Protein AF-0000000067800506 (afdb_homodimer)

Organism: Streptococcus thermophilus (strain ATCC BAA-250 / LMG 18311) (NCBI:txid264199)

Radius of gyration: 24.26 Å; Cα contacts (8 Å, |Δi|>4): 1040; chains: 2; bounding box: 57×70×56 Å

Secondary structure (DSSP, 8-state):
-EEE--TT-HHHHHHHHTTSGGG-SSEEEEESHHHHHHHHHHT--EEEEEEEGGGGGGGTT-SSEEEE-HHHHHTT--SSS--SEEEEEE----PPPSS--SEEEEESS---HHHHHHHHHHHHHTT-SEEEEETTSPPTTSHHHHHHHTTGGGTS-EEEE-HHHHHHHHHHTT--EEEE---TTPEEGGG----S-EEEEE-BTTTBS-HHHHHH-SEEEE----SS-S---HHHHHHHHHHH-/-EEE--TT-HHHHHHHHTTSGGG-SSEEEEESHHHHHHHHHHT--EEEEEEEGGGGGGGTT-SSEEEE-HHHHHTT--SSS--SEEEEEE----PPPSS--SEEEEESS---HHHHHHHHHHHHHTT-SEEEEETTSPPTTSHHHHHHHTTGGGTS-EEEE-HHHHHHHHHHTT--EEEE---TTPEEGGG----S-EEEEE-BTTTBS-HHHHHH-SEEEE----SS-S---HHHHHHHHHHH-

InterPro domains:
  IPR001537 tRNA/rRNA methyltransferase, SpoU type [PF00588] (104-243)
  IPR013123 RNA 2-O ribose methyltransferase, substrate binding [SM00967] (29-95)
  IPR029026 tRNA (guanine-N1-)-methyltransferase, N-terminal [G3DSA:3.40.1280.10] (99-245)
  IPR029028 Alpha/beta knot methyltransferases [SSF75217] (87-244)
  IPR029064 Ribosomal protein eL30-like superfamily [G3DSA:3.30.1330.30] (3-92)
  IPR029064 Ribosomal protein eL30-like superfamily [SSF55315] (3-91)
  IPR051259 Ribosomal RNA Methyltransferase [PTHR43191] (2-244)
  IPR053888 MRM3-like, substrate binding domain [PF22435] (9-87)

Foldseek 3Di:
DAEDEDCPDPVLVLLLCLLDVVSQDWKAKAFDDLLVVLCVVLVFAWPAKEFAPVCCVVCVVDPRYYHYHPVSVVSNDPDPDGRGMMIMTTDDDDDDDPADWFEEEEEAQAADLLLQLQLLLLCLVLPGQEYEYEPNYYDCRNHNNVVNVSSSCSVHPYYYYHRVVVLVSCVVNVQAEEFEDPDPQAAELLPDDDPRGHYYYFYYQPPTHDPVCVVSGPGYYYHDDPDDDPDDGRSVRSNVNSNND/DAEDEDCPDPVLVLLLCLLDVVSQDWKAKAFDDLLVVLCVVLVFAWPAKEFAPVCCVVCVVDPRYYHYHPVSVVSNDPDPDGRGMMIMTTDDDDDDDPADWFEEEEEAQAADLLLQLQLLLLCLVLPGQEYEYEPNYYDCRNHNNVVNVSSSCSRHPYYYYHRVVVLVSCVVNVQAEEFEDDDPQAAELLPDDDPRGHYYYFYYQPPTHDPVCVVSGPGYYYHDDPDDDPDDGRSVRSNVNSNND

Structure (mmCIF, N/CA/C/O backbone):
data_AF-0000000067800506-model_v1
#
loop_
_entity.id
_entity.type
_entity.pdbx_description
1 polymer 'rRNA methyltransferase'
#
loop_
_atom_site.group_PDB
_atom_site.id
_atom_site.type_symbol
_atom_site.label_atom_id
_atom_site.label_alt_id
_atom_site.label_comp_id
_atom_site.label_asym_id
_atom_site.label_entity_id
_atom_site.label_seq_id
_atom_site.pdbx_PDB_ins_code
_atom_site.Cartn_x
_atom_site.Cartn_y
_atom_site.Cartn_z
_atom_site.occupancy
_atom_site.B_iso_or_equiv
_atom_site.auth_seq_id
_atom_site.auth_comp_id
_atom_site.auth_asym_id
_atom_site.auth_atom_id
_atom_site.pdbx_PDB_model_num
ATOM 1 N N . MET A 1 1 ? 15.703 37.5 -3.822 1 76.81 1 MET A N 1
ATOM 2 C CA . MET A 1 1 ? 15.812 36.094 -3.369 1 76.81 1 MET A CA 1
ATOM 3 C C . MET A 1 1 ? 17.281 35.719 -3.207 1 76.81 1 MET A C 1
ATOM 5 O O . MET A 1 1 ? 18.141 36.156 -3.979 1 76.81 1 MET A O 1
ATOM 9 N N . GLU A 1 2 ? 17.609 35.062 -2.07 1 86.69 2 GLU A N 1
ATOM 10 C CA . GLU A 1 2 ? 18.969 34.625 -1.774 1 86.69 2 GLU A CA 1
ATOM 11 C C . GLU A 1 2 ? 19.344 33.406 -2.623 1 86.69 2 GLU A C 1
ATOM 13 O O . GLU A 1 2 ? 18.531 32.5 -2.826 1 86.69 2 GLU A O 1
ATOM 18 N N . VAL A 1 3 ? 20.594 33.438 -3.268 1 89.44 3 VAL A N 1
ATOM 19 C CA . VAL A 1 3 ? 21.109 32.344 -4.07 1 89.44 3 VAL A CA 1
ATOM 20 C C . VAL A 1 3 ? 22.172 31.578 -3.279 1 89.44 3 VAL A C 1
ATOM 22 O O . VAL A 1 3 ? 23.125 32.188 -2.783 1 89.44 3 VAL A O 1
ATOM 25 N N . ILE A 1 4 ? 21.953 30.297 -3.113 1 90.88 4 ILE A N 1
ATOM 26 C CA . ILE A 1 4 ? 22.891 29.469 -2.371 1 90.88 4 ILE A CA 1
ATOM 27 C C . ILE A 1 4 ? 23.5 28.422 -3.305 1 90.88 4 ILE A C 1
ATOM 29 O O . ILE A 1 4 ? 22.781 27.594 -3.869 1 90.88 4 ILE A O 1
ATOM 33 N N . GLN A 1 5 ? 24.812 28.344 -3.352 1 87.81 5 GLN A N 1
ATOM 34 C CA . GLN A 1 5 ? 25.5 27.422 -4.246 1 87.81 5 GLN A CA 1
ATOM 35 C C . GLN A 1 5 ? 26.328 26.406 -3.465 1 87.81 5 GLN A C 1
ATOM 37 O O . GLN A 1 5 ? 26.781 25.406 -4.02 1 87.81 5 GLN A O 1
ATOM 42 N N . SER A 1 6 ? 26.531 26.797 -2.203 1 88.44 6 SER A N 1
ATOM 43 C CA . SER A 1 6 ? 27.406 25.953 -1.41 1 88.44 6 SER A CA 1
ATOM 44 C C . SER A 1 6 ? 26.609 25.047 -0.469 1 88.44 6 SER A C 1
ATOM 46 O O . SER A 1 6 ? 25.734 25.516 0.248 1 88.44 6 SER A O 1
ATOM 48 N N . LYS A 1 7 ? 27.016 23.797 -0.319 1 89.88 7 LYS A N 1
ATOM 49 C CA . LYS A 1 7 ? 26.438 22.828 0.612 1 89.88 7 LYS A CA 1
ATOM 50 C C . LYS A 1 7 ? 26.812 23.172 2.053 1 89.88 7 LYS A C 1
ATOM 52 O O . LYS A 1 7 ? 26.203 22.656 2.994 1 89.88 7 LYS A O 1
ATOM 57 N N . GLN A 1 8 ? 27.797 24.016 2.145 1 91.19 8 GLN A N 1
ATOM 58 C CA . GLN A 1 8 ? 28.312 24.375 3.469 1 91.19 8 GLN A CA 1
ATOM 59 C C . GLN A 1 8 ? 27.562 25.578 4.039 1 91.19 8 GLN A C 1
ATOM 61 O O . GLN A 1 8 ? 27.812 25.984 5.176 1 91.19 8 GLN A O 1
ATOM 66 N N . ASN A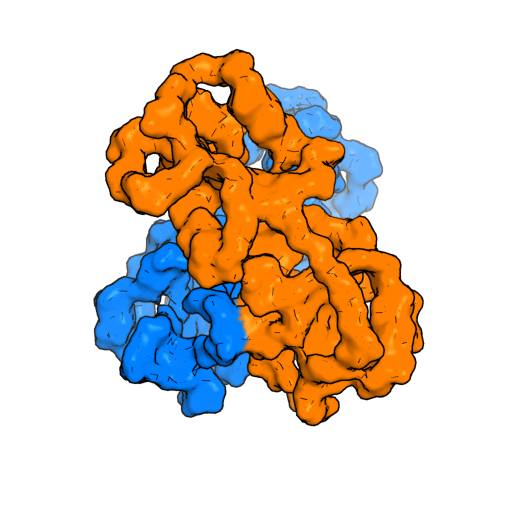 1 9 ? 26.719 26.062 3.244 1 93.25 9 ASN A N 1
ATOM 67 C CA . ASN A 1 9 ? 25.891 27.156 3.727 1 93.25 9 ASN A CA 1
ATOM 68 C C . ASN A 1 9 ? 25.141 26.781 5 1 93.25 9 ASN A C 1
ATOM 70 O O . ASN A 1 9 ? 24.625 25.672 5.105 1 93.25 9 ASN A O 1
ATOM 74 N N . ALA A 1 10 ? 25.016 27.734 5.945 1 93.88 10 ALA A N 1
ATOM 75 C CA . ALA A 1 10 ? 24.453 27.469 7.266 1 93.88 10 ALA A CA 1
ATOM 76 C C . ALA A 1 10 ? 23 27.016 7.156 1 93.88 10 ALA A C 1
ATOM 78 O O . ALA A 1 10 ? 22.578 26.078 7.852 1 93.88 10 ALA A O 1
ATOM 79 N N . SER A 1 11 ? 22.219 27.672 6.32 1 94.62 11 SER A N 1
ATOM 80 C CA . SER A 1 11 ? 20.828 27.328 6.137 1 94.62 11 SER A CA 1
ATOM 81 C C . SER A 1 11 ? 20.672 25.906 5.594 1 94.62 11 SER A C 1
ATOM 83 O O . SER A 1 11 ? 19.781 25.156 6.012 1 94.62 11 SER A O 1
ATOM 85 N N . ILE A 1 12 ? 21.562 25.547 4.695 1 96.62 12 ILE A N 1
ATOM 86 C CA . ILE A 1 12 ? 21.531 24.219 4.086 1 96.62 12 ILE A CA 1
ATOM 87 C C . ILE A 1 12 ? 21.922 23.156 5.121 1 96.62 12 ILE A C 1
ATOM 89 O O . ILE A 1 12 ? 21.25 22.125 5.246 1 96.62 12 ILE A O 1
ATOM 93 N N . LYS A 1 13 ? 22.906 23.422 5.902 1 96.62 13 LYS A N 1
ATOM 94 C CA . LYS A 1 13 ? 23.359 22.484 6.93 1 96.62 13 LYS A CA 1
ATOM 95 C C . LYS A 1 13 ? 22.281 22.234 7.969 1 96.62 13 LYS A C 1
ATOM 97 O O . LYS A 1 13 ? 22.031 21.094 8.359 1 96.62 13 LYS A O 1
ATOM 102 N N . THR A 1 14 ? 21.703 23.328 8.359 1 96.5 14 THR A N 1
ATOM 103 C CA . THR A 1 14 ? 20.656 23.219 9.367 1 96.5 14 THR A CA 1
ATOM 104 C C . THR A 1 14 ? 19.469 22.438 8.828 1 96.5 14 THR A C 1
ATOM 106 O O . THR A 1 14 ? 18.922 21.562 9.508 1 96.5 14 THR A O 1
ATOM 109 N N . ALA A 1 15 ? 19.062 22.75 7.605 1 97.56 15 ALA A N 1
ATOM 110 C CA . ALA A 1 15 ? 17.938 22.047 6.98 1 97.56 15 ALA A CA 1
ATOM 111 C C . ALA A 1 15 ? 18.25 20.578 6.785 1 97.56 15 ALA A C 1
ATOM 113 O O . ALA A 1 15 ? 17.375 19.719 6.984 1 97.56 15 ALA A O 1
ATOM 114 N N . ARG A 1 16 ? 19.422 20.266 6.414 1 97.25 16 ARG A N 1
ATOM 115 C CA . ARG A 1 16 ? 19.844 18.891 6.164 1 97.25 16 ARG A CA 1
ATOM 116 C C . ARG A 1 16 ? 19.719 18.047 7.422 1 97.25 16 ARG A C 1
ATOM 118 O O . ARG A 1 16 ? 19.375 16.859 7.344 1 97.25 16 ARG A O 1
ATOM 125 N N . LYS A 1 17 ? 19.938 18.625 8.594 1 97.31 17 LYS A N 1
ATOM 126 C CA . LYS A 1 17 ? 19.828 17.906 9.859 1 97.31 17 LYS A CA 1
ATOM 127 C C . LYS A 1 17 ? 18.406 17.375 10.078 1 97.31 17 LYS A C 1
ATOM 129 O O . LYS A 1 17 ? 18.219 16.375 10.758 1 97.31 17 LYS A O 1
ATOM 134 N N . LEU A 1 18 ? 17.438 18.016 9.461 1 97.81 18 LEU A N 1
ATOM 135 C CA . LEU A 1 18 ? 16.031 17.672 9.648 1 97.81 18 LEU A CA 1
ATOM 136 C C . LEU A 1 18 ? 15.703 16.359 8.953 1 97.81 18 LEU A C 1
ATOM 138 O O . LEU A 1 18 ? 14.625 15.797 9.156 1 97.81 18 LEU A O 1
ATOM 142 N N . LEU A 1 19 ? 16.625 15.82 8.164 1 96.75 19 LEU A N 1
ATOM 143 C CA . LEU A 1 19 ? 16.453 14.508 7.566 1 96.75 19 LEU A CA 1
ATOM 144 C C . LEU A 1 19 ? 16.562 13.406 8.617 1 96.75 19 LEU A C 1
ATOM 146 O O . LEU A 1 19 ? 16.094 12.289 8.398 1 96.75 19 LEU A O 1
ATOM 150 N N . GLN A 1 20 ? 17.156 13.82 9.742 1 96.19 20 GLN A N 1
ATOM 151 C CA . GLN A 1 20 ? 17.266 12.898 10.875 1 96.19 20 GLN A CA 1
ATOM 152 C 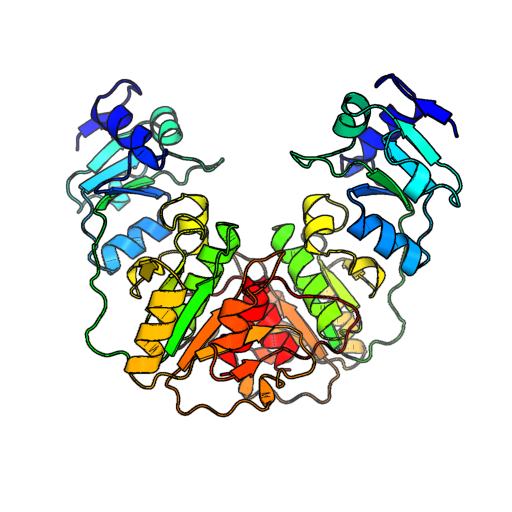C . GLN A 1 20 ? 16.188 13.18 11.914 1 96.19 20 GLN A C 1
ATOM 154 O O . GLN A 1 20 ? 16.016 14.328 12.344 1 96.19 20 GLN A O 1
ATOM 159 N N . ARG A 1 21 ? 15.594 12.242 12.367 1 94.62 21 ARG A N 1
ATOM 160 C CA . ARG A 1 21 ? 14.469 12.352 13.289 1 94.62 21 ARG A CA 1
ATOM 161 C C . ARG A 1 21 ? 14.852 13.18 14.516 1 94.62 21 ARG A C 1
ATOM 163 O O . ARG A 1 21 ? 14.07 14.023 14.969 1 94.62 21 ARG A O 1
ATOM 170 N N . LYS A 1 22 ? 16 12.953 15.047 1 95.31 22 LYS A N 1
ATOM 171 C CA . LYS A 1 22 ? 16.422 13.539 16.312 1 95.31 22 LYS A CA 1
ATOM 172 C C . LYS A 1 22 ? 16.484 15.062 16.219 1 95.31 22 LYS A C 1
ATOM 174 O O . LYS A 1 22 ? 16.438 15.758 17.234 1 95.31 22 LYS A O 1
ATOM 179 N N . HIS A 1 23 ? 16.562 15.578 15.047 1 96.69 23 HIS A N 1
ATOM 180 C CA . HIS A 1 23 ? 16.719 17.016 14.891 1 96.69 23 HIS A CA 1
ATOM 181 C C . HIS A 1 23 ? 15.398 17.688 14.547 1 96.69 23 HIS A C 1
ATOM 183 O O . HIS A 1 23 ? 15.312 18.906 14.477 1 96.69 23 HIS A O 1
ATOM 189 N N . ARG A 1 24 ? 14.328 16.922 14.336 1 96.25 24 ARG A N 1
ATOM 190 C CA . ARG A 1 24 ? 13.008 17.469 14.031 1 96.25 24 ARG A CA 1
ATOM 191 C C . ARG A 1 24 ? 12.258 17.844 15.297 1 96.25 24 ARG A C 1
ATOM 193 O O . ARG A 1 24 ? 11.258 17.219 15.648 1 96.25 24 ARG A O 1
ATOM 200 N N . LYS A 1 25 ? 12.578 18.922 15.867 1 94.31 25 LYS A N 1
ATOM 201 C CA . LYS A 1 25 ? 11.969 19.359 17.125 1 94.31 25 LYS A CA 1
ATOM 202 C C . LYS A 1 25 ? 10.758 20.25 16.859 1 94.31 25 LYS A C 1
ATOM 204 O O . LYS A 1 25 ? 9.68 20.016 17.406 1 94.31 25 LYS A O 1
ATOM 209 N N . THR A 1 26 ? 11.008 21.203 15.953 1 96.06 26 THR A N 1
ATOM 210 C CA . THR A 1 26 ? 9.945 22.203 15.781 1 96.06 26 THR A CA 1
ATOM 211 C C . THR A 1 26 ? 9.531 22.297 14.312 1 96.06 26 THR A C 1
ATOM 213 O O . THR A 1 26 ? 8.562 22.984 13.984 1 96.06 26 THR A O 1
ATOM 216 N N . SER A 1 27 ? 10.344 21.594 13.445 1 98.06 27 SER A N 1
ATOM 217 C CA . SER A 1 27 ? 10.055 21.688 12.016 1 98.06 27 SER A CA 1
ATOM 218 C C . SER A 1 27 ? 10.508 20.438 11.273 1 98.06 27 SER A C 1
ATOM 220 O O . SER A 1 27 ? 11.094 19.531 11.867 1 98.06 27 SER A O 1
ATOM 222 N N . TYR A 1 28 ? 10.156 20.344 10.047 1 98.38 28 TYR A N 1
ATOM 223 C CA . TYR A 1 28 ? 10.5 19.219 9.172 1 98.38 28 TYR A CA 1
ATOM 224 C C . TYR A 1 28 ? 10.508 19.656 7.711 1 98.38 28 TYR A C 1
ATOM 226 O O . TYR A 1 28 ? 10.078 20.766 7.383 1 98.38 28 TYR A O 1
ATOM 234 N N . LEU A 1 29 ? 11.023 18.797 6.832 1 98.62 29 LEU A N 1
ATOM 235 C CA . LEU A 1 29 ? 11.133 19.125 5.414 1 98.62 29 LEU A CA 1
ATOM 236 C C . LEU A 1 29 ? 10.078 18.391 4.598 1 98.62 29 LEU A C 1
ATOM 238 O O . LEU A 1 29 ? 9.766 17.234 4.875 1 98.62 29 LEU A O 1
ATOM 242 N N . ILE A 1 30 ? 9.547 19.078 3.633 1 98.44 30 ILE A N 1
ATOM 243 C CA . ILE A 1 30 ? 8.75 18.422 2.6 1 98.44 30 ILE A CA 1
ATOM 244 C C . ILE A 1 30 ? 9.406 18.641 1.234 1 98.44 30 ILE A C 1
ATOM 246 O O . ILE A 1 30 ? 9.969 19.719 0.971 1 98.44 30 ILE A O 1
ATOM 250 N N . GLU A 1 31 ? 9.32 17.609 0.504 1 97.69 31 GLU A N 1
ATOM 251 C CA . GLU A 1 31 ? 9.938 17.594 -0.818 1 97.69 31 GLU A CA 1
ATOM 252 C C . GLU A 1 31 ? 8.891 17.5 -1.919 1 97.69 31 GLU A C 1
ATOM 254 O O . GLU A 1 31 ? 7.922 16.75 -1.801 1 97.69 31 GLU A O 1
ATOM 259 N N . GLY A 1 32 ? 9.078 18.328 -2.98 1 97.75 32 GLY A N 1
ATOM 260 C CA . GLY A 1 32 ? 8.242 18.188 -4.16 1 97.75 32 GLY A CA 1
ATOM 261 C C . GLY A 1 32 ? 7.117 19.219 -4.219 1 97.75 32 GLY A C 1
ATOM 262 O O . GLY A 1 32 ? 6.609 19.641 -3.184 1 97.75 32 GLY A O 1
ATOM 263 N N . TRP A 1 33 ? 6.684 19.516 -5.395 1 98 33 TRP A N 1
ATOM 264 C CA . TRP A 1 33 ? 5.711 20.578 -5.637 1 98 33 TRP A CA 1
ATOM 265 C C . TRP A 1 33 ? 4.352 20.219 -5.043 1 98 33 TRP A C 1
ATOM 267 O O . TRP A 1 33 ? 3.66 21.078 -4.492 1 98 33 TRP A O 1
ATOM 277 N N . HIS A 1 34 ? 3.99 19 -5.109 1 97.12 34 HIS A N 1
ATOM 278 C CA . HIS A 1 34 ? 2.68 18.578 -4.617 1 97.12 34 HIS A CA 1
ATOM 279 C C . HIS A 1 34 ? 2.537 18.859 -3.125 1 97.12 34 HIS A C 1
ATOM 281 O O . HIS A 1 34 ? 1.567 19.5 -2.699 1 97.12 34 HIS A O 1
ATOM 287 N N . LEU A 1 35 ? 3.496 18.422 -2.363 1 97.94 35 LEU A N 1
ATOM 288 C CA . LEU A 1 35 ? 3.457 18.641 -0.92 1 97.94 35 LEU A CA 1
ATOM 289 C C . LEU A 1 35 ? 3.543 20.125 -0.594 1 97.94 35 LEU A C 1
ATOM 291 O O . LEU A 1 35 ? 2.893 20.609 0.341 1 97.94 35 LEU A O 1
ATOM 295 N N . PHE A 1 36 ? 4.312 20.828 -1.385 1 98.19 36 PHE A N 1
ATOM 296 C CA . PHE A 1 36 ? 4.438 22.266 -1.184 1 98.19 36 PHE A CA 1
ATOM 297 C C . PHE A 1 36 ? 3.096 22.969 -1.389 1 98.19 36 PHE A C 1
ATOM 299 O O . PHE A 1 36 ? 2.674 23.766 -0.557 1 98.19 36 PHE A O 1
ATOM 306 N N . GLU A 1 37 ? 2.408 22.594 -2.441 1 97.56 37 GLU A N 1
ATOM 307 C CA . GLU A 1 37 ? 1.113 23.203 -2.748 1 97.56 37 GLU A CA 1
ATOM 308 C C . GLU A 1 37 ? 0.077 22.859 -1.683 1 97.56 37 GLU A C 1
ATOM 310 O O . GLU A 1 37 ? -0.747 23.688 -1.312 1 97.56 37 GLU A O 1
ATOM 315 N N . GLU A 1 38 ? 0.137 21.641 -1.178 1 97.75 38 GLU A N 1
ATOM 316 C CA . GLU A 1 38 ? -0.751 21.234 -0.094 1 97.75 38 GLU A CA 1
ATOM 317 C C . GLU A 1 38 ? -0.496 22.062 1.167 1 97.75 38 GLU A C 1
ATOM 319 O O . GLU A 1 38 ? -1.438 22.469 1.849 1 97.75 38 GLU A O 1
ATOM 324 N N . ALA A 1 39 ? 0.76 22.25 1.47 1 97.69 39 ALA A N 1
ATOM 325 C CA . ALA A 1 39 ? 1.123 23.047 2.633 1 97.69 39 ALA A CA 1
ATOM 326 C C . ALA A 1 39 ? 0.585 24.469 2.502 1 97.69 39 ALA A C 1
ATOM 328 O O . ALA A 1 39 ? -0.044 25 3.428 1 97.69 39 ALA A O 1
ATOM 329 N N . LYS A 1 40 ? 0.74 25.031 1.351 1 96.62 40 LYS A N 1
ATOM 330 C CA . LYS A 1 40 ? 0.26 26.391 1.086 1 96.62 40 LYS A CA 1
ATOM 331 C C . LYS A 1 40 ? -1.257 26.469 1.222 1 96.62 40 LYS A C 1
ATOM 333 O O . LYS A 1 40 ? -1.778 27.359 1.9 1 96.62 40 LYS A O 1
ATOM 338 N N . ALA A 1 41 ? -1.853 25.531 0.591 1 96.69 41 ALA A N 1
ATOM 339 C CA . ALA A 1 41 ? -3.312 25.531 0.561 1 96.69 41 ALA A CA 1
ATOM 340 C C . ALA A 1 41 ? -3.891 25.359 1.963 1 96.69 41 ALA A C 1
ATOM 342 O O . ALA A 1 41 ? -4.953 25.906 2.273 1 96.69 41 ALA A O 1
ATOM 343 N N . SER A 1 42 ? -3.197 24.672 2.809 1 96.38 42 SER A N 1
ATOM 344 C CA . SER A 1 42 ? -3.691 24.375 4.148 1 96.38 42 SER A CA 1
ATOM 345 C C . SER A 1 42 ? -3.396 25.516 5.113 1 96.38 42 SER A C 1
ATOM 347 O O . SER A 1 42 ? -3.871 25.516 6.254 1 96.38 42 SER A O 1
ATOM 349 N N . GLY A 1 43 ? -2.541 26.422 4.719 1 95.75 43 GLY A N 1
ATOM 350 C CA . GLY A 1 43 ? -2.135 27.516 5.582 1 95.75 43 GLY A CA 1
ATOM 351 C C . GLY A 1 43 ? -1.026 27.141 6.543 1 95.75 43 GLY A C 1
ATOM 352 O O . GLY A 1 43 ? -0.828 27.812 7.562 1 95.75 43 GLY A O 1
ATOM 353 N N . ALA A 1 44 ? -0.324 26.094 6.223 1 96.56 44 ALA A N 1
ATOM 354 C CA . ALA A 1 44 ? 0.798 25.688 7.066 1 96.56 44 ALA A CA 1
ATOM 355 C C . ALA A 1 44 ? 1.845 26.781 7.156 1 96.56 44 ALA A C 1
ATOM 357 O O . ALA A 1 44 ? 1.984 27.594 6.238 1 96.56 44 ALA A O 1
ATOM 358 N N . HIS A 1 45 ? 2.508 26.812 8.281 1 97.12 45 HIS A N 1
ATOM 359 C CA . HIS A 1 45 ? 3.561 27.797 8.469 1 97.12 45 HIS A CA 1
ATOM 360 C C . HIS A 1 45 ? 4.863 27.359 7.816 1 97.12 45 HIS A C 1
ATOM 362 O O . HIS A 1 45 ? 5.621 26.578 8.398 1 97.12 45 HIS A O 1
ATOM 368 N N . ILE A 1 46 ? 5.129 27.875 6.641 1 97.56 46 ILE A N 1
ATOM 369 C CA . ILE A 1 46 ? 6.34 27.562 5.895 1 97.56 46 ILE A CA 1
ATOM 370 C C . ILE A 1 46 ? 7.477 28.484 6.344 1 97.56 46 ILE A C 1
ATOM 372 O O . ILE A 1 46 ? 7.383 29.703 6.215 1 97.56 46 ILE A O 1
ATOM 376 N N . LEU A 1 47 ? 8.531 27.906 6.809 1 97.88 47 LEU A N 1
ATOM 377 C CA . LEU A 1 47 ? 9.617 28.656 7.426 1 97.88 47 LEU A CA 1
ATOM 378 C C . LEU A 1 47 ? 10.633 29.109 6.375 1 97.88 47 LEU A C 1
ATOM 380 O O . LEU A 1 47 ? 11.188 30.203 6.477 1 97.88 47 LEU A O 1
ATOM 384 N N . GLN A 1 48 ? 10.898 28.297 5.395 1 97.62 48 GLN A N 1
ATOM 385 C CA . GLN A 1 48 ? 11.773 28.641 4.277 1 97.62 48 GLN A CA 1
ATOM 386 C C . GLN A 1 48 ? 11.562 27.672 3.107 1 97.62 48 GLN A C 1
ATOM 388 O O . GLN A 1 48 ? 11.078 26.562 3.291 1 97.62 48 GLN A O 1
ATOM 393 N N . ILE A 1 49 ? 11.914 28.188 1.954 1 98.12 49 ILE A N 1
ATOM 394 C CA . ILE A 1 49 ? 11.734 27.453 0.704 1 98.12 49 ILE A CA 1
ATOM 395 C C . ILE A 1 49 ? 13.07 27.375 -0.043 1 98.12 49 ILE A C 1
ATOM 397 O O . ILE A 1 49 ? 13.734 28.406 -0.229 1 98.12 49 ILE A O 1
ATOM 401 N N . PHE A 1 50 ? 13.531 26.203 -0.396 1 98.31 50 PHE A N 1
ATOM 402 C CA . PHE A 1 50 ? 14.672 25.969 -1.271 1 98.31 50 PHE A CA 1
ATOM 403 C C . PHE A 1 50 ? 14.219 25.516 -2.652 1 98.31 50 PHE A C 1
ATOM 405 O O . PHE A 1 50 ? 13.57 24.469 -2.785 1 98.31 50 PHE A O 1
ATOM 412 N N . VAL A 1 51 ? 14.516 26.266 -3.676 1 98.12 51 VAL A N 1
ATOM 413 C CA . VAL A 1 51 ? 14.023 25.953 -5.012 1 98.12 51 VAL A CA 1
ATOM 414 C C . VAL A 1 51 ? 15.125 26.172 -6.039 1 98.12 51 VAL A C 1
ATOM 416 O O . VAL A 1 51 ? 15.992 27.047 -5.852 1 98.12 51 VAL A O 1
ATOM 419 N N . LEU A 1 52 ? 15.086 25.344 -7.066 1 97.69 52 LEU A N 1
ATOM 420 C CA . LEU A 1 52 ? 16.047 25.531 -8.148 1 97.69 52 LEU A CA 1
ATOM 421 C C . LEU A 1 52 ? 15.867 26.891 -8.805 1 97.69 52 LEU A C 1
ATOM 423 O O . LEU A 1 52 ? 14.742 27.344 -9.008 1 97.69 52 LEU A O 1
ATOM 427 N N . GLU A 1 53 ? 16.984 27.359 -9.219 1 94.75 53 GLU A N 1
ATOM 428 C CA . GLU A 1 53 ? 16.969 28.688 -9.828 1 94.75 53 GLU A CA 1
ATOM 429 C C . GLU A 1 53 ? 16.062 28.719 -11.055 1 94.75 53 GLU A C 1
ATOM 431 O O . GLU A 1 53 ? 15.328 29.688 -11.266 1 94.75 53 GLU A O 1
ATOM 436 N N . GLU A 1 54 ? 16.094 27.719 -11.805 1 95.69 54 GLU A N 1
ATOM 437 C CA . GLU A 1 54 ? 15.352 27.656 -13.055 1 95.69 54 GLU A CA 1
ATOM 438 C C . GLU A 1 54 ? 13.844 27.578 -12.812 1 95.69 54 GLU A C 1
ATOM 440 O O . GLU A 1 54 ? 13.047 27.75 -13.734 1 95.69 54 GLU A O 1
ATOM 445 N N . MET A 1 55 ? 13.445 27.375 -11.57 1 96.94 55 MET A N 1
ATOM 446 C CA . MET A 1 55 ? 12.031 27.234 -11.242 1 96.94 55 MET A CA 1
ATOM 447 C C . MET A 1 55 ? 11.562 28.359 -10.32 1 96.94 55 MET A C 1
ATOM 449 O O . MET A 1 55 ? 10.492 28.266 -9.719 1 96.94 55 MET A O 1
ATOM 453 N N . ALA A 1 56 ? 12.281 29.391 -10.164 1 95.5 56 ALA A N 1
ATOM 454 C CA . ALA A 1 56 ? 12.047 30.5 -9.25 1 95.5 56 ALA A CA 1
ATOM 455 C C . ALA A 1 56 ? 10.711 31.188 -9.547 1 95.5 56 ALA A C 1
ATOM 457 O O . ALA A 1 56 ? 10.047 31.688 -8.633 1 95.5 56 ALA A O 1
ATOM 458 N N . ASP A 1 57 ? 10.32 31.156 -10.766 1 95.56 57 ASP A N 1
ATOM 459 C CA . ASP A 1 57 ? 9.109 31.844 -11.195 1 95.56 57 ASP A CA 1
ATOM 460 C C . ASP A 1 57 ? 7.867 31.234 -10.555 1 95.56 57 ASP A C 1
ATOM 462 O O . ASP A 1 57 ? 6.859 31.922 -10.352 1 95.56 57 ASP A O 1
ATOM 466 N N . ARG A 1 58 ? 7.914 30 -10.172 1 95.12 58 ARG A N 1
ATOM 467 C CA . ARG A 1 58 ? 6.766 29.281 -9.633 1 95.12 58 ARG A CA 1
ATOM 468 C C . ARG A 1 58 ? 6.461 29.719 -8.203 1 95.12 58 ARG A C 1
ATOM 470 O O . ARG A 1 58 ? 5.375 29.453 -7.688 1 95.12 58 ARG A O 1
ATOM 477 N N . VAL A 1 59 ? 7.52 30.359 -7.59 1 96.12 59 VAL A N 1
ATOM 478 C CA . VAL A 1 59 ? 7.332 30.781 -6.207 1 96.12 59 VAL A CA 1
ATOM 479 C C . VAL A 1 59 ? 7.582 32.281 -6.086 1 96.12 59 VAL A C 1
ATOM 481 O O . VAL A 1 59 ? 8.031 32.75 -5.043 1 96.12 59 VAL A O 1
ATOM 484 N N . ALA A 1 60 ? 7.441 33.062 -7.102 1 91.56 60 ALA A N 1
ATOM 485 C CA . ALA A 1 60 ? 7.785 34.469 -7.184 1 91.56 60 ALA A CA 1
ATOM 486 C C . ALA A 1 60 ? 6.996 35.312 -6.164 1 91.56 60 ALA A C 1
ATOM 488 O O . ALA A 1 60 ? 7.477 36.312 -5.672 1 91.56 60 ALA A O 1
ATOM 489 N N . ASN A 1 61 ? 5.883 34.875 -5.727 1 91.31 61 ASN A N 1
ATOM 490 C CA . ASN A 1 61 ? 5.043 35.625 -4.805 1 91.31 61 ASN A CA 1
ATOM 491 C C . ASN A 1 61 ? 5.191 35.125 -3.371 1 91.31 61 ASN A C 1
ATOM 493 O O . ASN A 1 61 ? 4.387 35.469 -2.504 1 91.31 61 ASN A O 1
ATOM 497 N N . MET A 1 62 ? 6.199 34.344 -3.143 1 92.94 62 MET A N 1
ATOM 498 C CA . MET A 1 62 ? 6.41 33.781 -1.812 1 92.94 62 MET A CA 1
ATOM 499 C C . MET A 1 62 ? 7.586 34.469 -1.115 1 92.94 62 MET A C 1
ATOM 501 O O . MET A 1 62 ? 8.477 35 -1.775 1 92.94 62 MET A O 1
ATOM 505 N N . SER A 1 63 ? 7.492 34.438 0.186 1 91 63 SER A N 1
ATOM 506 C CA . SER A 1 63 ? 8.586 34.969 0.99 1 91 63 SER A CA 1
ATOM 507 C C . SER A 1 63 ? 9.508 33.844 1.484 1 91 63 SER A C 1
ATOM 509 O O . SER A 1 63 ? 9.172 32.656 1.381 1 91 63 SER A O 1
ATOM 511 N N . LYS A 1 64 ? 10.734 34.188 1.945 1 94.19 64 LYS A N 1
ATOM 512 C CA . LYS A 1 64 ? 11.711 33.281 2.551 1 94.19 64 LYS A CA 1
ATOM 513 C C . LYS A 1 64 ? 12.172 32.219 1.553 1 94.19 64 LYS A C 1
ATOM 515 O O . LYS A 1 64 ? 12.281 31.047 1.894 1 94.19 64 LYS A O 1
ATOM 520 N N . VAL A 1 65 ? 12.297 32.656 0.319 1 97 65 VAL A N 1
ATOM 521 C CA . VAL A 1 65 ? 12.719 31.766 -0.762 1 97 65 VAL A CA 1
ATOM 522 C C . VAL A 1 65 ? 14.234 31.828 -0.927 1 97 65 VAL A C 1
ATOM 524 O O . VAL A 1 65 ? 14.812 32.938 -0.945 1 97 65 VAL A O 1
ATOM 527 N N . LYS A 1 66 ? 14.875 30.719 -1.012 1 97.31 66 LYS A N 1
ATOM 528 C CA . LYS A 1 66 ? 16.297 30.578 -1.315 1 97.31 66 LYS A CA 1
ATOM 529 C C . LYS A 1 66 ? 16.516 29.781 -2.6 1 97.31 66 LYS A C 1
ATOM 531 O O . LYS A 1 66 ? 16.016 28.656 -2.727 1 97.31 66 LYS A O 1
ATOM 536 N N . LEU A 1 67 ? 17.203 30.391 -3.541 1 97.56 67 LEU A N 1
ATOM 537 C CA . LEU A 1 67 ? 17.547 29.703 -4.789 1 97.56 67 LEU A CA 1
ATOM 538 C C . LEU A 1 67 ? 18.781 28.844 -4.625 1 97.56 67 LEU A C 1
ATOM 540 O O . LEU A 1 67 ? 19.797 29.297 -4.082 1 97.56 67 LEU A O 1
ATOM 544 N N . VAL A 1 68 ? 18.703 27.641 -5.098 1 97.62 68 VAL A N 1
ATOM 545 C CA . VAL A 1 68 ? 19.812 26.719 -4.871 1 97.62 68 VAL A CA 1
ATOM 546 C C . VAL A 1 68 ? 20.141 25.969 -6.168 1 97.62 68 VAL A C 1
ATOM 548 O O . VAL A 1 68 ? 19.328 25.938 -7.094 1 97.62 68 VAL A O 1
ATOM 551 N N . SER A 1 69 ? 21.391 25.391 -6.246 1 96.19 69 SER A N 1
ATOM 552 C CA . SER A 1 69 ? 21.781 24.531 -7.367 1 96.19 69 SER A CA 1
ATOM 553 C C . SER A 1 69 ? 21.234 23.125 -7.219 1 96.19 69 SER A C 1
ATOM 555 O O . SER A 1 69 ? 20.797 22.734 -6.133 1 96.19 69 SER A O 1
ATOM 557 N N . PRO A 1 70 ? 21.219 22.375 -8.32 1 96.31 70 PRO A N 1
ATOM 558 C CA . PRO A 1 70 ? 20.766 20.984 -8.234 1 96.31 70 PRO A CA 1
ATOM 559 C C . PRO A 1 70 ? 21.578 20.172 -7.223 1 96.31 70 PRO A C 1
ATOM 561 O O . PRO A 1 70 ? 21 19.344 -6.5 1 96.31 70 PRO A O 1
ATOM 564 N N . GLU A 1 71 ? 22.828 20.391 -7.133 1 95.75 71 GLU A N 1
ATOM 565 C CA . GLU A 1 71 ? 23.703 19.656 -6.215 1 95.75 71 GLU A CA 1
ATOM 566 C C . GLU A 1 71 ? 23.359 19.969 -4.762 1 95.75 71 GLU A C 1
ATOM 568 O O . GLU A 1 71 ? 23.312 19.062 -3.922 1 95.75 71 GLU A O 1
ATOM 573 N N . VAL A 1 72 ? 23.109 21.219 -4.555 1 97 72 VAL A N 1
ATOM 574 C CA . VAL A 1 72 ? 22.766 21.656 -3.203 1 97 72 VAL A CA 1
ATOM 575 C C . VAL A 1 72 ? 21.391 21.125 -2.818 1 97 72 VAL A C 1
ATOM 577 O O . VAL A 1 72 ? 21.203 20.625 -1.706 1 97 72 VAL A O 1
ATOM 580 N N . LEU A 1 73 ? 20.469 21.25 -3.723 1 97.75 73 LEU A N 1
ATOM 581 C CA . LEU A 1 73 ? 19.125 20.75 -3.449 1 97.75 73 LEU A CA 1
ATOM 582 C C . LEU A 1 73 ? 19.141 19.25 -3.131 1 97.75 73 LEU A C 1
ATOM 584 O O . LEU A 1 73 ? 18.422 18.797 -2.242 1 97.75 73 LEU A O 1
ATOM 588 N N . LYS A 1 74 ? 19.906 18.516 -3.818 1 96.75 74 LYS A N 1
ATOM 589 C CA . LYS A 1 74 ? 20 17.062 -3.652 1 96.75 74 LYS A CA 1
ATOM 590 C C . LYS A 1 74 ? 20.391 16.703 -2.225 1 96.75 74 LYS A C 1
ATOM 592 O O . LYS A 1 74 ? 19.969 15.664 -1.706 1 96.75 74 LYS A O 1
ATOM 597 N N . GLU A 1 75 ? 21.109 17.562 -1.527 1 96.06 75 GLU A N 1
ATOM 598 C CA . GLU A 1 75 ? 21.516 17.328 -0.146 1 96.06 75 GLU A CA 1
ATOM 599 C C . GLU A 1 75 ? 20.328 17.328 0.796 1 96.06 75 GLU A C 1
ATOM 601 O O . GLU A 1 75 ? 20.406 16.812 1.913 1 96.06 75 GLU A O 1
ATOM 606 N N . LEU A 1 76 ? 19.281 17.953 0.299 1 97.5 76 LEU A N 1
ATOM 607 C CA . LEU A 1 76 ? 18.094 18.109 1.139 1 97.5 76 LEU A CA 1
ATOM 608 C C . LEU A 1 76 ? 17.031 17.078 0.754 1 97.5 76 LEU A C 1
ATOM 610 O O . LEU A 1 76 ? 15.914 17.109 1.287 1 97.5 76 LEU A O 1
ATOM 614 N N . CYS A 1 77 ? 17.328 16.203 -0.198 1 96.94 77 CYS A N 1
ATOM 615 C CA . CYS A 1 77 ? 16.344 15.281 -0.729 1 96.94 77 CYS A CA 1
ATOM 616 C C . CYS A 1 77 ? 16.734 13.836 -0.422 1 96.94 77 CYS A C 1
ATOM 618 O O . CYS A 1 77 ? 17.922 13.516 -0.314 1 96.94 77 CYS A O 1
ATOM 620 N N . GLU A 1 78 ? 15.75 13.039 -0.226 1 94.25 78 GLU A N 1
ATOM 621 C CA . GLU A 1 78 ? 15.977 11.602 -0.096 1 94.25 78 GLU A CA 1
ATOM 622 C C . GLU A 1 78 ? 15.539 10.859 -1.356 1 94.25 78 GLU A C 1
ATOM 624 O O . GLU A 1 78 ? 15.875 9.688 -1.537 1 94.25 78 GLU A O 1
ATOM 629 N N . THR A 1 79 ? 14.828 11.562 -2.225 1 91.88 79 THR A N 1
ATOM 630 C CA . THR A 1 79 ? 14.414 10.953 -3.482 1 91.88 79 THR A CA 1
ATOM 631 C C . THR A 1 79 ? 15.578 10.898 -4.469 1 91.88 79 THR A C 1
ATOM 633 O O . THR A 1 79 ? 16.5 11.711 -4.398 1 91.88 79 THR A O 1
ATOM 636 N N . GLN A 1 80 ? 15.477 9.945 -5.348 1 89.5 80 GLN A N 1
ATOM 637 C CA . GLN A 1 80 ? 16.516 9.789 -6.359 1 89.5 80 GLN A CA 1
ATOM 638 C C . GLN A 1 80 ? 16.438 10.891 -7.406 1 89.5 80 GLN A C 1
ATOM 640 O O . GLN A 1 80 ? 17.453 11.297 -7.965 1 89.5 80 GLN A O 1
ATOM 645 N N . THR A 1 81 ? 15.242 11.375 -7.645 1 90.62 81 THR A N 1
ATOM 646 C CA . THR A 1 81 ? 15.031 12.406 -8.656 1 90.62 81 THR A CA 1
ATOM 647 C C . THR A 1 81 ? 14.273 13.602 -8.062 1 90.62 81 THR A C 1
ATOM 649 O O . THR A 1 81 ? 13.055 13.711 -8.219 1 90.62 81 THR A O 1
ATOM 652 N N . PRO A 1 82 ? 15.023 14.469 -7.527 1 94.19 82 PRO A N 1
ATOM 653 C CA . PRO A 1 82 ? 14.383 15.633 -6.91 1 94.19 82 PRO A CA 1
ATOM 654 C C . PRO A 1 82 ? 13.531 16.422 -7.902 1 94.19 82 PRO A C 1
ATOM 656 O O . PRO A 1 82 ? 13.914 16.578 -9.062 1 94.19 82 PRO A O 1
ATOM 659 N N . GLN A 1 83 ? 12.453 17.016 -7.41 1 96.06 83 GLN A N 1
ATOM 660 C CA . GLN A 1 83 ? 11.516 17.734 -8.273 1 96.06 83 GLN A CA 1
ATOM 661 C C . GLN A 1 83 ? 11.836 19.234 -8.305 1 96.06 83 GLN A C 1
ATOM 663 O O . GLN A 1 83 ? 11.133 20.016 -8.953 1 96.06 83 GLN A O 1
ATOM 668 N N . GLY A 1 84 ? 12.836 19.625 -7.516 1 97.75 84 GLY A N 1
ATOM 669 C CA . GLY A 1 84 ? 13.352 20.984 -7.668 1 97.75 84 GLY A CA 1
ATOM 670 C C . GLY A 1 84 ? 12.938 21.906 -6.543 1 97.75 84 GLY A C 1
ATOM 671 O O . GLY A 1 84 ? 13.234 23.109 -6.574 1 97.75 84 GLY A O 1
ATOM 672 N N . ILE A 1 85 ? 12.25 21.391 -5.539 1 98.5 85 ILE A N 1
ATOM 673 C CA . ILE A 1 85 ? 11.836 22.25 -4.438 1 98.5 85 ILE A CA 1
ATOM 674 C C . ILE A 1 85 ? 11.828 21.453 -3.135 1 98.5 85 ILE A C 1
ATOM 676 O O . ILE A 1 85 ? 11.43 20.281 -3.121 1 98.5 85 ILE A O 1
ATOM 680 N N . VAL A 1 86 ? 12.258 22.047 -2.049 1 98.5 86 VAL A N 1
ATOM 681 C CA . VAL A 1 86 ? 12.156 21.578 -0.673 1 98.5 86 VAL A CA 1
ATOM 682 C C . VAL A 1 86 ? 11.719 22.719 0.239 1 98.5 86 VAL A C 1
ATOM 684 O O . VAL A 1 86 ? 12.195 23.844 0.098 1 98.5 86 VAL A O 1
ATOM 687 N N . ALA A 1 87 ? 10.812 22.453 1.13 1 98.5 87 ALA A N 1
ATOM 688 C CA . ALA A 1 87 ? 10.367 23.484 2.068 1 98.5 87 ALA A CA 1
ATOM 689 C C . ALA A 1 87 ? 10.469 22.984 3.51 1 98.5 87 ALA A C 1
ATOM 691 O O . ALA A 1 87 ? 10.273 21.797 3.781 1 98.5 87 ALA A O 1
ATOM 692 N N . GLU A 1 88 ? 10.82 23.844 4.336 1 98.56 88 GLU A N 1
ATOM 693 C CA . GLU A 1 88 ? 10.773 23.609 5.777 1 98.56 88 GLU A CA 1
ATOM 694 C C . GLU A 1 88 ? 9.469 24.109 6.383 1 98.56 88 GLU A C 1
ATOM 696 O O . GLU A 1 88 ? 9.117 25.281 6.215 1 98.56 88 GLU A O 1
ATOM 701 N N . VAL A 1 89 ? 8.789 23.25 7.082 1 98.5 89 VAL A N 1
ATOM 702 C CA . VAL A 1 89 ? 7.473 23.562 7.633 1 98.5 89 VAL A CA 1
ATOM 703 C C . VAL A 1 89 ? 7.496 23.406 9.148 1 98.5 89 VAL A C 1
ATOM 705 O O . VAL A 1 89 ? 8.109 22.469 9.672 1 98.5 89 VAL A O 1
ATOM 708 N N . ALA A 1 90 ? 6.82 24.281 9.82 1 98.06 90 ALA A N 1
ATOM 709 C CA . ALA A 1 90 ? 6.719 24.203 11.273 1 98.06 90 ALA A CA 1
ATOM 710 C C . ALA A 1 90 ? 5.809 23.047 11.695 1 98.06 90 ALA A C 1
ATOM 712 O O . ALA A 1 90 ? 4.77 22.812 11.07 1 98.06 90 ALA A O 1
ATOM 713 N N . LYS A 1 91 ? 6.25 22.359 12.734 1 95.69 91 LYS A N 1
ATOM 714 C CA . LYS A 1 91 ? 5.363 21.344 13.297 1 95.69 91 LYS A CA 1
ATOM 715 C C . LYS A 1 91 ? 4.168 21.984 13.992 1 95.69 91 LYS A C 1
ATOM 717 O O . LYS A 1 91 ? 4.301 23.047 14.609 1 95.69 91 LYS A O 1
ATOM 722 N N . GLN A 1 92 ? 3.08 21.359 13.805 1 85.69 92 GLN A N 1
ATOM 723 C CA . GLN A 1 92 ? 1.901 21.812 14.531 1 85.69 92 GLN A CA 1
ATOM 724 C C . GLN A 1 92 ? 1.552 20.859 15.672 1 85.69 92 GLN A C 1
ATOM 726 O O . GLN A 1 92 ? 1.596 19.641 15.5 1 85.69 92 GLN A O 1
ATOM 731 N N . THR A 1 93 ? 1.469 21.422 16.859 1 79.25 93 THR A N 1
ATOM 732 C CA . THR A 1 93 ? 1.03 20.609 18 1 79.25 93 THR A CA 1
ATOM 733 C C . THR A 1 93 ? -0.493 20.594 18.094 1 79.25 93 THR A C 1
ATOM 735 O O . THR A 1 93 ? -1.139 21.641 17.984 1 79.25 93 THR A O 1
ATOM 738 N N . GLN A 1 94 ? -0.974 19.453 18.062 1 81.12 94 GLN A N 1
ATOM 739 C CA . GLN A 1 94 ? -2.418 19.328 18.234 1 81.12 94 GLN A CA 1
ATOM 740 C C . GLN A 1 94 ? -2.764 18.688 19.562 1 81.12 94 GLN A C 1
ATOM 742 O O . GLN A 1 94 ? -2.141 17.703 19.953 1 81.12 94 GLN A O 1
ATOM 747 N N . ALA A 1 95 ? -3.68 19.312 20.281 1 83.56 95 ALA A N 1
ATOM 748 C CA . ALA A 1 95 ? -4.18 18.734 21.531 1 83.56 95 ALA A CA 1
ATOM 749 C C . ALA A 1 95 ? -5.332 17.766 21.266 1 83.56 95 ALA A C 1
ATOM 751 O O . ALA A 1 95 ? -6.098 17.953 20.312 1 83.56 95 ALA A O 1
ATOM 752 N N . LEU A 1 96 ? -5.309 16.766 22.047 1 85.19 96 LEU A N 1
ATOM 753 C CA . LEU A 1 96 ? -6.461 15.875 21.969 1 85.19 96 LEU A CA 1
ATOM 754 C C . LEU A 1 96 ? -7.746 16.625 22.312 1 85.19 96 LEU A C 1
ATOM 756 O O . LEU A 1 96 ? -7.797 17.359 23.297 1 85.19 96 LEU A O 1
ATOM 760 N N . PRO A 1 97 ? -8.695 16.438 21.516 1 84.06 97 PRO A N 1
ATOM 761 C CA . PRO A 1 97 ? -9.961 17.109 21.844 1 84.06 97 PRO A CA 1
ATOM 762 C C . PRO A 1 97 ? -10.594 16.578 23.125 1 84.06 97 PRO A C 1
ATOM 764 O O . PRO A 1 97 ? -10.367 15.438 23.516 1 84.06 97 PRO A O 1
ATOM 767 N N . ASP A 1 98 ? -11.375 17.438 23.734 1 84.44 98 ASP A N 1
ATOM 768 C CA . ASP A 1 98 ? -12.07 17.094 24.984 1 84.44 98 ASP A CA 1
ATOM 769 C C . ASP A 1 98 ? -13.109 16 24.734 1 84.44 98 ASP A C 1
ATOM 771 O O . ASP A 1 98 ? -13.367 15.172 25.609 1 84.44 98 ASP A O 1
ATOM 775 N N . SER A 1 99 ? -13.703 16.109 23.594 1 89.88 99 SER A N 1
ATOM 776 C CA . SER A 1 99 ? -14.703 15.109 23.219 1 89.88 99 SER A CA 1
ATOM 777 C C . SER A 1 99 ? -14.414 14.523 21.844 1 89.88 99 SER A C 1
ATOM 779 O O . SER A 1 99 ? -13.977 15.234 20.938 1 89.88 99 SER A O 1
ATOM 781 N N . LEU A 1 100 ? -14.602 13.234 21.844 1 91.94 100 LEU A N 1
ATOM 782 C CA . LEU A 1 100 ? -14.422 12.539 20.578 1 91.94 100 LEU A CA 1
ATOM 783 C C . LEU A 1 100 ? -15.773 12.156 19.969 1 91.94 100 LEU A C 1
ATOM 785 O O . LEU A 1 100 ? -16.609 11.539 20.641 1 91.94 100 LEU A O 1
ATOM 789 N N . SER A 1 101 ? -15.992 12.664 18.812 1 93.56 101 SER A N 1
ATOM 790 C CA . SER A 1 101 ? -17.156 12.273 18.016 1 93.56 101 SER A CA 1
ATOM 791 C C . SER A 1 101 ? -16.797 12.109 16.547 1 93.56 101 SER A C 1
ATOM 793 O O . SER A 1 101 ? -15.984 12.859 16.016 1 93.56 101 SER A O 1
ATOM 795 N N . GLY A 1 102 ? -17.344 11.125 15.984 1 97 102 GLY A N 1
ATOM 796 C CA . GLY A 1 102 ? -17.062 10.852 14.586 1 97 102 GLY A CA 1
ATOM 797 C C . GLY A 1 102 ? -16.234 9.586 14.375 1 97 102 GLY A C 1
ATOM 798 O O . GLY A 1 102 ? -16.391 8.617 15.117 1 97 102 GLY A O 1
ATOM 799 N N . LYS A 1 103 ? -15.516 9.539 13.336 1 98.31 103 LYS A N 1
ATOM 800 C CA . LYS A 1 103 ? -14.734 8.367 12.953 1 98.31 103 LYS A CA 1
ATOM 801 C C . LYS A 1 103 ? -13.242 8.609 13.164 1 98.31 103 LYS A C 1
ATOM 803 O O . LYS A 1 103 ? -12.703 9.617 12.703 1 98.31 103 LYS A O 1
ATOM 808 N N . TYR A 1 104 ? -12.594 7.676 13.766 1 98.56 104 TYR A N 1
ATOM 809 C CA . TYR A 1 104 ? -11.164 7.773 14.023 1 98.56 104 TYR A CA 1
ATOM 810 C C . TYR A 1 104 ? -10.445 6.488 13.625 1 98.56 104 TYR A C 1
ATOM 812 O O . TYR A 1 104 ? -11.008 5.395 13.734 1 98.56 104 TYR A O 1
ATOM 820 N N . LEU A 1 105 ? -9.266 6.602 13.164 1 98.81 105 LEU A N 1
ATOM 821 C CA . LEU A 1 105 ? -8.391 5.477 12.875 1 98.81 105 LEU A CA 1
ATOM 822 C C . LEU A 1 105 ? -7.289 5.359 13.93 1 98.81 105 LEU A C 1
ATOM 824 O O . LEU A 1 105 ? -6.648 6.352 14.273 1 98.81 105 LEU A O 1
ATOM 828 N N . LEU A 1 106 ? -7.121 4.254 14.477 1 98.69 106 LEU A N 1
ATOM 829 C CA . LEU A 1 106 ? -6.059 3.979 15.438 1 98.69 106 LEU A CA 1
ATOM 830 C C . LEU A 1 106 ? -5.062 2.971 14.867 1 98.69 106 LEU A C 1
ATOM 832 O O . LEU A 1 106 ? -5.441 1.854 14.508 1 98.69 106 LEU A O 1
ATOM 836 N N . LEU A 1 107 ? -3.848 3.363 14.781 1 98.75 107 LEU A N 1
ATOM 837 C CA . LEU A 1 107 ? -2.791 2.475 14.305 1 98.75 107 LEU A CA 1
ATOM 838 C C . LEU A 1 107 ? -1.947 1.965 15.469 1 98.75 107 LEU A C 1
ATOM 840 O O . LEU A 1 107 ? -1.191 2.727 16.078 1 98.75 107 LEU A O 1
ATOM 844 N N . GLU A 1 108 ? -2.057 0.713 15.734 1 98.69 108 GLU A N 1
ATOM 845 C CA . GLU A 1 108 ? -1.28 0.101 16.812 1 98.69 108 GLU A CA 1
ATOM 846 C C . GLU A 1 108 ? 0.027 -0.483 16.281 1 98.69 108 GLU A C 1
ATOM 848 O O . GLU A 1 108 ? 0.039 -1.578 15.711 1 98.69 108 GLU A O 1
ATOM 853 N N . ASP A 1 109 ? 1.064 0.203 16.5 1 98.5 109 ASP A N 1
ATOM 854 C CA . ASP A 1 109 ? 2.434 -0.235 16.234 1 98.5 109 ASP A CA 1
ATOM 855 C C . ASP A 1 109 ? 2.633 -0.585 14.766 1 98.5 109 ASP A C 1
ATOM 857 O O . ASP A 1 109 ? 3.271 -1.589 14.445 1 98.5 109 ASP A O 1
ATOM 861 N N . VAL A 1 110 ? 2.006 0.115 13.883 1 98.62 110 VAL A N 1
ATOM 862 C CA . VAL A 1 110 ? 2.318 -0.037 12.469 1 98.62 110 VAL A CA 1
ATOM 863 C C . VAL A 1 110 ? 3.654 0.636 12.156 1 98.62 110 VAL A C 1
ATOM 865 O O . VAL A 1 110 ? 3.816 1.838 12.383 1 98.62 110 VAL A O 1
ATOM 868 N N . GLN A 1 111 ? 4.57 -0.06 11.578 1 97.81 111 GLN A N 1
ATOM 869 C CA . GLN A 1 111 ? 5.957 0.392 11.594 1 97.81 111 GLN A CA 1
ATOM 870 C C . GLN A 1 111 ? 6.422 0.806 10.203 1 97.81 111 GLN A C 1
ATOM 872 O O . GLN A 1 111 ? 7.379 1.569 10.062 1 97.81 111 GLN A O 1
ATOM 877 N N . ASP A 1 112 ? 5.855 0.274 9.18 1 98.06 112 ASP A N 1
ATOM 878 C CA . ASP A 1 112 ? 6.258 0.638 7.824 1 98.06 112 ASP A CA 1
ATOM 879 C C . ASP A 1 112 ? 5.785 2.045 7.469 1 98.06 112 ASP A C 1
ATOM 881 O O . ASP A 1 112 ? 4.586 2.316 7.457 1 98.06 112 ASP A O 1
ATOM 885 N N . PRO A 1 113 ? 6.668 2.949 7.094 1 98.31 113 PRO A N 1
ATOM 886 C CA . PRO A 1 113 ? 6.289 4.332 6.797 1 98.31 113 PRO A CA 1
ATOM 887 C C . PRO A 1 113 ? 5.309 4.438 5.629 1 98.31 113 PRO A C 1
ATOM 889 O O . PRO A 1 113 ? 4.402 5.273 5.652 1 98.31 113 PRO A O 1
ATOM 892 N N . GLY A 1 114 ? 5.48 3.609 4.629 1 98.25 114 GLY A N 1
ATOM 893 C CA . GLY A 1 114 ? 4.547 3.607 3.514 1 98.25 114 GLY A CA 1
ATOM 894 C C . GLY A 1 114 ? 3.131 3.256 3.918 1 98.25 114 GLY A C 1
ATOM 895 O O . GLY A 1 114 ? 2.178 3.922 3.508 1 98.25 114 GLY A O 1
ATOM 896 N N . ASN A 1 115 ? 3.008 2.256 4.742 1 98.69 115 ASN A N 1
ATOM 897 C CA . ASN A 1 115 ? 1.698 1.838 5.23 1 98.69 115 ASN A CA 1
ATOM 898 C C . ASN A 1 115 ? 1.049 2.918 6.09 1 98.69 115 ASN A C 1
ATOM 900 O O . ASN A 1 115 ? -0.128 3.234 5.91 1 98.69 115 ASN A O 1
ATOM 904 N N . VAL A 1 116 ? 1.812 3.471 6.973 1 98.88 116 VAL A N 1
ATOM 905 C CA . VAL A 1 116 ? 1.291 4.508 7.859 1 98.88 116 VAL A CA 1
ATOM 906 C C . VAL A 1 116 ? 0.785 5.688 7.035 1 98.88 116 VAL A C 1
ATOM 908 O O . VAL A 1 116 ? -0.358 6.121 7.195 1 98.88 116 VAL A O 1
ATOM 911 N N . GLY A 1 117 ? 1.631 6.164 6.129 1 98.81 117 GLY A N 1
ATOM 912 C CA . GLY A 1 117 ? 1.226 7.289 5.301 1 98.81 117 GLY A CA 1
ATOM 913 C C . GLY A 1 117 ? 0.001 6.996 4.453 1 98.81 117 GLY A C 1
ATOM 914 O O . GLY A 1 117 ? -0.917 7.816 4.379 1 98.81 117 GLY A O 1
ATOM 915 N N . THR A 1 118 ? -0.027 5.832 3.877 1 98.81 118 THR A N 1
ATOM 916 C CA . THR A 1 118 ? -1.132 5.438 3.012 1 98.81 118 THR A CA 1
ATOM 917 C C . THR A 1 118 ? -2.434 5.352 3.803 1 98.81 118 THR A C 1
ATOM 919 O O . THR A 1 118 ? -3.484 5.785 3.324 1 98.81 118 THR A O 1
ATOM 922 N N . MET A 1 119 ? -2.332 4.844 4.996 1 98.94 119 MET A N 1
ATOM 923 C CA . MET A 1 119 ? -3.545 4.699 5.797 1 98.94 119 MET A CA 1
ATOM 924 C C . MET A 1 119 ? -4.055 6.062 6.258 1 98.94 119 MET A C 1
ATOM 926 O O . MET A 1 119 ? -5.266 6.293 6.305 1 98.94 119 MET A O 1
ATOM 930 N N . ILE A 1 120 ? -3.184 6.957 6.609 1 98.88 120 ILE A N 1
ATOM 931 C CA . ILE A 1 120 ? -3.586 8.32 6.957 1 98.88 120 ILE A CA 1
ATOM 932 C C . ILE A 1 120 ? -4.238 8.992 5.754 1 98.88 120 ILE A C 1
ATOM 934 O O . ILE A 1 120 ? -5.281 9.633 5.883 1 98.88 120 ILE A O 1
ATOM 938 N N . ARG A 1 121 ? -3.643 8.805 4.574 1 98.88 121 ARG A N 1
ATOM 939 C CA . ARG A 1 121 ? -4.195 9.336 3.33 1 98.88 121 ARG A CA 1
ATOM 940 C C . ARG A 1 121 ? -5.59 8.781 3.07 1 98.88 121 ARG A C 1
ATOM 942 O O . ARG A 1 121 ? -6.488 9.516 2.656 1 98.88 121 ARG A O 1
ATOM 949 N N . THR A 1 122 ? -5.75 7.539 3.324 1 98.94 122 THR A N 1
ATOM 950 C CA . THR A 1 122 ? -7.035 6.879 3.131 1 98.94 122 THR A CA 1
ATOM 951 C C . THR A 1 122 ? -8.07 7.398 4.129 1 98.94 122 THR A C 1
ATOM 953 O O . THR A 1 122 ? -9.234 7.602 3.777 1 98.94 122 THR A O 1
ATOM 956 N N . ALA A 1 123 ? -7.652 7.582 5.371 1 98.94 123 ALA A N 1
ATOM 957 C CA . ALA A 1 123 ? -8.539 8.156 6.379 1 98.94 123 ALA A CA 1
ATOM 958 C C . ALA A 1 123 ? -9.023 9.539 5.957 1 98.94 123 ALA A C 1
ATOM 960 O O . ALA A 1 123 ? -10.211 9.852 6.094 1 98.94 123 ALA A O 1
ATOM 961 N N . ASP A 1 124 ? -8.125 10.336 5.465 1 98.88 124 ASP A N 1
ATOM 962 C CA . ASP A 1 124 ? -8.469 11.648 4.934 1 98.88 124 ASP A CA 1
ATOM 963 C C . ASP A 1 124 ? -9.484 11.531 3.801 1 98.88 124 ASP A C 1
ATOM 965 O O . ASP A 1 124 ? -10.516 12.211 3.812 1 98.88 124 ASP A O 1
ATOM 969 N N . ALA A 1 125 ? -9.234 10.625 2.873 1 98.75 125 ALA A N 1
ATOM 970 C CA . ALA A 1 125 ? -10.117 10.414 1.727 1 98.75 125 ALA A CA 1
ATOM 971 C C . ALA A 1 125 ? -11.516 9.992 2.178 1 98.75 125 ALA A C 1
ATOM 973 O O . ALA A 1 125 ? -12.508 10.375 1.558 1 98.75 125 ALA A O 1
ATOM 974 N N . ALA A 1 126 ? -11.594 9.242 3.225 1 98.62 126 ALA A N 1
ATOM 975 C CA . ALA A 1 126 ? -12.844 8.688 3.725 1 98.62 126 ALA A CA 1
ATOM 976 C C . ALA A 1 126 ? -13.516 9.641 4.703 1 98.62 126 ALA A C 1
ATOM 978 O O . ALA A 1 126 ? -14.539 9.297 5.312 1 98.62 126 ALA A O 1
ATOM 979 N N . ASP A 1 127 ? -12.883 10.797 4.941 1 98.5 127 ASP A N 1
ATOM 980 C CA . ASP A 1 127 ? -13.438 11.867 5.766 1 98.5 127 ASP A CA 1
ATOM 981 C C . ASP A 1 127 ? -13.461 11.477 7.242 1 98.5 127 ASP A C 1
ATOM 983 O O . ASP A 1 127 ? -14.438 11.727 7.941 1 98.5 127 ASP A O 1
ATOM 987 N N . TYR A 1 128 ? -12.453 10.789 7.648 1 98.75 128 TYR A N 1
ATOM 988 C CA . TYR A 1 128 ? -12.273 10.523 9.07 1 98.75 128 TYR A CA 1
ATOM 989 C C . TYR A 1 128 ? -11.93 11.797 9.82 1 98.75 128 TYR A C 1
ATOM 991 O O . TYR A 1 128 ? -11.383 12.742 9.242 1 98.75 128 TYR A O 1
ATOM 999 N N . ASP A 1 129 ? -12.227 11.805 11.133 1 97.94 129 ASP A N 1
ATOM 1000 C CA . ASP A 1 129 ? -12.102 13.023 11.922 1 97.94 129 ASP A CA 1
ATOM 1001 C C . ASP A 1 129 ? -10.703 13.133 12.531 1 97.94 129 ASP A C 1
ATOM 1003 O O . ASP A 1 129 ? -10.305 14.211 12.984 1 97.94 129 ASP A O 1
ATOM 1007 N N . GLY A 1 130 ? -9.969 12.031 12.508 1 97.44 130 GLY A N 1
ATOM 1008 C CA . GLY A 1 130 ? -8.609 12.047 13.016 1 97.44 130 GLY A CA 1
ATOM 1009 C C . GLY A 1 130 ? -7.953 10.68 13.008 1 97.44 130 GLY A C 1
ATOM 1010 O O . GLY A 1 130 ? -8.609 9.672 12.727 1 97.44 130 GLY A O 1
ATOM 1011 N N . VAL A 1 131 ? -6.637 10.664 13.32 1 98.19 131 VAL A N 1
ATOM 1012 C CA . VAL A 1 131 ? -5.859 9.43 13.383 1 98.19 131 VAL A CA 1
ATOM 1013 C C . VAL A 1 131 ? -5.039 9.406 14.672 1 98.19 131 VAL A C 1
ATOM 1015 O O . VAL A 1 131 ? -4.438 10.414 15.055 1 98.19 131 VAL A O 1
ATOM 1018 N N . PHE A 1 132 ? -5.066 8.25 15.305 1 97.62 132 PHE A N 1
ATOM 1019 C CA . PHE A 1 132 ? -4.211 7.996 16.453 1 97.62 132 PHE A CA 1
ATOM 1020 C C . PHE A 1 132 ? -3.072 7.051 16.078 1 97.62 132 PHE A C 1
ATOM 1022 O O . PHE A 1 132 ? -3.303 6.004 15.477 1 97.62 132 PHE A O 1
ATOM 1029 N N . LEU A 1 133 ? -1.895 7.461 16.484 1 97.5 133 LEU A N 1
ATOM 1030 C CA . LEU A 1 133 ? -0.712 6.629 16.297 1 97.5 133 LEU A CA 1
ATOM 1031 C C . LEU A 1 133 ? -0.114 6.215 17.625 1 97.5 133 LEU A C 1
ATOM 1033 O O . LEU A 1 133 ? 0.068 7.047 18.516 1 97.5 133 LEU A O 1
ATOM 1037 N N . SER A 1 134 ? 0.146 4.969 17.703 1 98.25 134 SER A N 1
ATOM 1038 C CA . SER A 1 134 ? 0.886 4.543 18.891 1 98.25 134 SER A CA 1
ATOM 1039 C C . SER A 1 134 ? 2.311 5.086 18.875 1 98.25 134 SER A C 1
ATOM 1041 O O . SER A 1 134 ? 2.82 5.48 17.812 1 98.25 134 SER A O 1
ATOM 1043 N N . ASP A 1 135 ? 2.99 5.02 20 1 97.06 135 ASP A N 1
ATOM 1044 C CA . ASP A 1 135 ? 4.355 5.52 20.141 1 97.06 135 ASP A CA 1
ATOM 1045 C C . ASP A 1 135 ? 5.324 4.715 19.281 1 97.06 135 ASP A C 1
ATOM 1047 O O . ASP A 1 135 ? 6.395 5.207 18.906 1 97.06 135 ASP A O 1
ATOM 1051 N N . LYS A 1 136 ? 4.953 3.551 18.953 1 97.5 136 LYS A N 1
ATOM 1052 C CA . LYS A 1 136 ? 5.863 2.654 18.234 1 97.5 136 LYS A CA 1
ATOM 1053 C C . LYS A 1 136 ? 5.641 2.717 16.734 1 97.5 136 LYS A C 1
ATOM 1055 O O . LYS A 1 136 ? 6.391 2.115 15.961 1 97.5 136 LYS A O 1
ATOM 1060 N N . SER A 1 137 ? 4.605 3.424 16.344 1 98.31 137 SER A N 1
ATOM 1061 C CA . SER A 1 137 ? 4.324 3.537 14.906 1 98.31 137 SER A CA 1
ATOM 1062 C C . SER A 1 137 ? 5.344 4.438 14.219 1 98.31 137 SER A C 1
ATOM 1064 O O . SER A 1 137 ? 6.062 5.191 14.875 1 98.31 137 SER A O 1
ATOM 1066 N N . ALA A 1 138 ? 5.434 4.316 12.953 1 98.25 138 ALA A N 1
ATOM 1067 C CA . ALA A 1 138 ? 6.402 5.062 12.156 1 98.25 138 ALA A CA 1
ATOM 1068 C C . ALA A 1 138 ? 6.234 6.566 12.352 1 98.25 138 ALA A C 1
ATOM 1070 O O . ALA A 1 138 ? 5.125 7.043 12.602 1 98.25 138 ALA A O 1
ATOM 1071 N N . ASP A 1 139 ? 7.336 7.332 12.227 1 97.12 139 ASP A N 1
ATOM 1072 C CA . ASP A 1 139 ? 7.355 8.789 12.312 1 97.12 139 ASP A CA 1
ATOM 1073 C C . ASP A 1 139 ? 6.66 9.422 11.109 1 97.12 139 ASP A C 1
ATOM 1075 O O . ASP A 1 139 ? 7.031 9.156 9.961 1 97.12 139 ASP A O 1
ATOM 1079 N N . ILE A 1 140 ? 5.699 10.289 11.344 1 97.12 140 ILE A N 1
ATOM 1080 C CA . ILE A 1 140 ? 4.91 10.82 10.242 1 97.12 140 ILE A CA 1
ATOM 1081 C C . ILE A 1 140 ? 5.707 11.898 9.508 1 97.12 140 ILE A C 1
ATOM 1083 O O . ILE A 1 140 ? 5.328 12.32 8.414 1 97.12 140 ILE A O 1
ATOM 1087 N N . TYR A 1 141 ? 6.832 12.273 10.016 1 97.38 141 TYR A N 1
ATOM 1088 C CA . TYR A 1 141 ? 7.605 13.344 9.398 1 97.38 141 TYR A CA 1
ATOM 1089 C C . TYR A 1 141 ? 8.805 12.789 8.648 1 97.38 141 TYR A C 1
ATOM 1091 O O . TYR A 1 141 ? 9.633 13.547 8.133 1 97.38 141 TYR A O 1
ATOM 1099 N N . ASN A 1 142 ? 8.859 11.508 8.641 1 96.75 142 ASN A N 1
ATOM 1100 C CA . ASN A 1 142 ? 9.805 10.867 7.742 1 96.75 142 ASN A CA 1
ATOM 1101 C C . ASN A 1 142 ? 9.43 11.094 6.277 1 96.75 142 ASN A C 1
ATOM 1103 O O . ASN A 1 142 ? 8.25 11.117 5.934 1 96.75 142 ASN A O 1
ATOM 1107 N N . GLN A 1 143 ? 10.461 11.148 5.438 1 97.19 143 GLN A N 1
ATOM 1108 C CA . GLN A 1 143 ? 10.219 11.508 4.047 1 97.19 143 GLN A CA 1
ATOM 1109 C C . GLN A 1 143 ? 9.336 10.477 3.354 1 97.19 143 GLN A C 1
ATOM 1111 O O . GLN A 1 143 ? 8.461 10.828 2.561 1 97.19 143 GLN A O 1
ATOM 1116 N N . LYS A 1 144 ? 9.578 9.289 3.699 1 96.38 144 LYS A N 1
ATOM 1117 C CA . LYS A 1 144 ? 8.781 8.234 3.084 1 96.38 144 LYS A CA 1
ATOM 1118 C C . LYS A 1 144 ? 7.32 8.328 3.514 1 96.38 144 LYS A C 1
ATOM 1120 O O . LYS A 1 144 ? 6.414 8.148 2.695 1 96.38 144 LYS A O 1
ATOM 1125 N N . THR A 1 145 ? 7.066 8.547 4.797 1 98.38 145 THR A N 1
ATOM 1126 C CA . THR A 1 145 ? 5.707 8.688 5.305 1 98.38 145 THR A CA 1
ATOM 1127 C C . THR A 1 145 ? 5.027 9.906 4.688 1 98.38 145 THR A C 1
ATOM 1129 O O . THR A 1 145 ? 3.885 9.82 4.23 1 98.38 145 THR A O 1
ATOM 1132 N N . LEU A 1 146 ? 5.723 10.977 4.637 1 98.31 146 LEU A N 1
ATOM 1133 C CA . LEU A 1 146 ? 5.195 12.211 4.066 1 98.31 146 LEU A CA 1
ATOM 1134 C C . LEU A 1 146 ? 4.789 12.008 2.609 1 98.31 146 LEU A C 1
ATOM 1136 O O . LEU A 1 146 ? 3.705 12.43 2.199 1 98.31 146 LEU A O 1
ATOM 1140 N N . ARG A 1 147 ? 5.605 11.32 1.88 1 97.12 147 ARG A N 1
ATOM 1141 C CA . ARG A 1 147 ? 5.309 11.07 0.472 1 97.12 147 ARG A CA 1
ATOM 1142 C C . ARG A 1 147 ? 4.062 10.203 0.32 1 97.12 147 ARG A C 1
ATOM 1144 O O . ARG A 1 147 ? 3.24 10.445 -0.565 1 97.12 147 ARG A O 1
ATOM 1151 N N . SER A 1 148 ? 3.918 9.258 1.221 1 97.69 148 SER A N 1
ATOM 1152 C CA . SER A 1 148 ? 2.785 8.344 1.112 1 97.69 148 SER A CA 1
ATOM 1153 C C . SER A 1 148 ? 1.5 9 1.609 1 97.69 148 SER A C 1
ATOM 1155 O O . SER A 1 148 ? 0.407 8.656 1.152 1 97.69 148 SER A O 1
ATOM 1157 N N . MET A 1 149 ? 1.641 10.008 2.473 1 98.38 149 MET A N 1
ATOM 1158 C CA . MET A 1 149 ? 0.475 10.734 2.975 1 98.38 149 MET A CA 1
ATOM 1159 C C . MET A 1 149 ? -0.059 11.695 1.921 1 98.38 149 MET A C 1
ATOM 1161 O O . MET A 1 149 ? -1.244 12.039 1.927 1 98.38 149 MET A O 1
ATOM 1165 N N . GLN A 1 150 ? 0.844 12.195 1.095 1 97.81 150 GLN A N 1
ATOM 1166 C CA . GLN A 1 150 ? 0.505 13.094 -0.001 1 97.81 150 GLN A CA 1
ATOM 1167 C C . GLN A 1 150 ? -0.211 14.344 0.513 1 97.81 150 GLN A C 1
ATOM 1169 O O . GLN A 1 150 ? -1.193 14.789 -0.083 1 97.81 150 GLN A O 1
ATOM 1174 N N . GLY A 1 151 ? 0.137 14.773 1.686 1 98.31 151 GLY A N 1
ATOM 1175 C CA . GLY A 1 151 ? -0.366 16.031 2.205 1 98.31 151 GLY A CA 1
ATOM 1176 C C . GLY A 1 151 ? -1.53 15.867 3.162 1 98.31 151 GLY A C 1
ATOM 1177 O O . GLY A 1 151 ? -1.99 16.844 3.768 1 98.31 151 GLY A O 1
ATOM 1178 N N . SER A 1 152 ? -1.939 14.641 3.398 1 98.56 152 SER A N 1
ATOM 1179 C CA . SER A 1 152 ? -3.133 14.391 4.199 1 98.56 152 SER A CA 1
ATOM 1180 C C . SER A 1 152 ? -2.922 14.797 5.652 1 98.56 152 SER A C 1
ATOM 1182 O O . SER A 1 152 ? -3.889 15.023 6.387 1 98.56 152 SER A O 1
ATOM 1184 N N . HIS A 1 153 ? -1.694 14.883 6.098 1 97.69 153 HIS A N 1
ATOM 1185 C CA . HIS A 1 153 ? -1.425 15.305 7.465 1 97.69 153 HIS A CA 1
ATOM 1186 C C . HIS A 1 153 ? -1.775 16.781 7.664 1 97.69 153 HIS A C 1
ATOM 1188 O O . HIS A 1 153 ? -1.853 17.25 8.797 1 97.69 153 HIS A O 1
ATOM 1194 N N . PHE A 1 154 ? -2.08 17.484 6.582 1 97.56 154 PHE A N 1
ATOM 1195 C CA . PHE A 1 154 ? -2.541 18.859 6.684 1 97.56 154 PHE A CA 1
ATOM 1196 C C . PHE A 1 154 ? -4.062 18.922 6.781 1 97.56 154 PHE A C 1
ATOM 1198 O O . PHE A 1 154 ? -4.633 19.969 7.055 1 97.56 154 PHE A O 1
ATOM 1205 N N . HIS A 1 155 ? -4.777 17.812 6.547 1 97.31 155 HIS A N 1
ATOM 1206 C CA . HIS A 1 155 ? -6.223 17.844 6.34 1 97.31 155 HIS A CA 1
ATOM 1207 C C . HIS A 1 155 ? -6.965 17.281 7.551 1 97.31 155 HIS A C 1
ATOM 1209 O O . HIS A 1 155 ? -8.164 17.531 7.715 1 97.31 155 HIS A O 1
ATOM 1215 N N . LEU A 1 156 ? -6.293 16.5 8.383 1 96.38 156 LEU A N 1
ATOM 1216 C CA . LEU A 1 156 ? -6.914 15.938 9.57 1 96.38 156 LEU A CA 1
ATOM 1217 C C . LEU A 1 156 ? -5.906 15.828 10.711 1 96.38 156 LEU A C 1
ATOM 1219 O O . LEU A 1 156 ? -4.707 15.688 10.477 1 96.38 156 LEU A O 1
ATOM 1223 N N . PRO A 1 157 ? -6.387 15.906 11.906 1 96.81 157 PRO A N 1
ATOM 1224 C CA . PRO A 1 157 ? -5.465 15.828 13.047 1 96.81 157 PRO A CA 1
ATOM 1225 C C . PRO A 1 157 ? -4.891 14.43 13.25 1 96.81 157 PRO A C 1
ATOM 1227 O O . PRO A 1 157 ? -5.59 13.438 13.047 1 96.81 157 PRO A O 1
ATOM 1230 N N . ILE A 1 158 ? -3.652 14.383 13.648 1 97.25 158 ILE A N 1
ATOM 1231 C CA . ILE A 1 158 ? -2.951 13.148 13.969 1 97.25 158 ILE A CA 1
ATOM 1232 C C . ILE A 1 158 ? -2.365 13.234 15.383 1 97.25 158 ILE A C 1
ATOM 1234 O O . ILE A 1 158 ? -1.622 14.172 15.688 1 97.25 158 ILE A O 1
ATOM 1238 N N . TYR A 1 159 ? -2.703 12.234 16.125 1 96 159 TYR A N 1
ATOM 1239 C CA . TYR A 1 159 ? -2.27 12.18 17.531 1 96 159 TYR A CA 1
ATOM 1240 C C . TYR A 1 159 ? -1.343 10.992 17.766 1 96 159 TYR A C 1
ATOM 1242 O O . TYR A 1 159 ? -1.522 9.93 17.172 1 96 159 TYR A O 1
ATOM 1250 N N . ARG A 1 160 ? -0.395 11.242 18.641 1 95.25 160 ARG A N 1
ATOM 1251 C CA . ARG A 1 160 ? 0.519 10.156 19 1 95.25 160 ARG A CA 1
ATOM 1252 C C . ARG A 1 160 ? 0.581 9.969 20.516 1 95.25 160 ARG A C 1
ATOM 1254 O O . ARG A 1 160 ? 0.628 10.945 21.266 1 95.25 160 ARG A O 1
ATOM 1261 N N . GLY A 1 161 ? 0.582 8.758 20.953 1 95.25 161 GLY A N 1
ATOM 1262 C CA . GLY A 1 161 ? 0.664 8.438 22.375 1 95.25 161 GLY A CA 1
ATOM 1263 C C . GLY A 1 161 ? 0.533 6.957 22.656 1 95.25 161 GLY A C 1
ATOM 1264 O O . GLY A 1 161 ? 0.497 6.137 21.734 1 95.25 161 GLY A O 1
ATOM 1265 N N . PRO A 1 162 ? 0.513 6.609 23.938 1 96.25 162 PRO A N 1
ATOM 1266 C CA . PRO A 1 162 ? 0.282 5.203 24.281 1 96.25 162 PRO A CA 1
ATOM 1267 C C . PRO A 1 162 ? -1.087 4.703 23.828 1 96.25 162 PRO A C 1
ATOM 1269 O O . PRO A 1 162 ? -2.113 5.277 24.188 1 96.25 162 PRO A O 1
ATOM 1272 N N . ILE A 1 163 ? -1.088 3.635 23.156 1 94.94 163 ILE A N 1
ATOM 1273 C CA . ILE A 1 163 ? -2.271 3.184 22.438 1 94.94 163 ILE A CA 1
ATOM 1274 C C . ILE A 1 163 ? -3.385 2.846 23.422 1 94.94 163 ILE A C 1
ATOM 1276 O O . ILE A 1 163 ? -4.555 3.141 23.172 1 94.94 163 ILE A O 1
ATOM 1280 N N . LEU A 1 164 ? -3.062 2.209 24.516 1 94.06 164 LEU A N 1
ATOM 1281 C CA . LEU A 1 164 ? -4.098 1.781 25.453 1 94.06 164 LEU A CA 1
ATOM 1282 C C . LEU A 1 164 ? -4.746 2.982 26.125 1 94.06 164 LEU A C 1
ATOM 1284 O O . LEU A 1 164 ? -5.934 2.951 26.453 1 94.06 164 LEU A O 1
ATOM 1288 N N . GLU A 1 165 ? -4 4.09 26.344 1 94.62 165 GLU A N 1
ATOM 1289 C CA . GLU A 1 165 ? -4.582 5.328 26.859 1 94.62 165 GLU A CA 1
ATOM 1290 C C . GLU A 1 165 ? -5.574 5.926 25.859 1 94.62 165 GLU A C 1
ATOM 1292 O O . GLU A 1 165 ? -6.602 6.477 26.25 1 94.62 165 GLU A O 1
ATOM 1297 N N . MET A 1 166 ? -5.27 5.762 24.625 1 94.25 166 MET A N 1
ATOM 1298 C CA . MET A 1 166 ? -6.164 6.254 23.578 1 94.25 166 MET A CA 1
ATOM 1299 C C . MET A 1 166 ? -7.469 5.465 23.562 1 94.25 166 MET A C 1
ATOM 1301 O O . MET A 1 166 ? -8.547 6.043 23.438 1 94.25 166 MET A O 1
ATOM 1305 N N . VAL A 1 167 ? -7.332 4.199 23.688 1 96 167 VAL A N 1
ATOM 1306 C CA . VAL A 1 167 ? -8.508 3.334 23.734 1 96 167 VAL A CA 1
ATOM 1307 C C . VAL A 1 167 ? -9.375 3.701 24.938 1 96 167 VAL A C 1
ATOM 1309 O O . VAL A 1 167 ? -10.594 3.801 24.828 1 96 167 VAL A O 1
ATOM 1312 N N . GLU A 1 168 ? -8.711 3.902 26.062 1 94.69 168 GLU A N 1
ATOM 1313 C CA . GLU A 1 168 ? -9.438 4.297 27.266 1 94.69 168 GLU A CA 1
ATOM 1314 C C . GLU A 1 168 ? -10.164 5.621 27.062 1 94.69 168 GLU A C 1
ATOM 1316 O O . GLU A 1 168 ? -11.289 5.797 27.531 1 94.69 168 GLU A O 1
ATOM 1321 N N . THR A 1 169 ? -9.492 6.504 26.469 1 94.56 169 THR A N 1
ATOM 1322 C CA . THR A 1 169 ? -10.102 7.797 26.172 1 94.56 169 THR A CA 1
ATOM 1323 C C . THR A 1 169 ? -11.344 7.617 25.297 1 94.56 169 THR A C 1
ATOM 1325 O O . THR A 1 169 ? -12.375 8.242 25.547 1 94.56 169 THR A O 1
ATOM 1328 N N . CYS A 1 170 ? -11.305 6.785 24.266 1 95.75 170 CYS A N 1
ATOM 1329 C CA . CYS A 1 170 ? -12.453 6.488 23.406 1 95.75 170 CYS A CA 1
ATOM 1330 C C . CYS A 1 170 ? -13.602 5.918 24.219 1 95.75 170 CYS A C 1
ATOM 1332 O O . CYS A 1 170 ? -14.742 6.363 24.094 1 95.75 170 CYS A O 1
ATOM 1334 N N . LYS A 1 171 ? -13.242 5.051 25.078 1 93.88 171 LYS A N 1
ATOM 1335 C CA . LYS A 1 171 ? -14.25 4.387 25.891 1 93.88 171 LYS A CA 1
ATOM 1336 C C . LYS A 1 171 ? -14.938 5.375 26.828 1 93.88 171 LYS A C 1
ATOM 1338 O O . LYS A 1 171 ? -16.156 5.359 26.984 1 93.88 171 LYS A O 1
ATOM 1343 N N . LYS A 1 172 ? -14.148 6.18 27.422 1 93.69 172 LYS A N 1
ATOM 1344 C CA . LYS A 1 172 ? -14.672 7.184 28.359 1 93.69 172 LYS A CA 1
ATOM 1345 C C . LYS A 1 172 ? -15.625 8.141 27.641 1 93.69 172 LYS A C 1
ATOM 1347 O O . LYS A 1 172 ? -16.547 8.672 28.266 1 93.69 172 LYS A O 1
ATOM 1352 N N . GLN A 1 173 ? -15.453 8.25 26.438 1 93.81 173 GLN A N 1
ATOM 1353 C CA . GLN A 1 173 ? -16.266 9.172 25.672 1 93.81 173 GLN A CA 1
ATOM 1354 C C . GLN A 1 173 ? -17.359 8.438 24.891 1 93.81 173 GLN A C 1
ATOM 1356 O O . GLN A 1 173 ? -17.953 8.992 23.969 1 93.81 173 GLN A O 1
ATOM 1361 N N . ASP A 1 174 ? -17.516 7.18 25.094 1 94.31 174 ASP A N 1
ATOM 1362 C CA . ASP A 1 174 ? -18.547 6.316 24.516 1 94.31 174 ASP A CA 1
ATOM 1363 C C . ASP A 1 174 ? -18.344 6.172 23 1 94.31 174 ASP A C 1
ATOM 1365 O O . ASP A 1 174 ? -19.312 6.168 22.25 1 94.31 174 ASP A O 1
ATOM 1369 N N . LEU A 1 175 ? -17.125 6.23 22.578 1 96.88 175 LEU A N 1
ATOM 1370 C CA . LEU A 1 175 ? -16.766 5.926 21.203 1 96.88 175 LEU A CA 1
ATOM 1371 C C . LEU A 1 175 ? -16.391 4.457 21.047 1 96.88 175 LEU A C 1
ATOM 1373 O O . LEU A 1 175 ? -15.328 4.031 21.5 1 96.88 175 LEU A O 1
ATOM 1377 N N . PRO A 1 176 ? -17.219 3.705 20.359 1 97.56 176 PRO A N 1
ATOM 1378 C CA . PRO A 1 176 ? -16.906 2.279 20.234 1 97.56 176 PRO A CA 1
ATOM 1379 C C . PRO A 1 176 ? -15.586 2.031 19.516 1 97.56 176 PRO A C 1
ATOM 1381 O O . PRO A 1 176 ? -15.273 2.707 18.531 1 97.56 176 PRO A O 1
ATOM 1384 N N . VAL A 1 177 ? -14.844 1.079 20.062 1 98.19 177 VAL A N 1
ATOM 1385 C CA . VAL A 1 177 ? -13.562 0.69 19.469 1 98.19 177 VAL A CA 1
ATOM 1386 C C . VAL A 1 177 ? -13.727 -0.629 18.719 1 98.19 177 VAL A C 1
ATOM 1388 O O . VAL A 1 177 ? -14.055 -1.656 19.312 1 98.19 177 VAL A O 1
ATOM 1391 N N . LEU A 1 178 ? -13.555 -0.566 17.422 1 98.5 178 LEU A N 1
ATOM 1392 C CA . LEU A 1 178 ? -13.555 -1.729 16.531 1 98.5 178 LEU A CA 1
ATOM 1393 C C . LEU A 1 178 ? -12.133 -2.16 16.188 1 98.5 178 LEU A C 1
ATOM 1395 O O . LEU A 1 178 ? -11.422 -1.448 15.484 1 98.5 178 LEU A O 1
ATOM 1399 N N . ALA A 1 179 ? -11.734 -3.314 16.656 1 98.5 179 ALA A N 1
ATOM 1400 C CA . ALA A 1 179 ? -10.367 -3.787 16.422 1 98.5 179 ALA A CA 1
ATOM 1401 C C . ALA A 1 179 ? -10.344 -4.902 15.383 1 98.5 179 ALA A C 1
ATOM 1403 O O . ALA A 1 179 ? -11.195 -5.793 15.398 1 98.5 179 ALA A O 1
ATOM 1404 N N . THR A 1 180 ? -9.359 -4.844 14.508 1 97.81 180 THR A N 1
ATOM 1405 C CA . THR A 1 180 ? -9.344 -5.762 13.375 1 97.81 180 THR A CA 1
ATOM 1406 C C . THR A 1 180 ? -8.438 -6.953 13.664 1 97.81 180 THR A C 1
ATOM 1408 O O . THR A 1 180 ? -7.238 -6.785 13.922 1 97.81 180 THR A O 1
ATOM 1411 N N . THR A 1 181 ? -8.969 -8.141 13.555 1 95.31 181 THR A N 1
ATOM 1412 C CA . THR A 1 181 ? -8.203 -9.367 13.766 1 95.31 181 THR A CA 1
ATOM 1413 C C . THR A 1 181 ? -8.938 -10.57 13.172 1 95.31 181 THR A C 1
ATOM 1415 O O . THR A 1 181 ? -10.164 -10.57 13.07 1 95.31 181 THR A O 1
ATOM 1418 N N . LEU A 1 182 ? -8.031 -11.438 12.703 1 87.31 182 LEU A N 1
ATOM 1419 C CA . LEU A 1 182 ? -8.609 -12.734 12.359 1 87.31 182 LEU A CA 1
ATOM 1420 C C . LEU A 1 182 ? -8.75 -13.609 13.602 1 87.31 182 LEU A C 1
ATOM 1422 O O . LEU A 1 182 ? -7.762 -13.922 14.266 1 87.31 182 LEU A O 1
ATOM 1426 N N . SER A 1 183 ? -9.875 -13.75 14.109 1 87.38 183 SER A N 1
ATOM 1427 C CA . SER A 1 183 ? -10.148 -14.578 15.273 1 87.38 183 SER A CA 1
ATOM 1428 C C . SER A 1 183 ? -11.5 -15.273 15.156 1 87.38 183 SER A C 1
ATOM 1430 O O . SER A 1 183 ? -12.344 -14.867 14.352 1 87.38 183 SER A O 1
ATOM 1432 N N . GLU A 1 184 ? -11.672 -16.25 15.891 1 87.88 184 GLU A N 1
ATOM 1433 C CA . GLU A 1 184 ? -12.914 -17.016 15.867 1 87.88 184 GLU A CA 1
ATOM 1434 C C . GLU A 1 184 ? -14.094 -16.172 16.328 1 87.88 184 GLU A C 1
ATOM 1436 O O . GLU A 1 184 ? -15.227 -16.406 15.914 1 87.88 184 GLU A O 1
ATOM 1441 N N . VAL A 1 185 ? -13.844 -15.164 17.109 1 90.75 185 VAL A N 1
ATOM 1442 C CA . VAL A 1 185 ? -14.938 -14.398 17.703 1 90.75 185 VAL A CA 1
ATOM 1443 C C . VAL A 1 185 ? -15.117 -13.078 16.938 1 90.75 185 VAL A C 1
ATOM 1445 O O . VAL A 1 185 ? -16 -12.281 17.266 1 90.75 185 VAL A O 1
ATOM 1448 N N . SER A 1 186 ? -14.297 -12.836 16.047 1 95.06 186 SER A N 1
ATOM 1449 C CA . SER A 1 186 ? -14.438 -11.617 15.266 1 95.06 186 SER A CA 1
ATOM 1450 C C . SER A 1 186 ? -15.602 -11.719 14.281 1 95.06 186 SER A C 1
ATOM 1452 O O . SER A 1 186 ? -15.922 -12.812 13.812 1 95.06 186 SER A O 1
ATOM 1454 N N . VAL A 1 187 ? -16.234 -10.555 14.016 1 97.06 187 VAL A N 1
ATOM 1455 C CA . VAL A 1 187 ? -17.375 -10.531 13.109 1 97.06 187 VAL A CA 1
ATOM 1456 C C . VAL A 1 187 ? -16.938 -9.984 11.75 1 97.06 187 VAL A C 1
ATOM 1458 O O . VAL A 1 187 ? -16.062 -9.125 11.672 1 97.06 187 VAL A O 1
ATOM 1461 N N . ASP A 1 188 ? -17.641 -10.469 10.711 1 97.5 188 ASP A N 1
ATOM 1462 C CA . ASP A 1 188 ? -17.391 -9.945 9.367 1 97.5 188 ASP A CA 1
ATOM 1463 C C . ASP A 1 188 ? -17.734 -8.461 9.281 1 97.5 188 ASP A C 1
ATOM 1465 O O . ASP A 1 188 ? -18.781 -8.031 9.781 1 97.5 188 ASP A O 1
ATOM 1469 N N . TYR A 1 189 ? -16.844 -7.699 8.617 1 97.62 189 TYR A N 1
ATOM 1470 C CA . TYR A 1 189 ? -17.016 -6.254 8.555 1 97.62 189 TYR A CA 1
ATOM 1471 C C . TYR A 1 189 ? -18.344 -5.891 7.91 1 97.62 189 TYR A C 1
ATOM 1473 O O . TYR A 1 189 ? -18.922 -4.84 8.203 1 97.62 189 TYR A O 1
ATOM 1481 N N . LYS A 1 190 ? -18.891 -6.719 7.078 1 96.5 190 LYS A N 1
ATOM 1482 C CA . LYS A 1 190 ? -20.156 -6.453 6.391 1 96.5 190 LYS A CA 1
ATOM 1483 C C . LYS A 1 190 ? -21.328 -6.539 7.352 1 96.5 190 LYS A C 1
ATOM 1485 O O . LYS A 1 190 ? -22.406 -6.02 7.066 1 96.5 190 LYS A O 1
ATOM 1490 N N . ALA A 1 191 ? -21.109 -7.129 8.461 1 96.69 191 ALA A N 1
ATOM 1491 C CA . ALA A 1 191 ? -22.172 -7.305 9.445 1 96.69 191 ALA A CA 1
ATOM 1492 C C . ALA A 1 191 ? -22.109 -6.23 10.523 1 96.69 191 ALA A C 1
ATOM 1494 O O . ALA A 1 191 ? -23 -6.133 11.375 1 96.69 191 ALA A O 1
ATOM 1495 N N . VAL A 1 192 ? -21.047 -5.43 10.539 1 96.81 192 VAL A N 1
ATOM 1496 C CA . VAL A 1 192 ? -20.844 -4.422 11.578 1 96.81 192 VAL A CA 1
ATOM 1497 C C . VAL A 1 192 ? -21.859 -3.293 11.414 1 96.81 192 VAL A C 1
ATOM 1499 O O . VAL A 1 192 ? -22.031 -2.773 10.305 1 96.81 192 VAL A O 1
ATOM 1502 N N . LYS A 1 193 ? -22.547 -2.965 12.453 1 95 193 LYS A N 1
ATOM 1503 C CA . LYS A 1 193 ? -23.469 -1.83 12.492 1 95 193 LYS A CA 1
ATOM 1504 C C . LYS A 1 193 ? -22.844 -0.651 13.242 1 95 193 LYS A C 1
ATOM 1506 O O . LYS A 1 193 ? -22.328 -0.814 14.344 1 95 193 LYS A O 1
ATOM 1511 N N . THR A 1 194 ? -22.812 0.463 12.602 1 93.88 194 THR A N 1
ATOM 1512 C CA . THR A 1 194 ? -22.281 1.667 13.234 1 93.88 194 THR A CA 1
ATOM 1513 C C . THR A 1 194 ? -23.156 2.877 12.898 1 93.88 194 THR A C 1
ATOM 1515 O O . THR A 1 194 ? -23.812 2.908 11.859 1 93.88 194 THR A O 1
ATOM 1518 N N . ASP A 1 195 ? -23.203 3.844 13.742 1 93.25 195 ASP A N 1
ATOM 1519 C CA . ASP A 1 195 ? -23.938 5.09 13.516 1 93.25 195 ASP A CA 1
ATOM 1520 C C . ASP A 1 195 ? -23 6.188 13.008 1 93.25 195 ASP A C 1
ATOM 1522 O O . ASP A 1 195 ? -23.375 7.363 12.992 1 93.25 195 ASP A O 1
ATOM 1526 N N . GLY A 1 196 ? -21.797 5.824 12.734 1 94.5 196 GLY A N 1
ATOM 1527 C CA . GLY A 1 196 ? -20.844 6.793 12.242 1 94.5 196 GLY A CA 1
ATOM 1528 C C . GLY A 1 196 ? -19.891 7.309 13.312 1 94.5 196 GLY A C 1
ATOM 1529 O O . GLY A 1 196 ? -19.078 8.195 13.055 1 94.5 196 GLY A O 1
ATOM 1530 N N . ASN A 1 197 ? -20.031 6.797 14.531 1 97.31 197 ASN A N 1
ATOM 1531 C CA . ASN A 1 197 ? -19.156 7.125 15.648 1 97.31 197 ASN A CA 1
ATOM 1532 C C . ASN A 1 197 ? -18.375 5.902 16.125 1 97.31 197 ASN A C 1
ATOM 1534 O O . ASN A 1 197 ? -18.922 5.055 16.828 1 97.31 197 ASN A O 1
ATOM 1538 N N . PHE A 1 198 ? -17.062 5.852 15.719 1 98.38 198 PHE A N 1
ATOM 1539 C CA . PHE A 1 198 ? -16.266 4.707 16.141 1 98.38 198 PHE A CA 1
ATOM 1540 C C . PHE A 1 198 ? -14.781 4.977 15.93 1 98.38 198 PHE A C 1
ATOM 1542 O O . PHE A 1 198 ? -14.414 5.91 15.211 1 98.38 198 PHE A O 1
ATOM 1549 N N . ALA A 1 199 ? -13.992 4.211 16.578 1 98.38 199 ALA A N 1
ATOM 1550 C CA . ALA A 1 199 ? -12.555 4.121 16.344 1 98.38 199 ALA A CA 1
ATOM 1551 C C . ALA A 1 199 ? -12.18 2.764 15.75 1 98.38 199 ALA A C 1
ATOM 1553 O O . ALA A 1 199 ? -12.516 1.722 16.312 1 98.38 199 ALA A O 1
ATOM 1554 N N . LEU A 1 200 ? -11.594 2.795 14.656 1 98.75 200 LEU A N 1
ATOM 1555 C CA . LEU A 1 200 ? -11.148 1.584 13.977 1 98.75 200 LEU A CA 1
ATOM 1556 C C . LEU A 1 200 ? -9.664 1.329 14.242 1 98.75 200 LEU A C 1
ATOM 1558 O O . LEU A 1 200 ? -8.828 2.18 13.945 1 98.75 200 LEU A O 1
ATOM 1562 N N . VAL A 1 201 ? -9.328 0.186 14.742 1 98.81 201 VAL A N 1
ATOM 1563 C CA . VAL A 1 201 ? -7.953 -0.135 15.102 1 98.81 201 VAL A CA 1
ATOM 1564 C C . VAL A 1 201 ? -7.348 -1.063 14.047 1 98.81 201 VAL A C 1
ATOM 1566 O O . VAL A 1 201 ? -7.922 -2.105 13.727 1 98.81 201 VAL A O 1
ATOM 1569 N N . MET A 1 202 ? -6.285 -0.658 13.516 1 98.75 202 MET A N 1
ATOM 1570 C CA . MET A 1 202 ? -5.441 -1.512 12.688 1 98.75 202 MET A CA 1
ATOM 1571 C C . MET A 1 202 ? -4.156 -1.885 13.422 1 98.75 202 MET A C 1
ATOM 1573 O O . MET A 1 202 ? -3.484 -1.019 13.984 1 98.75 202 MET A O 1
ATOM 1577 N N . GLY A 1 203 ? -3.777 -3.109 13.383 1 98.25 203 GLY A N 1
ATOM 1578 C CA . GLY A 1 203 ? -2.625 -3.584 14.133 1 98.25 203 GLY A CA 1
ATOM 1579 C C . GLY A 1 203 ? -1.36 -3.658 13.297 1 98.25 203 GLY A C 1
ATOM 1580 O O . GLY A 1 203 ? -1.37 -3.326 12.109 1 98.25 203 GLY A O 1
ATOM 1581 N N . ASN A 1 204 ? -0.318 -4.129 13.945 1 97.56 204 ASN A N 1
ATOM 1582 C CA . ASN A 1 204 ? 1.008 -4.293 13.359 1 97.56 204 ASN A CA 1
ATOM 1583 C C . ASN A 1 204 ? 0.971 -5.203 12.141 1 97.56 204 ASN A C 1
ATOM 1585 O O . ASN A 1 204 ? 0.238 -6.195 12.117 1 97.56 204 ASN A O 1
ATOM 1589 N N . GLU A 1 205 ? 1.823 -4.961 11.086 1 94.5 205 GLU A N 1
ATOM 1590 C CA . GLU A 1 205 ? 1.855 -5.68 9.812 1 94.5 205 GLU A CA 1
ATOM 1591 C C . GLU A 1 205 ? 2.16 -7.16 10.023 1 94.5 205 GLU A C 1
ATOM 1593 O O . GLU A 1 205 ? 1.619 -8.016 9.32 1 94.5 205 GLU A O 1
ATOM 1598 N N . GLY A 1 206 ? 2.961 -7.504 10.977 1 91.88 206 GLY A N 1
ATOM 1599 C CA . GLY A 1 206 ? 3.348 -8.875 11.25 1 91.88 206 GLY A CA 1
ATOM 1600 C C . GLY A 1 206 ? 2.549 -9.516 12.367 1 91.88 206 GLY A C 1
ATOM 1601 O O . GLY A 1 206 ? 1.934 -10.562 12.18 1 91.88 206 GLY A O 1
ATOM 1602 N N . GLN A 1 207 ? 2.268 -8.789 13.398 1 94.31 207 GLN A N 1
ATOM 1603 C CA . GLN A 1 207 ? 1.752 -9.352 14.641 1 94.31 207 GLN A CA 1
ATOM 1604 C C . GLN A 1 207 ? 0.259 -9.078 14.797 1 94.31 207 GLN A C 1
ATOM 1606 O O . GLN A 1 207 ? -0.41 -9.688 15.633 1 94.31 207 GLN A O 1
ATOM 1611 N N . GLY A 1 208 ? -0.273 -8.172 14.016 1 96.62 208 GLY A N 1
ATOM 1612 C CA . GLY A 1 208 ? -1.646 -7.75 14.25 1 96.62 208 GLY A CA 1
ATOM 1613 C C . GLY A 1 208 ? -1.818 -6.957 15.531 1 96.62 208 GLY A C 1
ATOM 1614 O O . GLY A 1 208 ? -0.901 -6.254 15.961 1 96.62 208 GLY A O 1
ATOM 1615 N N . ILE A 1 209 ? -3 -6.965 16.016 1 97.5 209 ILE A N 1
ATOM 1616 C CA . ILE A 1 209 ? -3.262 -6.234 17.266 1 97.5 209 ILE A CA 1
ATOM 1617 C C . ILE A 1 209 ? -2.766 -7.051 18.453 1 97.5 209 ILE A C 1
ATOM 1619 O O . ILE A 1 209 ? -2.637 -8.273 18.359 1 97.5 209 ILE A O 1
ATOM 1623 N N . SER A 1 210 ? -2.523 -6.398 19.516 1 97.56 210 SER A N 1
ATOM 1624 C CA . SER A 1 210 ? -2.092 -7.066 20.75 1 97.56 210 SER A CA 1
ATOM 1625 C C . SER A 1 210 ? -3.26 -7.754 21.453 1 97.56 210 SER A C 1
ATOM 1627 O O . SER A 1 210 ? -4.422 -7.465 21.156 1 97.56 210 SER A O 1
ATOM 1629 N N . LYS A 1 211 ? -2.906 -8.672 22.312 1 96.75 211 LYS A N 1
ATOM 1630 C CA . LYS A 1 211 ? -3.924 -9.312 23.141 1 96.75 211 LYS A CA 1
ATOM 1631 C C . LYS A 1 211 ? -4.668 -8.281 23.984 1 96.75 211 LYS A C 1
ATOM 1633 O O . LYS A 1 211 ? -5.887 -8.359 24.125 1 96.75 211 LYS A O 1
ATOM 1638 N N . GLU A 1 212 ? -3.918 -7.344 24.562 1 97.31 212 GLU A N 1
ATOM 1639 C CA . GLU A 1 212 ? -4.504 -6.277 25.375 1 97.31 212 GLU A CA 1
ATOM 1640 C C . GLU A 1 212 ? -5.516 -5.465 24.578 1 97.31 212 GLU A C 1
ATOM 1642 O O . GLU A 1 212 ? -6.586 -5.125 25.078 1 97.31 212 GLU A O 1
ATOM 1647 N N . MET A 1 213 ? -5.207 -5.16 23.328 1 97.69 213 MET A N 1
ATOM 1648 C CA . MET A 1 213 ? -6.125 -4.43 22.469 1 97.69 213 MET A CA 1
ATOM 1649 C C . MET A 1 213 ? -7.391 -5.242 22.203 1 97.69 213 MET A C 1
ATOM 1651 O O . MET A 1 213 ? -8.5 -4.719 22.281 1 97.69 213 MET A O 1
ATOM 1655 N N . ALA A 1 214 ? -7.195 -6.508 21.906 1 97.38 214 ALA A N 1
ATOM 1656 C CA . ALA A 1 214 ? -8.328 -7.391 21.656 1 97.38 214 ALA A CA 1
ATOM 1657 C C . ALA A 1 214 ? -9.273 -7.434 22.844 1 97.38 214 ALA A C 1
ATOM 1659 O O . ALA A 1 214 ? -10.5 -7.438 22.688 1 97.38 214 ALA A O 1
ATOM 1660 N N . GLU A 1 215 ? -8.688 -7.402 24 1 96.31 215 GLU A N 1
ATOM 1661 C CA . GLU A 1 215 ? -9.469 -7.484 25.219 1 96.31 215 GLU A CA 1
ATOM 1662 C C . GLU A 1 215 ? -10.156 -6.156 25.531 1 96.31 215 GLU A C 1
ATOM 1664 O O . GLU A 1 215 ? -11.227 -6.137 26.141 1 96.31 215 GLU A O 1
ATOM 1669 N N . SER A 1 216 ? -9.602 -5.094 25.078 1 96.75 216 SER A N 1
ATOM 1670 C CA . SER A 1 216 ? -10.094 -3.764 25.422 1 96.75 216 SER A CA 1
ATOM 1671 C C . SER A 1 216 ? -11.125 -3.275 24.406 1 96.75 216 SER A C 1
ATOM 1673 O O . SER A 1 216 ? -11.938 -2.402 24.719 1 96.75 216 SER A O 1
ATOM 1675 N N . ALA A 1 217 ? -11.102 -3.816 23.219 1 97.12 217 ALA A N 1
ATOM 1676 C CA . ALA A 1 217 ? -11.977 -3.352 22.156 1 97.12 217 ALA A CA 1
ATOM 1677 C C . ALA A 1 217 ? -13.43 -3.703 22.438 1 97.12 217 ALA A C 1
ATOM 1679 O O . ALA A 1 217 ? -13.719 -4.676 23.141 1 97.12 217 ALA A O 1
ATOM 1680 N N . ASN A 1 218 ? -14.367 -2.914 21.922 1 97.12 218 ASN A N 1
ATOM 1681 C CA . ASN A 1 218 ? -15.789 -3.199 22.031 1 97.12 218 ASN A CA 1
ATOM 1682 C C . ASN A 1 218 ? -16.219 -4.34 21.109 1 97.12 218 ASN A C 1
ATOM 1684 O O . ASN A 1 218 ? -17.109 -5.109 21.453 1 97.12 218 ASN A O 1
ATOM 1688 N N . GLN A 1 219 ? -15.555 -4.418 19.984 1 97.19 219 GLN A N 1
ATOM 1689 C CA . GLN A 1 219 ? -15.875 -5.434 18.984 1 97.19 219 GLN A CA 1
ATOM 1690 C C . GLN A 1 219 ? -14.656 -5.797 18.156 1 97.19 219 GLN A C 1
ATOM 1692 O O . GLN A 1 219 ? -13.867 -4.922 17.781 1 97.19 219 GLN A O 1
ATOM 1697 N N . LEU A 1 220 ? -14.492 -7.082 17.891 1 98.25 220 LEU A N 1
ATOM 1698 C CA . LEU A 1 220 ? -13.477 -7.57 16.969 1 98.25 220 LEU A CA 1
ATOM 1699 C C . LEU A 1 220 ? -14.062 -7.773 15.578 1 98.25 220 LEU A C 1
ATOM 1701 O O . LEU A 1 220 ? -15.148 -8.336 15.43 1 98.25 220 LEU A O 1
ATOM 1705 N N . VAL A 1 221 ? -13.383 -7.273 14.562 1 98.38 221 VAL A N 1
ATOM 1706 C CA . VAL A 1 221 ? -13.891 -7.254 13.195 1 98.38 221 VAL A CA 1
ATOM 1707 C C . VAL A 1 221 ? -12.875 -7.898 12.25 1 98.38 221 VAL A C 1
ATOM 1709 O O . VAL A 1 221 ? -11.664 -7.75 12.438 1 98.38 221 VAL A O 1
ATOM 1712 N N . HIS A 1 22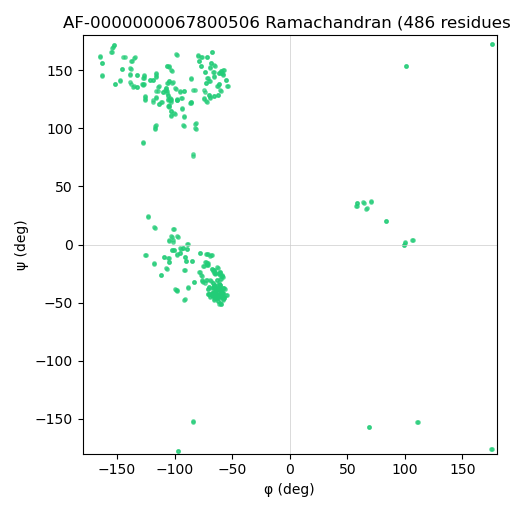2 ? -13.297 -8.609 11.211 1 98.12 222 HIS A N 1
ATOM 1713 C CA . HIS A 1 222 ? -12.391 -9.156 10.203 1 98.12 222 HIS A CA 1
ATOM 1714 C C . HIS A 1 222 ? -12.953 -8.961 8.797 1 98.12 222 HIS A C 1
ATOM 1716 O O . HIS A 1 222 ? -14.148 -8.68 8.633 1 98.12 222 HIS A O 1
ATOM 1722 N N . ILE A 1 223 ? -12.133 -8.984 7.844 1 98 223 ILE A N 1
ATOM 1723 C CA . ILE A 1 223 ? -12.508 -9.047 6.434 1 98 223 ILE A CA 1
ATOM 1724 C C . ILE A 1 223 ? -12.523 -10.5 5.965 1 98 223 ILE A C 1
ATOM 1726 O O . ILE A 1 223 ? -11.492 -11.164 5.953 1 98 223 ILE A O 1
ATOM 1730 N N . ASN A 1 224 ? -13.633 -10.93 5.598 1 97.12 224 ASN A N 1
ATOM 1731 C CA . ASN A 1 224 ? -13.68 -12.273 5.027 1 97.12 224 ASN A CA 1
ATOM 1732 C C . ASN A 1 224 ? -12.922 -12.344 3.703 1 97.12 224 ASN A C 1
ATOM 1734 O O . ASN A 1 224 ? -13.164 -11.531 2.805 1 97.12 224 ASN A O 1
ATOM 1738 N N . MET A 1 225 ? -12.023 -13.273 3.564 1 96.75 225 MET A N 1
ATOM 1739 C CA . MET A 1 225 ? -11.227 -13.484 2.363 1 96.75 225 MET A CA 1
ATOM 1740 C C . MET A 1 225 ? -11.516 -14.852 1.752 1 96.75 225 MET A C 1
ATOM 1742 O O . MET A 1 225 ? -10.914 -15.852 2.152 1 96.75 225 MET A O 1
ATOM 1746 N N . PRO A 1 226 ? -12.281 -14.875 0.798 1 96.94 226 PRO A N 1
ATOM 1747 C CA . PRO A 1 226 ? -12.703 -16.156 0.239 1 96.94 226 PRO A CA 1
ATOM 1748 C C . PRO A 1 226 ? -11.594 -16.844 -0.563 1 96.94 226 PRO A C 1
ATOM 1750 O O . PRO A 1 226 ? -11.719 -18.016 -0.913 1 96.94 226 PRO A O 1
ATOM 1753 N N . GLY A 1 227 ? -10.57 -16.125 -0.896 1 97.62 227 GLY A N 1
ATOM 1754 C CA . GLY A 1 227 ? -9.492 -16.688 -1.707 1 97.62 227 GLY A CA 1
ATOM 1755 C C . GLY A 1 227 ? -8.461 -17.438 -0.894 1 97.62 227 GLY A C 1
ATOM 1756 O O . GLY A 1 227 ? -8.797 -18.078 0.111 1 97.62 227 GLY A O 1
ATOM 1757 N N . GLN A 1 228 ? -7.262 -17.469 -1.404 1 96.69 228 GLN A N 1
ATOM 1758 C CA . GLN A 1 228 ? -6.258 -18.344 -0.804 1 96.69 228 GLN A CA 1
ATOM 1759 C C . GLN A 1 228 ? -5.191 -17.531 -0.07 1 96.69 228 GLN A C 1
ATOM 1761 O O . GLN A 1 228 ? -4.371 -18.094 0.658 1 96.69 228 GLN A O 1
ATOM 1766 N N . ALA A 1 229 ? -5.219 -16.219 -0.271 1 96.19 229 ALA A N 1
ATOM 1767 C CA . ALA A 1 229 ? -4.262 -15.406 0.471 1 96.19 229 ALA A CA 1
ATOM 1768 C C . ALA A 1 229 ? -4.543 -15.453 1.969 1 96.19 229 ALA A C 1
ATOM 1770 O O . ALA A 1 229 ? -5.703 -15.438 2.389 1 96.19 229 ALA A O 1
ATOM 1771 N N . GLU A 1 230 ? -3.543 -15.43 2.777 1 93.12 230 GLU A N 1
ATOM 1772 C CA . GLU A 1 230 ? -3.686 -15.562 4.223 1 93.12 230 GLU A CA 1
ATOM 1773 C C . GLU A 1 230 ? -4.043 -14.227 4.867 1 93.12 230 GLU A C 1
ATOM 1775 O O . GLU A 1 230 ? -4.656 -14.188 5.938 1 93.12 230 GLU A O 1
ATOM 1780 N N . SER A 1 231 ? -3.541 -13.211 4.262 1 95.94 231 SER A N 1
ATOM 1781 C CA . SER A 1 231 ? -3.754 -11.875 4.82 1 95.94 231 SER A CA 1
ATOM 1782 C C . SER A 1 231 ? -3.664 -10.805 3.74 1 95.94 231 SER A C 1
ATOM 1784 O O . SER A 1 231 ? -3.252 -11.086 2.613 1 95.94 231 SER A O 1
ATOM 1786 N N . LEU A 1 232 ? -4.117 -9.68 4.098 1 97.88 232 LEU A N 1
ATOM 1787 C CA . LEU A 1 232 ? -4.016 -8.5 3.25 1 97.88 232 LEU A CA 1
ATOM 1788 C C . LEU A 1 232 ? -2.934 -7.555 3.764 1 97.88 232 LEU A C 1
ATOM 1790 O O . LEU A 1 232 ? -2.559 -7.613 4.938 1 97.88 232 LEU A O 1
ATOM 1794 N N . ASN A 1 233 ? -2.367 -6.781 2.865 1 98.06 233 ASN A N 1
ATOM 1795 C CA . ASN A 1 233 ? -1.599 -5.621 3.299 1 98.06 233 ASN A CA 1
ATOM 1796 C C . ASN A 1 233 ? -2.416 -4.715 4.219 1 98.06 233 ASN A C 1
ATOM 1798 O O . ASN A 1 233 ? -3.582 -4.43 3.938 1 98.06 233 ASN A O 1
ATOM 1802 N N . VAL A 1 234 ? -1.843 -4.266 5.23 1 98.56 234 VAL A N 1
ATOM 1803 C CA . VAL A 1 234 ? -2.572 -3.576 6.289 1 98.56 234 VAL A CA 1
ATOM 1804 C C . VAL A 1 234 ? -3.23 -2.318 5.727 1 98.56 234 VAL A C 1
ATOM 1806 O O . VAL A 1 234 ? -4.336 -1.951 6.137 1 98.56 234 VAL A O 1
ATOM 1809 N N . ALA A 1 235 ? -2.586 -1.61 4.789 1 98.75 235 ALA A N 1
ATOM 1810 C CA . ALA A 1 235 ? -3.164 -0.397 4.215 1 98.75 235 ALA A CA 1
ATOM 1811 C C . ALA A 1 235 ? -4.363 -0.725 3.332 1 98.75 235 ALA A C 1
ATOM 1813 O O . ALA A 1 235 ? -5.348 0.019 3.311 1 98.75 235 ALA A O 1
ATOM 1814 N N . VAL A 1 236 ? -4.281 -1.838 2.621 1 98.81 236 VAL A N 1
ATOM 1815 C CA . VAL A 1 236 ? -5.402 -2.301 1.808 1 98.81 236 VAL A CA 1
ATOM 1816 C C . VAL A 1 236 ? -6.574 -2.678 2.709 1 98.81 236 VAL A C 1
ATOM 1818 O O . VAL A 1 236 ? -7.711 -2.266 2.467 1 98.81 236 VAL A O 1
ATOM 1821 N N . ALA A 1 237 ? -6.285 -3.455 3.768 1 98.81 237 ALA A N 1
ATOM 1822 C CA . ALA A 1 237 ? -7.32 -3.85 4.723 1 98.81 237 ALA A CA 1
ATOM 1823 C C . ALA A 1 237 ? -8 -2.627 5.332 1 98.81 237 ALA A C 1
ATOM 1825 O O . ALA A 1 237 ? -9.227 -2.578 5.43 1 98.81 237 ALA A O 1
ATOM 1826 N N . ALA A 1 238 ? -7.203 -1.669 5.711 1 98.81 238 ALA A N 1
ATOM 1827 C CA . ALA A 1 238 ? -7.738 -0.435 6.281 1 98.81 238 ALA A CA 1
ATOM 1828 C C . ALA A 1 238 ? -8.664 0.267 5.297 1 98.81 238 ALA A C 1
ATOM 1830 O O . ALA A 1 238 ? -9.734 0.747 5.676 1 98.81 238 ALA A O 1
ATOM 1831 N N . GLY A 1 239 ? -8.234 0.339 4.031 1 98.88 239 GLY A N 1
ATOM 1832 C CA . GLY A 1 239 ? -9.07 0.97 3.018 1 98.88 239 GLY A CA 1
ATOM 1833 C C . GLY A 1 239 ? -10.414 0.295 2.844 1 98.88 239 GLY A C 1
ATOM 1834 O O . GLY A 1 239 ? -11.445 0.966 2.779 1 98.88 239 GLY A O 1
ATOM 1835 N N . ILE A 1 240 ? -10.43 -1.044 2.777 1 98.81 240 ILE A N 1
ATOM 1836 C CA . ILE A 1 240 ? -11.648 -1.83 2.645 1 98.81 240 ILE A CA 1
ATOM 1837 C C . ILE A 1 240 ? -12.602 -1.51 3.799 1 98.81 240 ILE A C 1
ATOM 1839 O O . ILE A 1 240 ? -13.781 -1.223 3.58 1 98.81 240 ILE A O 1
ATOM 1843 N N . LEU A 1 241 ? -12.039 -1.479 4.996 1 98.69 241 LEU A N 1
ATOM 1844 C CA . LEU A 1 241 ? -12.859 -1.272 6.184 1 98.69 241 LEU A CA 1
ATOM 1845 C C . LEU A 1 241 ? -13.367 0.164 6.254 1 98.69 241 LEU A C 1
ATOM 1847 O O . LEU A 1 241 ? -14.547 0.399 6.523 1 98.69 241 LEU A O 1
ATOM 1851 N N . MET A 1 242 ? -12.531 1.141 5.961 1 98.75 242 MET A N 1
ATOM 1852 C CA . MET A 1 242 ? -12.891 2.547 6.109 1 98.75 242 MET A CA 1
ATOM 1853 C C . MET A 1 242 ? -13.984 2.938 5.117 1 98.75 242 MET A C 1
ATOM 1855 O O . MET A 1 242 ? -14.844 3.764 5.426 1 98.75 242 MET A O 1
ATOM 1859 N N . PHE A 1 243 ? -13.992 2.348 3.928 1 98.31 243 PHE A N 1
ATOM 1860 C CA . PHE A 1 243 ? -14.969 2.725 2.91 1 98.31 243 PHE A CA 1
ATOM 1861 C C . PHE A 1 243 ? -16.203 1.838 2.99 1 98.31 243 PHE A C 1
ATOM 1863 O O . PHE A 1 243 ? -17.188 2.059 2.271 1 98.31 243 PHE A O 1
ATOM 1870 N N . SER A 1 244 ? -16.172 0.857 3.893 1 97.25 244 SER A N 1
ATOM 1871 C CA . SER A 1 244 ? -17.344 0.018 4.129 1 97.25 244 SER A CA 1
ATOM 1872 C C . SER A 1 244 ? -18.109 0.48 5.363 1 97.25 244 SER A C 1
ATOM 1874 O O . SER A 1 244 ? -19.344 0.448 5.379 1 97.25 244 SER A O 1
ATOM 1876 N N . LEU A 1 245 ? -17.359 0.902 6.414 1 95.88 245 LEU A N 1
ATOM 1877 C CA . LEU A 1 245 ? -17.969 1.224 7.699 1 95.88 245 LEU A CA 1
ATOM 1878 C C . LEU A 1 245 ? -18.422 2.68 7.734 1 95.88 245 LEU A C 1
ATOM 1880 O O . LEU A 1 245 ? -19.375 3.02 8.445 1 95.88 245 LEU A O 1
ATOM 1884 N N . MET B 1 1 ? 23.828 -33.625 1.405 1 76.56 1 MET B N 1
ATOM 1885 C CA . MET B 1 1 ? 23.594 -32.25 0.983 1 76.56 1 MET B CA 1
ATOM 1886 C C . MET B 1 1 ? 24.906 -31.531 0.673 1 76.56 1 MET B C 1
ATOM 1888 O O . MET B 1 1 ? 25.906 -31.781 1.331 1 76.56 1 MET B O 1
ATOM 1892 N N . GLU B 1 2 ? 24.969 -30.828 -0.475 1 86.62 2 GLU B N 1
ATOM 1893 C CA . GLU B 1 2 ? 26.156 -30.094 -0.906 1 86.62 2 GLU B CA 1
ATOM 1894 C C . GLU B 1 2 ? 26.344 -28.828 -0.086 1 86.62 2 GLU B C 1
ATOM 1896 O O . GLU B 1 2 ? 25.391 -28.109 0.209 1 86.62 2 GLU B O 1
ATOM 1901 N N . VAL B 1 3 ? 27.609 -28.609 0.425 1 88.88 3 VAL B N 1
ATOM 1902 C CA . VAL B 1 3 ? 27.953 -27.406 1.183 1 88.88 3 VAL B CA 1
ATOM 1903 C C . VAL B 1 3 ? 28.734 -26.453 0.299 1 88.88 3 VAL B C 1
ATOM 1905 O O . VAL B 1 3 ? 29.75 -26.828 -0.296 1 88.88 3 VAL B O 1
ATOM 1908 N N . ILE B 1 4 ? 28.25 -25.25 0.173 1 90.62 4 ILE B N 1
ATOM 1909 C CA . ILE B 1 4 ? 28.906 -24.234 -0.649 1 90.62 4 ILE B CA 1
ATOM 1910 C C . ILE B 1 4 ? 29.359 -23.078 0.229 1 90.62 4 ILE B C 1
ATOM 1912 O O . ILE B 1 4 ? 28.547 -22.422 0.868 1 90.62 4 ILE B O 1
ATOM 1916 N N . GLN B 1 5 ? 30.625 -22.734 0.15 1 87.81 5 GLN B N 1
ATOM 1917 C CA . GLN B 1 5 ? 31.172 -21.672 0.987 1 87.81 5 GLN B CA 1
ATOM 1918 C C . GLN B 1 5 ? 31.688 -20.5 0.139 1 87.81 5 GLN B C 1
ATOM 1920 O O . GLN B 1 5 ? 31.969 -19.422 0.66 1 87.81 5 GLN B O 1
ATOM 1925 N N . SER B 1 6 ? 31.844 -20.844 -1.146 1 88.06 6 SER B N 1
ATOM 1926 C CA . SER B 1 6 ? 32.438 -19.844 -2.012 1 88.06 6 SER B CA 1
ATOM 1927 C C . SER B 1 6 ? 31.391 -19.141 -2.863 1 88.06 6 SER B C 1
ATOM 1929 O O . SER B 1 6 ? 30.562 -19.797 -3.496 1 88.06 6 SER B O 1
ATOM 1931 N N . LYS B 1 7 ? 31.484 -17.844 -3.043 1 89.56 7 LYS B N 1
ATOM 1932 C CA . LYS B 1 7 ? 30.641 -17.031 -3.902 1 89.56 7 LYS B CA 1
ATOM 1933 C C . LYS B 1 7 ? 30.922 -17.297 -5.379 1 89.56 7 LYS B C 1
ATOM 1935 O O . LYS B 1 7 ? 30.125 -16.938 -6.246 1 89.56 7 LYS B O 1
ATOM 1940 N N . GLN B 1 8 ? 32.062 -17.922 -5.578 1 90.81 8 GLN B N 1
ATOM 1941 C CA . GLN B 1 8 ? 32.5 -18.172 -6.945 1 90.81 8 GLN B CA 1
ATOM 1942 C C . GLN B 1 8 ? 31.969 -19.516 -7.453 1 90.81 8 GLN B C 1
ATOM 1944 O O . GLN B 1 8 ? 32.188 -19.875 -8.617 1 90.81 8 GLN B O 1
ATOM 1949 N N . ASN B 1 9 ? 31.344 -20.156 -6.578 1 93.06 9 ASN B N 1
ATOM 1950 C CA . ASN B 1 9 ? 30.719 -21.422 -6.988 1 93.06 9 ASN B CA 1
ATOM 1951 C C . ASN B 1 9 ? 29.781 -21.219 -8.172 1 93.06 9 ASN B C 1
ATOM 1953 O O . ASN B 1 9 ? 29.031 -20.25 -8.219 1 93.06 9 ASN B O 1
ATOM 1957 N N . ALA B 1 10 ? 29.766 -22.188 -9.117 1 93.62 10 ALA B N 1
ATOM 1958 C CA . ALA B 1 10 ? 29.031 -22.062 -10.367 1 93.62 10 ALA B CA 1
ATOM 1959 C C . ALA B 1 10 ? 27.531 -21.922 -10.109 1 93.62 10 ALA B C 1
ATOM 1961 O O . ALA B 1 10 ? 26.859 -21.109 -10.75 1 93.62 10 ALA B O 1
ATOM 1962 N N . SER B 1 11 ? 27.016 -22.719 -9.203 1 94.56 11 SER B N 1
ATOM 1963 C CA . SER B 1 11 ? 25.594 -22.688 -8.875 1 94.56 11 SER B CA 1
ATOM 1964 C C . SER B 1 11 ? 25.188 -21.328 -8.305 1 94.56 11 SER B C 1
ATOM 1966 O O . SER B 1 11 ? 24.125 -20.797 -8.625 1 94.56 11 SER B O 1
ATOM 1968 N N . ILE B 1 12 ? 26.078 -20.766 -7.492 1 96.56 12 ILE B N 1
ATOM 1969 C CA . ILE B 1 12 ? 25.812 -19.469 -6.871 1 96.56 12 ILE B CA 1
ATOM 1970 C C . ILE B 1 12 ? 25.859 -18.375 -7.93 1 96.56 12 ILE B C 1
ATOM 1972 O O . ILE B 1 12 ? 24.984 -17.5 -7.977 1 96.56 12 ILE B O 1
ATOM 1976 N N . LYS B 1 13 ? 26.797 -18.422 -8.805 1 96.5 13 LYS B N 1
ATOM 1977 C CA . LYS B 1 13 ? 26.953 -17.422 -9.859 1 96.5 13 LYS B CA 1
ATOM 1978 C C . LYS B 1 13 ? 25.734 -17.422 -10.789 1 96.5 13 LYS B C 1
ATOM 1980 O O . LYS B 1 13 ? 25.219 -16.359 -11.133 1 96.5 13 LYS B O 1
ATOM 1985 N N . THR B 1 14 ? 25.375 -18.609 -11.141 1 96.38 14 THR B N 1
ATOM 1986 C CA . THR B 1 14 ? 24.234 -18.75 -12.031 1 96.38 14 THR B CA 1
ATOM 1987 C C . THR B 1 14 ? 22.953 -18.234 -11.367 1 96.38 14 THR B C 1
ATOM 1989 O O . THR B 1 14 ? 22.172 -17.516 -11.984 1 96.38 14 THR B O 1
ATOM 1992 N N . ALA B 1 15 ? 22.766 -18.609 -10.117 1 97.5 15 ALA B N 1
ATOM 1993 C CA . ALA B 1 15 ? 21.578 -18.172 -9.375 1 97.5 15 ALA B CA 1
ATOM 1994 C C . ALA B 1 15 ? 21.578 -16.656 -9.195 1 97.5 15 ALA B C 1
ATOM 1996 O O . ALA B 1 15 ? 20.531 -16.016 -9.297 1 97.5 15 ALA B O 1
ATOM 1997 N N . ARG B 1 16 ? 22.703 -16.094 -8.938 1 97.19 16 ARG B N 1
ATOM 1998 C CA . ARG B 1 16 ? 22.828 -14.664 -8.711 1 97.19 16 ARG B CA 1
ATOM 1999 C C . ARG B 1 16 ? 22.391 -13.875 -9.938 1 97.19 16 ARG B C 1
ATOM 2001 O O . ARG B 1 16 ? 21.812 -12.789 -9.82 1 97.19 16 ARG B O 1
ATOM 2008 N N . LYS B 1 17 ? 22.625 -14.406 -11.133 1 97.25 17 LYS B N 1
ATOM 2009 C CA . LYS B 1 17 ? 22.234 -13.75 -12.375 1 97.25 17 LYS B CA 1
ATOM 2010 C C . LYS B 1 17 ? 20.719 -13.539 -12.445 1 97.25 17 LYS B C 1
ATOM 2012 O O . LYS B 1 17 ? 20.25 -12.609 -13.094 1 97.25 17 LYS B O 1
ATOM 2017 N N . LEU B 1 18 ? 19.969 -14.375 -11.75 1 97.81 18 LEU B N 1
ATOM 2018 C CA . LEU B 1 18 ? 18.516 -14.336 -11.797 1 97.81 18 LEU B CA 1
ATOM 2019 C C . LEU B 1 18 ? 17.969 -13.117 -11.055 1 97.81 18 LEU B C 1
ATOM 2021 O O . LEU B 1 18 ? 16.781 -12.805 -11.148 1 97.81 18 LEU B O 1
ATOM 2025 N N . LEU B 1 19 ? 18.844 -12.391 -10.359 1 96.75 19 LEU B N 1
ATOM 2026 C CA . LEU B 1 19 ? 18.438 -11.133 -9.727 1 96.75 19 LEU B CA 1
ATOM 2027 C C . LEU B 1 19 ? 18.203 -10.047 -10.773 1 96.75 19 LEU B C 1
ATOM 2029 O O . LEU B 1 19 ? 17.531 -9.055 -10.508 1 96.75 19 LEU B O 1
ATOM 2033 N N . GLN B 1 20 ? 18.766 -10.328 -11.961 1 96.19 20 GLN B N 1
ATOM 2034 C CA . GLN B 1 20 ? 18.562 -9.43 -13.094 1 96.19 20 GLN B CA 1
ATOM 2035 C C . GLN B 1 20 ? 17.469 -9.953 -14.023 1 96.19 20 GLN B C 1
ATOM 2037 O O . GLN B 1 20 ? 17.5 -11.117 -14.438 1 96.19 20 GLN B O 1
ATOM 2042 N N . ARG B 1 21 ? 16.641 -9.172 -14.398 1 94.56 21 ARG B N 1
ATOM 2043 C CA . ARG B 1 21 ? 15.484 -9.539 -15.211 1 94.56 21 ARG B CA 1
ATOM 2044 C C . ARG B 1 21 ? 15.906 -10.273 -16.469 1 94.56 21 ARG B C 1
ATOM 2046 O O . ARG B 1 21 ? 15.289 -11.273 -16.859 1 94.56 21 ARG B O 1
ATOM 2053 N N . LYS B 1 22 ? 16.922 -9.812 -17.109 1 95.19 22 LYS B N 1
ATOM 2054 C CA . LYS B 1 22 ? 17.328 -10.305 -18.422 1 95.19 22 LYS B CA 1
ATOM 2055 C C . LYS B 1 22 ? 17.734 -11.781 -18.344 1 95.19 22 LYS B C 1
ATOM 2057 O O . LYS B 1 22 ? 17.734 -12.477 -19.359 1 95.19 22 LYS B O 1
ATOM 2062 N N . HIS B 1 23 ? 18.031 -12.242 -17.203 1 96.62 23 HIS B N 1
ATOM 2063 C CA . HIS B 1 23 ? 18.516 -13.617 -17.078 1 96.62 23 HIS B CA 1
ATOM 2064 C C . HIS B 1 23 ? 17.406 -14.555 -16.609 1 96.62 23 HIS B C 1
ATOM 2066 O O . HIS B 1 23 ? 17.609 -15.766 -16.531 1 96.62 23 HIS B O 1
ATOM 2072 N N . ARG B 1 24 ? 16.219 -14.047 -16.281 1 96.19 24 ARG B N 1
ATOM 2073 C CA . ARG B 1 24 ? 15.094 -14.859 -15.852 1 96.19 24 ARG B CA 1
ATOM 2074 C C . ARG B 1 24 ? 14.32 -15.414 -17.047 1 96.19 24 ARG B C 1
ATOM 2076 O O . ARG B 1 24 ? 13.172 -15.023 -17.281 1 96.19 24 ARG B O 1
ATOM 2083 N N . LYS B 1 25 ? 14.82 -16.375 -17.656 1 94.19 25 LYS B N 1
ATOM 2084 C CA . LYS B 1 25 ? 14.195 -16.953 -18.844 1 94.19 25 LYS B CA 1
ATOM 2085 C C . LYS B 1 25 ? 13.25 -18.094 -18.469 1 94.19 25 LYS B C 1
ATOM 2087 O O . LYS B 1 25 ? 12.094 -18.109 -18.906 1 94.19 25 LYS B O 1
ATOM 2092 N N . THR B 1 26 ? 13.797 -18.953 -17.609 1 96.06 26 THR B N 1
ATOM 2093 C CA . THR B 1 26 ? 13.008 -20.141 -17.344 1 96.06 26 THR B CA 1
ATOM 2094 C C . THR B 1 26 ? 12.766 -20.312 -15.844 1 96.06 26 THR B C 1
ATOM 2096 O O . THR B 1 26 ? 12.008 -21.188 -15.43 1 96.06 26 THR B O 1
ATOM 2099 N N . SER B 1 27 ? 13.484 -19.438 -15.047 1 98.06 27 SER B N 1
ATOM 2100 C CA . SER B 1 27 ? 13.359 -19.578 -13.602 1 98.06 27 SER B CA 1
ATOM 2101 C C . SER B 1 27 ? 13.602 -18.25 -12.891 1 98.06 27 SER B C 1
ATOM 2103 O O . SER B 1 27 ? 13.906 -17.25 -13.531 1 98.06 27 SER B O 1
ATOM 2105 N N . TYR B 1 28 ? 13.352 -18.219 -11.648 1 98.38 28 TYR B N 1
ATOM 2106 C CA . TYR B 1 28 ? 13.531 -17.047 -10.797 1 98.38 28 TYR B CA 1
ATOM 2107 C C . TYR B 1 28 ? 13.781 -17.453 -9.352 1 98.38 28 TYR B C 1
ATOM 2109 O O . TYR B 1 28 ? 13.641 -18.625 -8.992 1 98.38 28 TYR B O 1
ATOM 2117 N N . LEU B 1 29 ? 14.172 -16.484 -8.516 1 98.62 29 LEU B N 1
ATOM 2118 C CA . LEU B 1 29 ? 14.492 -16.766 -7.117 1 98.62 29 LEU B CA 1
ATOM 2119 C C . LEU B 1 29 ? 13.383 -16.281 -6.195 1 98.62 29 LEU B C 1
ATOM 2121 O O . LEU B 1 29 ? 12.805 -15.211 -6.43 1 98.62 29 LEU B O 1
ATOM 2125 N N . ILE B 1 30 ? 13.109 -17.062 -5.191 1 98.44 30 ILE B N 1
ATOM 2126 C CA . ILE B 1 30 ? 12.297 -16.578 -4.078 1 98.44 30 ILE B CA 1
ATOM 2127 C C . ILE B 1 30 ? 13.109 -16.641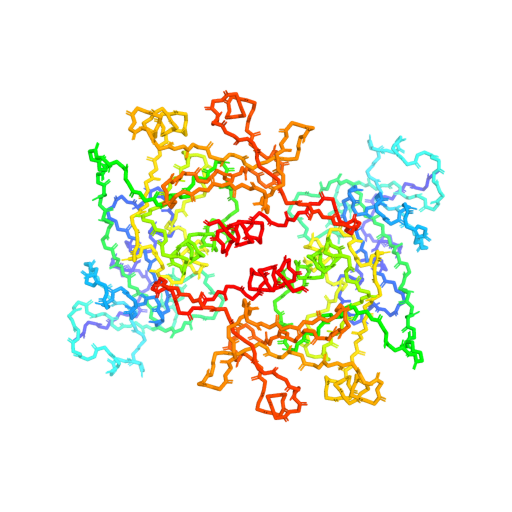 -2.787 1 98.44 30 ILE B C 1
ATOM 2129 O O . ILE B 1 30 ? 13.914 -17.547 -2.592 1 98.44 30 ILE B O 1
ATOM 2133 N N . GLU B 1 31 ? 12.875 -15.633 -2.035 1 97.69 31 GLU B N 1
ATOM 2134 C CA . GLU B 1 31 ? 13.602 -15.477 -0.779 1 97.69 31 GLU B CA 1
ATOM 2135 C C . GLU B 1 31 ? 12.672 -15.602 0.419 1 97.69 31 GLU B C 1
ATOM 2137 O O . GLU B 1 31 ? 11.555 -15.07 0.404 1 97.69 31 GLU B O 1
ATOM 2142 N N . GLY B 1 32 ? 13.133 -16.359 1.448 1 97.75 32 GLY B N 1
ATOM 2143 C CA . GLY B 1 32 ? 12.406 -16.391 2.707 1 97.75 32 GLY B CA 1
ATOM 2144 C C . GLY B 1 32 ? 11.539 -17.641 2.865 1 97.75 32 GLY B C 1
ATOM 2145 O O . GLY B 1 32 ? 11.047 -18.188 1.879 1 97.75 32 GLY B O 1
ATOM 2146 N N . TRP B 1 33 ? 11.297 -18.016 4.074 1 98 33 TRP B N 1
ATOM 2147 C CA . TRP B 1 33 ? 10.609 -19.25 4.402 1 98 33 TRP B CA 1
ATOM 2148 C C . TRP B 1 33 ? 9.148 -19.203 3.951 1 98 33 TRP B C 1
ATOM 2150 O O . TRP B 1 33 ? 8.609 -20.203 3.463 1 98 33 TRP B O 1
ATOM 2160 N N . HIS B 1 34 ? 8.539 -18.094 4.066 1 97.19 34 HIS B N 1
ATOM 2161 C CA . HIS B 1 34 ? 7.129 -17.969 3.713 1 97.19 34 HIS B CA 1
ATOM 2162 C C . HIS B 1 34 ? 6.906 -18.297 2.238 1 97.19 34 HIS B C 1
ATOM 2164 O O . HIS B 1 34 ? 6.059 -19.125 1.902 1 97.19 34 HIS B O 1
ATOM 2170 N N . LEU B 1 35 ? 7.668 -17.688 1.386 1 97.94 35 LEU B N 1
ATOM 2171 C CA . LEU B 1 35 ? 7.535 -17.922 -0.048 1 97.94 35 LEU B CA 1
ATOM 2172 C C . LEU B 1 35 ? 7.91 -19.359 -0.398 1 97.94 35 LEU B C 1
ATOM 2174 O O . LEU B 1 35 ? 7.289 -19.969 -1.271 1 97.94 35 LEU B O 1
ATOM 2178 N N . PHE B 1 36 ? 8.883 -19.859 0.305 1 98.19 36 PHE B N 1
ATOM 2179 C CA . PHE B 1 36 ? 9.297 -21.234 0.078 1 98.19 36 PHE B CA 1
ATOM 2180 C C . PHE B 1 36 ? 8.164 -22.203 0.405 1 98.19 36 PHE B C 1
ATOM 2182 O O . PHE B 1 36 ? 7.852 -23.094 -0.389 1 98.19 36 PHE B O 1
ATOM 2189 N N . GLU B 1 37 ? 7.523 -21.984 1.521 1 97.62 37 GLU B N 1
ATOM 2190 C CA . GLU B 1 37 ? 6.426 -22.844 1.946 1 97.62 37 GLU B CA 1
ATOM 2191 C C . GLU B 1 37 ? 5.242 -22.75 0.99 1 97.62 37 GLU B C 1
ATOM 2193 O O . GLU B 1 37 ? 4.586 -23.75 0.695 1 97.62 37 GLU B O 1
ATOM 2198 N N . GLU B 1 38 ? 4.992 -21.547 0.492 1 97.81 38 GLU B N 1
ATOM 2199 C CA . GLU B 1 38 ? 3.934 -21.359 -0.496 1 97.81 38 GLU B CA 1
ATOM 2200 C C . GLU B 1 38 ? 4.238 -22.125 -1.784 1 97.81 38 GLU B C 1
ATOM 2202 O O . GLU B 1 38 ? 3.346 -22.734 -2.375 1 97.81 38 GLU B O 1
ATOM 2207 N N . ALA B 1 39 ? 5.461 -22.031 -2.213 1 97.69 39 ALA B N 1
ATOM 2208 C CA . ALA B 1 39 ? 5.879 -22.75 -3.414 1 97.69 39 ALA B CA 1
ATOM 2209 C C . ALA B 1 39 ? 5.676 -24.25 -3.248 1 97.69 39 ALA B C 1
ATOM 2211 O O . ALA B 1 39 ? 5.09 -24.906 -4.113 1 97.69 39 ALA B O 1
ATOM 2212 N N . LYS B 1 40 ? 6.062 -24.766 -2.127 1 96.62 40 LYS B N 1
ATOM 2213 C CA . LYS B 1 40 ? 5.918 -26.188 -1.831 1 96.62 40 LYS B CA 1
ATOM 2214 C C . LYS B 1 40 ? 4.449 -26.609 -1.819 1 96.62 40 LYS B C 1
ATOM 2216 O O . LYS B 1 40 ? 4.07 -27.594 -2.453 1 96.62 40 LYS B O 1
ATOM 2221 N N . ALA B 1 41 ? 3.729 -25.812 -1.119 1 96.75 41 ALA B N 1
ATOM 2222 C CA . ALA B 1 41 ? 2.314 -26.125 -0.945 1 96.75 41 ALA B CA 1
ATOM 2223 C C . ALA B 1 41 ? 1.578 -26.094 -2.281 1 96.75 41 ALA B C 1
ATOM 2225 O O . ALA B 1 41 ? 0.631 -26.859 -2.49 1 96.75 41 ALA B O 1
ATOM 2226 N N . SER B 1 42 ? 2.027 -25.281 -3.18 1 96.31 42 SER B N 1
ATOM 2227 C CA . SER B 1 42 ? 1.351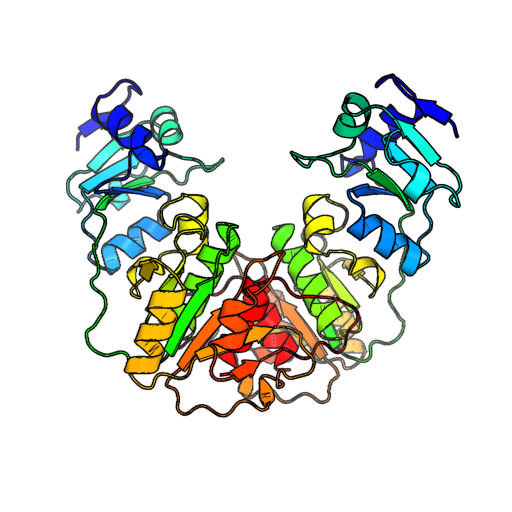 -25.109 -4.461 1 96.31 42 SER B CA 1
ATOM 2228 C C . SER B 1 42 ? 1.795 -26.172 -5.465 1 96.31 42 SER B C 1
ATOM 2230 O O . SER B 1 42 ? 1.228 -26.281 -6.555 1 96.31 42 SER B O 1
ATOM 2232 N N . GLY B 1 43 ? 2.861 -26.859 -5.164 1 95.75 43 GLY B N 1
ATOM 2233 C CA . GLY B 1 43 ? 3.412 -27.859 -6.078 1 95.75 43 GLY B CA 1
ATOM 2234 C C . GLY B 1 43 ? 4.312 -27.25 -7.141 1 95.75 43 GLY B C 1
ATOM 2235 O O . GLY B 1 43 ? 4.551 -27.875 -8.18 1 95.75 43 GLY B O 1
ATOM 2236 N N . ALA B 1 44 ? 4.793 -26.062 -6.875 1 96.56 44 ALA B N 1
ATOM 2237 C CA . ALA B 1 44 ? 5.715 -25.438 -7.816 1 96.56 44 ALA B CA 1
ATOM 2238 C C . ALA B 1 44 ? 6.961 -26.281 -8.023 1 96.56 44 ALA B C 1
ATOM 2240 O O . ALA B 1 44 ? 7.363 -27.031 -7.125 1 96.56 44 ALA B O 1
ATOM 2241 N N . HIS B 1 45 ? 7.496 -26.172 -9.195 1 97.19 45 HIS B N 1
ATOM 2242 C CA . HIS B 1 45 ? 8.711 -26.922 -9.5 1 97.19 45 HIS B CA 1
ATOM 2243 C C . HIS B 1 45 ? 9.945 -26.188 -8.977 1 97.19 45 HIS B C 1
ATOM 2245 O O . HIS B 1 45 ? 10.461 -25.266 -9.617 1 97.19 45 HIS B O 1
ATOM 2251 N N . ILE B 1 46 ? 10.438 -26.641 -7.84 1 97.62 46 ILE B N 1
ATOM 2252 C CA . ILE B 1 46 ? 11.617 -26.062 -7.215 1 97.62 46 ILE B CA 1
ATOM 2253 C C . ILE B 1 46 ? 12.875 -26.719 -7.781 1 97.62 46 ILE B C 1
ATOM 2255 O O . ILE B 1 46 ? 13.062 -27.922 -7.656 1 97.62 46 ILE B O 1
ATOM 2259 N N . LEU B 1 47 ? 13.734 -25.922 -8.352 1 97.88 47 LEU B N 1
ATOM 2260 C CA . LEU B 1 47 ? 14.891 -26.438 -9.078 1 97.88 47 LEU B CA 1
ATOM 2261 C C . LEU B 1 47 ? 16.078 -26.641 -8.141 1 97.88 47 LEU B C 1
ATOM 2263 O O . LEU B 1 47 ? 16.844 -27.594 -8.312 1 97.88 47 LEU B O 1
ATOM 2267 N N . GLN B 1 48 ? 16.25 -25.781 -7.176 1 97.62 48 GLN B N 1
ATOM 2268 C CA . GLN B 1 48 ? 17.281 -25.906 -6.152 1 97.62 48 GLN B CA 1
ATOM 2269 C C . GLN B 1 48 ? 16.984 -25 -4.957 1 97.62 48 GLN B C 1
ATOM 2271 O O . GLN B 1 48 ? 16.25 -24.016 -5.082 1 97.62 48 GLN B O 1
ATOM 2276 N N . ILE B 1 49 ? 17.547 -25.406 -3.848 1 98.12 49 ILE B N 1
ATOM 2277 C CA . ILE B 1 49 ? 17.344 -24.719 -2.578 1 98.12 49 ILE B CA 1
ATOM 2278 C C . ILE B 1 49 ? 18.688 -24.359 -1.962 1 98.12 49 ILE B C 1
ATOM 2280 O O . ILE B 1 49 ? 19.578 -25.203 -1.848 1 98.12 49 ILE B O 1
ATOM 2284 N N . PHE B 1 50 ? 18.922 -23.094 -1.647 1 98.31 50 PHE B N 1
ATOM 2285 C CA . PHE B 1 50 ? 20.078 -22.609 -0.885 1 98.31 50 PHE B CA 1
ATOM 2286 C C . PHE B 1 50 ? 19.656 -22.25 0.539 1 98.31 50 PHE B C 1
ATOM 2288 O O . PHE B 1 50 ? 18.828 -21.375 0.746 1 98.31 50 PHE B O 1
ATOM 2295 N N . VAL B 1 51 ? 20.219 -22.906 1.524 1 98.12 51 VAL B N 1
ATOM 2296 C CA . VAL B 1 51 ? 19.797 -22.703 2.904 1 98.12 51 VAL B CA 1
ATOM 2297 C C . VAL B 1 51 ? 21.016 -22.672 3.818 1 98.12 51 VAL B C 1
ATOM 2299 O O . VAL B 1 51 ? 22.031 -23.328 3.539 1 98.12 51 VAL B O 1
ATOM 2302 N N . LEU B 1 52 ? 20.906 -21.859 4.848 1 97.62 52 LEU B N 1
ATOM 2303 C CA . LEU B 1 52 ? 21.984 -21.812 5.828 1 97.62 52 LEU B CA 1
ATOM 2304 C C . LEU B 1 52 ? 22.172 -23.188 6.492 1 97.62 52 LEU B C 1
ATOM 2306 O O . LEU B 1 52 ? 21.188 -23.859 6.797 1 97.62 52 LEU B O 1
ATOM 2310 N N . GLU B 1 53 ? 23.391 -23.375 6.793 1 94.75 53 GLU B N 1
ATOM 2311 C CA . GLU B 1 53 ? 23.719 -24.672 7.391 1 94.75 53 GLU B CA 1
ATOM 2312 C C . GLU B 1 53 ? 22.969 -24.891 8.703 1 94.75 53 GLU B C 1
ATOM 2314 O O . GLU B 1 53 ? 22.484 -25.984 8.969 1 94.75 53 GLU B O 1
ATOM 2319 N N . GLU B 1 54 ? 22.844 -23.891 9.445 1 95.69 54 GLU B N 1
ATOM 2320 C CA . GLU B 1 54 ? 22.234 -23.984 10.766 1 95.69 54 GLU B CA 1
ATOM 2321 C C . GLU B 1 54 ? 20.734 -24.219 10.664 1 95.69 54 GLU B C 1
ATOM 2323 O O . GLU B 1 54 ? 20.078 -24.547 11.664 1 95.69 54 GLU B O 1
ATOM 2328 N N . MET B 1 55 ? 20.188 -24.141 9.469 1 96.94 55 MET B N 1
ATOM 2329 C CA . MET B 1 55 ? 18.75 -24.312 9.281 1 96.94 55 MET B CA 1
ATOM 2330 C C . MET B 1 55 ? 18.453 -25.516 8.398 1 96.94 55 MET B C 1
ATOM 2332 O O . MET B 1 55 ? 17.328 -25.656 7.906 1 96.94 55 MET B O 1
ATOM 2336 N N . ALA B 1 56 ? 19.344 -26.359 8.172 1 95.5 56 ALA B N 1
ATOM 2337 C CA . ALA B 1 56 ? 19.266 -27.516 7.27 1 95.5 56 ALA B CA 1
ATOM 2338 C C . ALA B 1 56 ? 18.156 -28.469 7.688 1 95.5 56 ALA B C 1
ATOM 2340 O O . ALA B 1 56 ? 17.531 -29.109 6.844 1 95.5 56 ALA B O 1
ATOM 2341 N N . ASP B 1 57 ? 17.891 -28.5 8.945 1 95.56 57 ASP B N 1
ATOM 2342 C CA . ASP B 1 57 ? 16.906 -29.438 9.484 1 95.56 57 ASP B CA 1
ATOM 2343 C C . ASP B 1 57 ? 15.5 -29.109 8.969 1 95.56 57 ASP B C 1
ATOM 2345 O O . ASP B 1 57 ? 14.648 -30 8.859 1 95.56 57 ASP B O 1
ATOM 2349 N N . ARG B 1 58 ? 15.234 -27.922 8.594 1 95 58 ARG B N 1
ATOM 2350 C CA . ARG B 1 58 ? 13.906 -27.469 8.18 1 95 58 ARG B CA 1
ATOM 2351 C C . ARG B 1 58 ? 13.57 -27.969 6.781 1 95 58 ARG B C 1
ATOM 2353 O O . ARG B 1 58 ? 12.406 -27.969 6.375 1 95 58 ARG B O 1
ATOM 2360 N N . VAL B 1 59 ? 14.68 -28.375 6.066 1 96.12 59 VAL B N 1
ATOM 2361 C CA . VAL B 1 59 ? 14.461 -28.844 4.703 1 96.12 59 VAL B CA 1
ATOM 2362 C C . VAL B 1 59 ? 15.016 -30.266 4.543 1 96.12 59 VAL B C 1
ATOM 2364 O O . VAL B 1 59 ? 15.453 -30.641 3.455 1 96.12 59 VAL B O 1
ATOM 2367 N N . ALA B 1 60 ? 15.156 -31.047 5.559 1 91.62 60 ALA B N 1
ATOM 2368 C CA . ALA B 1 60 ? 15.805 -32.344 5.594 1 91.62 60 ALA B CA 1
ATOM 2369 C C . ALA B 1 60 ? 15.117 -33.344 4.648 1 91.62 60 ALA B C 1
ATOM 2371 O O . ALA B 1 60 ? 15.758 -34.219 4.094 1 91.62 60 ALA B O 1
ATOM 2372 N N . ASN B 1 61 ? 13.898 -33.156 4.328 1 91.31 61 ASN B N 1
ATOM 2373 C CA . ASN B 1 61 ? 13.164 -34.094 3.486 1 91.31 61 ASN B CA 1
ATOM 2374 C C . ASN B 1 61 ? 13.055 -33.594 2.049 1 91.31 61 ASN B C 1
ATOM 2376 O O . ASN B 1 61 ? 12.273 -34.125 1.261 1 91.31 61 ASN B O 1
ATOM 2380 N N . MET B 1 62 ? 13.844 -32.594 1.73 1 93.06 62 MET B N 1
ATOM 2381 C CA . MET B 1 62 ? 13.797 -32.031 0.391 1 93.06 62 MET B CA 1
ATOM 2382 C C . MET B 1 62 ? 15.016 -32.438 -0.426 1 93.06 62 MET B C 1
ATOM 2384 O O . MET B 1 62 ? 16.062 -32.75 0.135 1 93.06 62 MET B O 1
ATOM 2388 N N . SER B 1 63 ? 14.781 -32.438 -1.715 1 91.12 63 SER B N 1
ATOM 2389 C CA . SER B 1 63 ? 15.875 -32.719 -2.629 1 91.12 63 SER B CA 1
ATOM 2390 C C . SER B 1 63 ? 16.484 -31.453 -3.199 1 91.12 63 SER B C 1
ATOM 2392 O O . SER B 1 63 ? 15.906 -30.375 -3.049 1 91.12 63 SER B O 1
ATOM 2394 N N . LYS B 1 64 ? 17.703 -31.531 -3.779 1 94.12 64 LYS B N 1
ATOM 2395 C CA . LYS B 1 64 ? 18.391 -30.438 -4.469 1 94.12 64 LYS B CA 1
ATOM 2396 C C . LYS B 1 64 ? 18.719 -29.297 -3.51 1 94.12 64 LYS B C 1
ATOM 2398 O O . LYS B 1 64 ? 18.547 -28.125 -3.85 1 94.12 64 LYS B O 1
ATOM 2403 N N . VAL B 1 65 ? 19.047 -29.672 -2.293 1 97 65 VAL B N 1
ATOM 2404 C CA . VAL B 1 65 ? 19.375 -28.703 -1.249 1 97 65 VAL B CA 1
ATOM 2405 C C . VAL B 1 65 ? 20.891 -28.438 -1.238 1 97 65 VAL B C 1
ATOM 2407 O O . VAL B 1 65 ? 21.688 -29.375 -1.29 1 97 65 VAL B O 1
ATOM 2410 N N . LYS B 1 66 ? 21.281 -27.203 -1.213 1 97.31 66 LYS B N 1
ATOM 2411 C CA . LYS B 1 66 ? 22.656 -26.766 -1.051 1 97.31 66 LYS B CA 1
ATOM 2412 C C . LYS B 1 66 ? 22.812 -25.922 0.214 1 97.31 66 LYS B C 1
ATOM 2414 O O . LYS B 1 66 ? 22.109 -24.922 0.399 1 97.31 66 LYS B O 1
ATOM 2419 N N . LEU B 1 67 ? 23.719 -26.328 1.08 1 97.5 67 LEU B N 1
ATOM 2420 C CA . LEU B 1 67 ? 24.016 -25.578 2.297 1 97.5 67 LEU B CA 1
ATOM 2421 C C . LEU B 1 67 ? 25.016 -24.469 2.02 1 97.5 67 LEU B C 1
ATOM 2423 O O . LEU B 1 67 ? 26.047 -24.703 1.375 1 97.5 67 LEU B O 1
ATOM 2427 N N . VAL B 1 68 ? 24.719 -23.312 2.504 1 97.56 68 VAL B N 1
ATOM 2428 C CA . VAL B 1 68 ? 25.578 -22.172 2.18 1 97.56 68 VAL B CA 1
ATOM 2429 C C . VAL B 1 68 ? 25.859 -21.375 3.445 1 97.56 68 VAL B C 1
ATOM 2431 O O . VAL B 1 68 ? 25.156 -21.5 4.445 1 97.56 68 VAL B O 1
ATOM 2434 N N . SER B 1 69 ? 26.938 -20.531 3.412 1 96.12 69 SER B N 1
ATOM 2435 C CA . SER B 1 69 ? 27.25 -19.594 4.496 1 96.12 69 SER B CA 1
ATOM 2436 C C . SER B 1 69 ? 26.391 -18.344 4.418 1 96.12 69 SER B C 1
ATOM 2438 O O . SER B 1 69 ? 25.781 -18.062 3.385 1 96.12 69 SER B O 1
ATOM 2440 N N . PRO B 1 70 ? 26.328 -17.609 5.527 1 96.25 70 PRO B N 1
ATOM 2441 C CA . PRO B 1 70 ? 25.594 -16.344 5.5 1 96.25 70 PRO B CA 1
ATOM 2442 C C . PRO B 1 70 ? 26.094 -15.383 4.422 1 96.25 70 PRO B C 1
ATOM 2444 O O . PRO B 1 70 ? 25.297 -14.711 3.77 1 96.25 70 PRO B O 1
ATOM 2447 N N . GLU B 1 71 ? 27.344 -15.336 4.211 1 95.69 71 GLU B N 1
ATOM 2448 C CA . GLU B 1 71 ? 27.938 -14.445 3.223 1 95.69 71 GLU B CA 1
ATOM 2449 C C . GLU B 1 71 ? 27.531 -14.836 1.806 1 95.69 71 GLU B C 1
ATOM 2451 O O . GLU B 1 71 ? 27.219 -13.977 0.983 1 95.69 71 GLU B O 1
ATOM 2456 N N . VAL B 1 72 ? 27.547 -16.125 1.61 1 96.94 72 VAL B N 1
ATOM 2457 C CA . VAL B 1 72 ? 27.172 -16.641 0.291 1 96.94 72 VAL B CA 1
ATOM 2458 C C . VAL B 1 72 ? 25.688 -16.422 0.045 1 96.94 72 VAL B C 1
ATOM 2460 O O . VAL B 1 72 ? 25.281 -15.984 -1.037 1 96.94 72 VAL B O 1
ATOM 2463 N N . LEU B 1 73 ? 24.906 -16.719 1.041 1 97.69 73 LEU B N 1
ATOM 2464 C CA . LEU B 1 73 ? 23.469 -16.531 0.902 1 97.69 73 LEU B CA 1
ATOM 2465 C C . LEU B 1 73 ? 23.141 -15.078 0.6 1 97.69 73 LEU B C 1
ATOM 2467 O O . LEU B 1 73 ? 22.25 -14.789 -0.208 1 97.69 73 LEU B O 1
ATOM 2471 N N . LYS B 1 74 ? 23.781 -14.188 1.211 1 96.75 74 LYS B N 1
ATOM 2472 C CA . LYS B 1 74 ? 23.531 -12.758 1.053 1 96.75 74 LYS B CA 1
ATOM 2473 C C . LYS B 1 74 ? 23.703 -12.328 -0.403 1 96.75 74 LYS B C 1
ATOM 2475 O O . LYS B 1 74 ? 23.016 -11.414 -0.867 1 96.75 74 LYS B O 1
ATOM 2480 N N . GLU B 1 75 ? 24.516 -13.008 -1.174 1 96.06 75 GLU B N 1
ATOM 2481 C CA . GLU B 1 75 ? 24.734 -12.719 -2.588 1 96.06 75 GLU B CA 1
ATOM 2482 C C . GLU B 1 75 ? 23.469 -12.977 -3.406 1 96.06 75 GLU B C 1
ATOM 2484 O O . GLU B 1 75 ? 23.328 -12.469 -4.52 1 96.06 75 GLU B O 1
ATOM 2489 N N . LEU B 1 76 ? 22.641 -13.82 -2.812 1 97.44 76 LEU B N 1
ATOM 2490 C CA . LEU B 1 76 ? 21.438 -14.227 -3.533 1 97.44 76 LEU B CA 1
ATOM 2491 C C . LEU B 1 76 ? 20.219 -13.469 -3.033 1 97.44 76 LEU B C 1
ATOM 2493 O O . LEU B 1 76 ? 19.094 -13.742 -3.451 1 97.44 76 LEU B O 1
ATOM 2497 N N . CYS B 1 77 ? 20.422 -12.531 -2.105 1 97 77 CYS B N 1
ATOM 2498 C CA . CYS B 1 77 ? 19.312 -11.828 -1.469 1 97 77 CYS B CA 1
ATOM 2499 C C . CYS B 1 77 ? 19.344 -10.344 -1.8 1 97 77 CYS B C 1
ATOM 2501 O O . CYS B 1 77 ? 20.422 -9.773 -2.027 1 97 77 CYS B O 1
ATOM 2503 N N . GLU B 1 78 ? 18.203 -9.781 -1.887 1 94.31 78 GLU B N 1
ATOM 2504 C CA . GLU B 1 78 ? 18.094 -8.328 -2.023 1 94.31 78 GLU B CA 1
ATOM 2505 C C . GLU B 1 78 ? 17.641 -7.684 -0.719 1 94.31 78 GLU B C 1
ATOM 2507 O O . GLU B 1 78 ? 17.719 -6.465 -0.562 1 94.31 78 GLU B O 1
ATOM 2512 N N . THR B 1 79 ? 17.188 -8.516 0.217 1 91.94 79 THR B N 1
ATOM 2513 C CA . THR B 1 79 ? 16.781 -7.996 1.517 1 91.94 79 THR B CA 1
ATOM 2514 C C . THR B 1 79 ? 17.984 -7.68 2.383 1 91.94 79 THR B C 1
ATOM 2516 O O . THR B 1 79 ? 19.047 -8.281 2.215 1 91.94 79 THR B O 1
ATOM 2519 N N . GLN B 1 80 ? 17.781 -6.754 3.275 1 89.69 80 GLN B N 1
ATOM 2520 C CA . GLN B 1 80 ? 18.859 -6.363 4.176 1 89.69 80 GLN B CA 1
ATOM 2521 C C . GLN B 1 80 ? 19.125 -7.453 5.211 1 89.69 80 GLN B C 1
ATOM 2523 O O . GLN B 1 80 ? 20.266 -7.625 5.648 1 89.69 80 GLN B O 1
ATOM 2528 N N . THR B 1 81 ? 18.094 -8.188 5.566 1 90.75 81 THR B N 1
ATOM 2529 C CA . THR B 1 81 ? 18.219 -9.227 6.578 1 90.75 81 THR B CA 1
ATOM 2530 C C . THR B 1 81 ? 17.672 -10.555 6.051 1 90.75 81 THR B C 1
ATOM 2532 O O . THR B 1 81 ? 16.531 -10.922 6.324 1 90.75 81 THR B O 1
ATOM 2535 N N . PRO B 1 82 ? 18.531 -11.258 5.438 1 94.19 82 PRO B N 1
ATOM 2536 C CA . PRO B 1 82 ? 18.078 -12.539 4.875 1 94.19 82 PRO B CA 1
ATOM 2537 C C . PRO B 1 82 ? 17.531 -13.492 5.934 1 94.19 82 PRO B C 1
ATOM 2539 O O . PRO B 1 82 ? 18.047 -13.539 7.055 1 94.19 82 PRO B O 1
ATOM 2542 N N . GLN B 1 83 ? 16.562 -14.305 5.551 1 96.12 83 GLN B N 1
ATOM 2543 C CA . GLN B 1 83 ? 15.906 -15.195 6.492 1 96.12 83 GLN B CA 1
ATOM 2544 C C . GLN B 1 83 ? 16.547 -16.578 6.473 1 96.12 83 GLN B C 1
ATOM 2546 O O . GLN B 1 83 ? 16.109 -17.484 7.191 1 96.12 83 GLN B O 1
ATOM 2551 N N . GLY B 1 84 ? 17.516 -16.766 5.582 1 97.75 84 GLY B N 1
ATOM 2552 C CA . GLY B 1 84 ? 18.328 -17.969 5.668 1 97.75 84 GLY B CA 1
ATOM 2553 C C . GLY B 1 84 ? 18.016 -18.969 4.578 1 97.75 84 GLY B C 1
ATOM 2554 O O . GLY B 1 84 ? 18.562 -20.078 4.57 1 97.75 84 GLY B O 1
ATOM 2555 N N . ILE B 1 85 ? 17.141 -18.625 3.652 1 98.5 85 ILE B N 1
ATOM 2556 C CA . ILE B 1 85 ? 16.828 -19.562 2.586 1 98.5 85 ILE B CA 1
ATOM 2557 C C . ILE B 1 85 ? 16.516 -18.797 1.301 1 98.5 85 ILE B C 1
ATOM 2559 O O . ILE B 1 85 ? 15.875 -17.75 1.338 1 98.5 85 ILE B O 1
ATOM 2563 N N . VAL B 1 86 ? 16.938 -19.297 0.165 1 98.5 86 VAL B N 1
ATOM 2564 C CA . VAL B 1 86 ? 16.609 -18.875 -1.189 1 98.5 86 VAL B CA 1
ATOM 2565 C C . VAL B 1 86 ? 16.344 -20.094 -2.066 1 98.5 86 VAL B C 1
ATOM 2567 O O . VAL B 1 86 ? 17.062 -21.094 -1.985 1 98.5 86 VAL B O 1
ATOM 2570 N N . ALA B 1 87 ? 15.32 -20.047 -2.855 1 98.5 87 ALA B N 1
ATOM 2571 C CA . ALA B 1 87 ? 15.016 -21.172 -3.756 1 98.5 87 ALA B CA 1
ATOM 2572 C C . ALA B 1 87 ? 14.867 -20.672 -5.195 1 98.5 87 ALA B C 1
ATOM 2574 O O . ALA B 1 87 ? 14.398 -19.562 -5.434 1 98.5 87 ALA B O 1
ATOM 2575 N N . GLU B 1 88 ? 15.312 -21.453 -6.062 1 98.56 88 GLU B N 1
ATOM 2576 C CA . GLU B 1 88 ? 15.078 -21.234 -7.488 1 98.56 88 GLU B CA 1
ATOM 2577 C C . GLU B 1 88 ? 13.859 -22.016 -7.969 1 98.56 88 GLU B C 1
ATOM 2579 O O . GLU B 1 88 ? 13.789 -23.234 -7.785 1 98.56 88 GLU B O 1
ATOM 2584 N N . VAL B 1 89 ? 12.945 -21.328 -8.586 1 98.5 89 VAL B N 1
ATOM 2585 C CA . VAL B 1 89 ? 11.688 -21.922 -9.008 1 98.5 89 VAL B CA 1
ATOM 2586 C C . VAL B 1 89 ? 11.523 -21.781 -10.523 1 98.5 89 VAL B C 1
ATOM 2588 O O . VAL B 1 89 ? 11.867 -20.734 -11.094 1 98.5 89 VAL B O 1
ATOM 2591 N N . ALA B 1 90 ? 10.992 -22.797 -11.125 1 98.06 90 ALA B N 1
ATOM 2592 C CA . ALA B 1 90 ? 10.734 -22.75 -12.562 1 98.06 90 ALA B CA 1
ATOM 2593 C C . ALA B 1 90 ? 9.562 -21.828 -12.883 1 98.06 90 ALA B C 1
ATOM 2595 O O . ALA B 1 90 ? 8.555 -21.828 -12.164 1 98.06 90 ALA B O 1
ATOM 2596 N N . LYS B 1 91 ? 9.734 -21.078 -13.953 1 95.75 91 LYS B N 1
ATOM 2597 C CA . LYS B 1 91 ? 8.602 -20.281 -14.422 1 95.75 91 LYS B CA 1
ATOM 2598 C C . LYS B 1 91 ? 7.512 -21.188 -15.008 1 95.75 91 LYS B C 1
ATOM 2600 O O . LYS B 1 91 ? 7.812 -22.203 -15.641 1 95.75 91 LYS B O 1
ATOM 2605 N N . GLN B 1 92 ? 6.344 -20.812 -14.703 1 85.69 92 GLN B N 1
ATOM 2606 C CA . GLN B 1 92 ? 5.227 -21.516 -15.32 1 85.69 92 GLN B CA 1
ATOM 2607 C C . GLN B 1 92 ? 4.566 -20.672 -16.406 1 85.69 92 GLN B C 1
ATOM 2609 O O . GLN B 1 92 ? 4.359 -19.469 -16.219 1 85.69 92 GLN B O 1
ATOM 2614 N N . THR B 1 93 ? 4.484 -21.25 -17.594 1 79.31 93 THR B N 1
ATOM 2615 C CA . THR B 1 93 ? 3.768 -20.578 -18.672 1 79.31 93 THR B CA 1
ATOM 2616 C C . THR B 1 93 ? 2.275 -20.891 -18.609 1 79.31 93 THR B C 1
ATOM 2618 O O . THR B 1 93 ? 1.89 -22.047 -18.438 1 79.31 93 THR B O 1
ATOM 2621 N N . GLN B 1 94 ? 1.566 -19.875 -18.516 1 81.31 94 GLN B N 1
ATOM 2622 C CA . GLN B 1 94 ? 0.122 -20.078 -18.531 1 81.31 94 GLN B CA 1
ATOM 2623 C C . GLN B 1 94 ? -0.487 -19.547 -19.828 1 81.31 94 GLN B C 1
ATOM 2625 O O . GLN B 1 94 ? -0.141 -18.453 -20.266 1 81.31 94 GLN B O 1
ATOM 2630 N N . ALA B 1 95 ? -1.309 -20.359 -20.453 1 83.31 95 ALA B N 1
ATOM 2631 C CA . ALA B 1 95 ? -2.041 -19.938 -21.641 1 83.31 95 ALA B CA 1
ATOM 2632 C C . ALA B 1 95 ? -3.342 -19.234 -21.266 1 83.31 95 ALA B C 1
ATOM 2634 O O . ALA B 1 95 ? -3.955 -19.562 -20.25 1 83.31 95 ALA B O 1
ATOM 2635 N N . LEU B 1 96 ? -3.609 -18.266 -22.031 1 85.31 96 LEU B N 1
ATOM 2636 C CA . LEU B 1 96 ? -4.91 -17.641 -21.844 1 85.31 96 LEU B CA 1
ATOM 2637 C C . LEU B 1 96 ? -6.035 -18.641 -22.062 1 85.31 96 LEU B C 1
ATOM 2639 O O . LEU B 1 96 ? -6.02 -19.391 -23.047 1 85.31 96 LEU B O 1
ATOM 2643 N N . PRO B 1 97 ? -6.922 -18.656 -21.188 1 84.06 97 PRO B N 1
ATOM 2644 C CA . PRO B 1 97 ? -8.047 -19.578 -21.375 1 84.06 97 PRO B CA 1
ATOM 2645 C C . PRO B 1 97 ? -8.898 -19.219 -22.594 1 84.06 97 PRO B C 1
ATOM 2647 O O . PRO B 1 97 ? -8.953 -18.062 -23 1 84.06 97 PRO B O 1
ATOM 2650 N N . ASP B 1 98 ? -9.539 -20.234 -23.141 1 84.62 98 ASP B N 1
ATOM 2651 C CA . ASP B 1 98 ? -10.406 -20.047 -24.297 1 84.62 98 ASP B CA 1
ATOM 2652 C C . ASP B 1 98 ? -11.625 -19.203 -23.938 1 84.62 98 ASP B C 1
ATOM 2654 O O . ASP B 1 98 ? -12.141 -18.469 -24.781 1 84.62 98 ASP B O 1
ATOM 2658 N N . SER B 1 99 ? -12.07 -19.422 -22.75 1 90 99 SER B N 1
ATOM 2659 C CA . SER B 1 99 ? -13.219 -18.672 -22.266 1 90 99 SER B CA 1
ATOM 2660 C C . SER B 1 99 ? -12.93 -18.016 -20.922 1 90 99 SER B C 1
ATOM 2662 O O . SER B 1 99 ? -12.266 -18.609 -20.078 1 90 99 SER B O 1
ATOM 2664 N N . LEU B 1 100 ? -13.391 -16.812 -20.891 1 92 100 LEU B N 1
ATOM 2665 C CA . LEU B 1 100 ? -13.242 -16.078 -19.641 1 92 100 LEU B CA 1
ATOM 2666 C C . LEU B 1 100 ? -14.578 -15.984 -18.906 1 92 100 LEU B C 1
ATOM 2668 O O . LEU B 1 100 ? -15.586 -15.57 -19.484 1 92 100 LEU B O 1
ATOM 2672 N N . SER B 1 101 ? -14.57 -16.531 -17.734 1 93.62 101 SER B N 1
ATOM 2673 C CA . SER B 1 101 ? -15.711 -16.406 -16.828 1 93.62 101 SER B CA 1
ATOM 2674 C C . SER B 1 101 ? -15.258 -16.141 -15.398 1 93.62 101 SER B C 1
ATOM 2676 O O . SER B 1 101 ? -14.258 -16.703 -14.945 1 93.62 101 SER B O 1
ATOM 2678 N N . GLY B 1 102 ? -15.93 -15.281 -14.773 1 97 102 GLY B N 1
ATOM 2679 C CA . GLY B 1 102 ? -15.578 -14.938 -13.406 1 97 102 GLY B CA 1
ATOM 2680 C C . GLY B 1 102 ? -15.039 -13.531 -13.266 1 97 102 GLY B C 1
ATOM 2681 O O . GLY B 1 102 ? -15.477 -12.617 -13.977 1 97 102 GLY B O 1
ATOM 2682 N N . LYS B 1 103 ? -14.25 -13.32 -12.305 1 98.31 103 LYS B N 1
ATOM 2683 C CA . LYS B 1 103 ? -13.711 -12 -11.984 1 98.31 103 LYS B CA 1
ATOM 2684 C C . LYS B 1 103 ? -12.234 -11.906 -12.336 1 98.31 103 LYS B C 1
ATOM 2686 O O . LYS B 1 103 ? -11.438 -12.766 -11.945 1 98.31 103 LYS B O 1
ATOM 2691 N N . TYR B 1 104 ? -11.859 -10.859 -12.984 1 98.56 104 TYR B N 1
ATOM 2692 C CA . TYR B 1 104 ? -10.477 -10.648 -13.383 1 98.56 104 TYR B CA 1
ATOM 2693 C C . TYR B 1 104 ? -10.016 -9.234 -13.047 1 98.56 104 TYR B C 1
ATOM 2695 O O . TYR B 1 104 ? -10.812 -8.289 -13.094 1 98.56 104 TYR B O 1
ATOM 2703 N N . LEU B 1 105 ? -8.805 -9.078 -12.711 1 98.81 105 LEU B N 1
ATOM 2704 C CA . LEU B 1 105 ? -8.164 -7.789 -12.492 1 98.81 105 LEU B CA 1
ATOM 2705 C C . LEU B 1 105 ? -7.23 -7.445 -13.648 1 98.81 105 LEU B C 1
ATOM 2707 O O . LEU B 1 105 ? -6.422 -8.281 -14.062 1 98.81 105 LEU B O 1
ATOM 2711 N N . LEU B 1 106 ? -7.367 -6.336 -14.203 1 98.69 106 LEU B N 1
ATOM 2712 C CA . LEU B 1 106 ? -6.488 -5.852 -15.258 1 98.69 106 LEU B CA 1
ATOM 2713 C C . LEU B 1 106 ? -5.684 -4.645 -14.781 1 98.69 106 LEU B C 1
ATOM 2715 O O . LEU B 1 106 ? -6.258 -3.631 -14.375 1 98.69 106 LEU B O 1
ATOM 2719 N N . LEU B 1 107 ? -4.402 -4.762 -14.812 1 98.75 107 LEU B N 1
ATOM 2720 C CA . LEU B 1 107 ? -3.523 -3.662 -14.43 1 98.75 107 LEU B CA 1
ATOM 2721 C C . LEU B 1 107 ? -2.928 -2.99 -15.664 1 98.75 107 LEU B C 1
ATOM 2723 O O . LEU B 1 107 ? -2.08 -3.574 -16.344 1 98.75 107 LEU B O 1
ATOM 2727 N N . GLU B 1 108 ? -3.342 -1.804 -15.906 1 98.69 108 GLU B N 1
ATOM 2728 C CA . GLU B 1 108 ? -2.824 -1.047 -17.031 1 98.69 108 GLU B CA 1
ATOM 2729 C C . GLU B 1 108 ? -1.631 -0.187 -16.625 1 98.69 108 GLU B C 1
ATOM 2731 O O . GLU B 1 108 ? -1.802 0.888 -16.047 1 98.69 108 GLU B O 1
ATOM 2736 N N . ASP B 1 109 ? -0.491 -0.629 -16.953 1 98.5 109 ASP B N 1
ATOM 2737 C CA . ASP B 1 109 ? 0.768 0.098 -16.828 1 98.5 109 ASP B CA 1
ATOM 2738 C C . ASP B 1 109 ? 1.026 0.5 -15.375 1 98.5 109 ASP B C 1
ATOM 2740 O O . ASP B 1 109 ? 1.457 1.623 -15.109 1 98.5 109 ASP B O 1
ATOM 2744 N N . VAL B 1 110 ? 0.655 -0.314 -14.445 1 98.62 110 VAL B N 1
ATOM 2745 C CA . VAL B 1 110 ? 1.066 -0.086 -13.062 1 98.62 110 VAL B CA 1
ATOM 2746 C C . VAL B 1 110 ? 2.539 -0.451 -12.891 1 98.62 110 VAL B C 1
ATOM 2748 O O . VAL B 1 110 ? 2.936 -1.59 -13.148 1 98.62 110 VAL B O 1
ATOM 2751 N N . GLN B 1 111 ? 3.338 0.441 -12.398 1 97.81 111 GLN B N 1
ATOM 2752 C CA . GLN B 1 111 ? 4.781 0.301 -12.562 1 97.81 111 GLN B CA 1
ATOM 2753 C C . GLN B 1 111 ? 5.457 0.012 -11.227 1 97.81 111 GLN B C 1
ATOM 2755 O O . GLN B 1 111 ? 6.566 -0.53 -11.188 1 97.81 111 GLN B O 1
ATOM 2760 N N . ASP B 1 112 ? 4.887 0.421 -10.141 1 98.06 112 ASP B N 1
ATOM 2761 C CA . ASP B 1 112 ? 5.496 0.168 -8.844 1 98.06 112 ASP B CA 1
ATOM 2762 C C . ASP B 1 112 ? 5.375 -1.304 -8.453 1 98.06 112 ASP B C 1
ATOM 2764 O O . ASP B 1 112 ? 4.266 -1.828 -8.328 1 98.06 112 ASP B O 1
ATOM 2768 N N . PRO B 1 113 ? 6.461 -1.995 -8.18 1 98.31 113 PRO B N 1
ATOM 2769 C CA . PRO B 1 113 ? 6.418 -3.424 -7.855 1 98.31 113 PRO B CA 1
ATOM 2770 C C . PRO B 1 113 ? 5.605 -3.723 -6.598 1 98.31 113 PRO B C 1
ATOM 2772 O O . PRO B 1 113 ? 4.906 -4.738 -6.535 1 98.31 113 PRO B O 1
ATOM 2775 N N . GLY B 1 114 ? 5.688 -2.863 -5.625 1 98.25 114 GLY B N 1
ATOM 2776 C CA . GLY B 1 114 ? 4.895 -3.047 -4.422 1 98.25 114 GLY B CA 1
ATOM 2777 C C . GLY B 1 114 ? 3.398 -3.014 -4.684 1 98.25 114 GLY B C 1
ATOM 2778 O O . GLY B 1 114 ? 2.658 -3.867 -4.188 1 98.25 114 GLY B O 1
ATOM 2779 N N . ASN B 1 115 ? 2.986 -2.076 -5.477 1 98.69 115 ASN B N 1
ATOM 2780 C CA . ASN B 1 115 ? 1.576 -1.959 -5.832 1 98.69 115 ASN B CA 1
ATOM 2781 C C . ASN B 1 115 ? 1.099 -3.166 -6.637 1 98.69 115 ASN B C 1
ATOM 2783 O O . ASN B 1 115 ? 0.042 -3.73 -6.348 1 98.69 115 ASN B O 1
ATOM 2787 N N . VAL B 1 116 ? 1.872 -3.551 -7.598 1 98.88 116 VAL B N 1
ATOM 2788 C CA . VAL B 1 116 ? 1.508 -4.684 -8.438 1 98.88 116 VAL B CA 1
ATOM 2789 C C . VAL B 1 116 ? 1.351 -5.938 -7.582 1 98.88 116 VAL B C 1
ATOM 2791 O O . VAL B 1 116 ? 0.319 -6.609 -7.637 1 98.88 116 VAL B O 1
ATOM 2794 N N . GLY B 1 117 ? 2.367 -6.207 -6.766 1 98.81 117 GLY B N 1
ATOM 2795 C CA . GLY B 1 117 ? 2.299 -7.383 -5.914 1 98.81 117 GLY B CA 1
ATOM 2796 C C . GLY B 1 117 ? 1.128 -7.355 -4.949 1 98.81 117 GLY B C 1
ATOM 2797 O O . GLY B 1 117 ? 0.421 -8.352 -4.797 1 98.81 117 GLY B O 1
ATOM 2798 N N . THR B 1 118 ? 0.903 -6.223 -4.359 1 98.81 118 THR B N 1
ATOM 2799 C CA . THR B 1 118 ? -0.172 -6.066 -3.385 1 98.81 118 THR B CA 1
ATOM 2800 C C . THR B 1 118 ? -1.532 -6.273 -4.043 1 98.81 118 THR B C 1
ATOM 2802 O O . THR B 1 118 ? -2.412 -6.922 -3.475 1 98.81 118 THR B O 1
ATOM 2805 N N . MET B 1 119 ? -1.665 -5.766 -5.238 1 98.94 119 MET B N 1
ATOM 2806 C CA . MET B 1 119 ? -2.951 -5.898 -5.914 1 98.94 119 MET B CA 1
ATOM 2807 C C . MET B 1 119 ? -3.197 -7.344 -6.34 1 98.94 119 MET B C 1
ATOM 2809 O O . MET B 1 119 ? -4.324 -7.836 -6.266 1 98.94 119 MET B O 1
ATOM 2813 N N . ILE B 1 120 ? -2.191 -8.031 -6.781 1 98.88 120 ILE B N 1
ATOM 2814 C CA . ILE B 1 120 ? -2.322 -9.453 -7.105 1 98.88 120 ILE B CA 1
ATOM 2815 C C . ILE B 1 120 ? -2.689 -10.234 -5.848 1 98.88 120 ILE B C 1
ATOM 2817 O O . ILE B 1 120 ? -3.574 -11.094 -5.883 1 98.88 120 ILE B O 1
ATOM 2821 N N . ARG B 1 121 ? -2.033 -9.914 -4.734 1 98.88 121 ARG B N 1
ATOM 2822 C CA . ARG B 1 121 ? -2.33 -10.539 -3.449 1 98.88 121 ARG B CA 1
ATOM 2823 C C . ARG B 1 121 ? -3.781 -10.305 -3.047 1 98.88 121 ARG B C 1
ATOM 2825 O O . ARG B 1 121 ? -4.453 -11.211 -2.555 1 98.88 121 ARG B O 1
ATOM 2832 N N . THR B 1 122 ? -4.23 -9.133 -3.27 1 98.94 122 THR B N 1
ATOM 2833 C CA . THR B 1 122 ? -5.602 -8.758 -2.943 1 98.94 122 THR B CA 1
ATOM 2834 C C . THR B 1 122 ? -6.59 -9.5 -3.84 1 98.94 122 THR B C 1
ATOM 2836 O O . THR B 1 122 ? -7.641 -9.945 -3.377 1 98.94 122 THR B O 1
ATOM 2839 N N . ALA B 1 123 ? -6.27 -9.609 -5.121 1 98.94 123 ALA B N 1
ATOM 2840 C CA . ALA B 1 123 ? -7.105 -10.375 -6.043 1 98.94 123 ALA B CA 1
ATOM 2841 C C . ALA B 1 123 ? -7.234 -11.82 -5.59 1 98.94 123 ALA B C 1
ATOM 2843 O O . ALA B 1 123 ? -8.328 -12.391 -5.613 1 98.94 123 ALA B O 1
ATOM 2844 N N . ASP B 1 124 ? -6.141 -12.398 -5.195 1 98.88 124 ASP B N 1
ATOM 2845 C CA . ASP B 1 124 ? -6.133 -13.75 -4.648 1 98.88 124 ASP B CA 1
ATOM 2846 C C . ASP B 1 124 ? -7.039 -13.852 -3.422 1 98.88 124 ASP B C 1
ATOM 2848 O O . ASP B 1 124 ? -7.891 -14.734 -3.342 1 98.88 124 ASP B O 1
ATOM 2852 N N . ALA B 1 125 ? -6.902 -12.898 -2.51 1 98.75 125 ALA B N 1
ATOM 2853 C CA . ALA B 1 125 ? -7.691 -12.875 -1.282 1 98.75 125 ALA B CA 1
ATOM 2854 C C . ALA B 1 125 ? -9.18 -12.773 -1.59 1 98.75 125 ALA B C 1
ATOM 2856 O O . ALA B 1 125 ? -10.008 -13.359 -0.883 1 98.75 125 ALA B O 1
ATOM 2857 N N . ALA B 1 126 ? -9.523 -12.062 -2.617 1 98.69 126 ALA B N 1
ATOM 2858 C CA . ALA B 1 126 ? -10.914 -11.797 -2.986 1 98.69 126 ALA B CA 1
ATOM 2859 C C . ALA B 1 126 ? -11.453 -12.883 -3.908 1 98.69 126 ALA B C 1
ATOM 2861 O O . ALA B 1 126 ? -12.578 -12.773 -4.414 1 98.69 126 ALA B O 1
ATOM 2862 N N . ASP B 1 127 ? -10.602 -13.891 -4.223 1 98.5 127 ASP B N 1
ATOM 2863 C CA . ASP B 1 127 ? -10.992 -15.062 -5 1 98.5 127 ASP B CA 1
ATOM 2864 C C . ASP B 1 127 ? -11.242 -14.695 -6.461 1 98.5 127 ASP B C 1
ATOM 2866 O O . ASP B 1 127 ? -12.203 -15.172 -7.066 1 98.5 127 ASP B O 1
ATOM 2870 N N . TYR B 1 128 ? -10.461 -13.805 -6.949 1 98.75 128 TYR B N 1
ATOM 2871 C CA . TYR B 1 128 ? -10.484 -13.516 -8.383 1 98.75 128 TYR B CA 1
ATOM 2872 C C . TYR B 1 128 ? -9.945 -14.703 -9.18 1 98.75 128 TYR B C 1
ATOM 2874 O O . TYR B 1 128 ? -9.156 -15.492 -8.664 1 98.75 128 TYR B O 1
ATOM 2882 N N . ASP B 1 129 ? -10.359 -14.781 -10.461 1 97.94 129 ASP B N 1
ATOM 2883 C CA . ASP B 1 129 ? -10.047 -15.953 -11.273 1 97.94 129 ASP B CA 1
ATOM 2884 C C . ASP B 1 129 ? -8.727 -15.766 -12.016 1 97.94 129 ASP B C 1
ATOM 2886 O O . ASP B 1 129 ? -8.148 -16.734 -12.516 1 97.94 129 ASP B O 1
ATOM 2890 N N . GLY B 1 130 ? -8.25 -14.531 -12.047 1 97.5 130 GLY B N 1
ATOM 2891 C CA . GLY B 1 130 ? -6.973 -14.25 -12.688 1 97.5 130 GLY B CA 1
ATOM 2892 C C . GLY B 1 130 ? -6.633 -12.773 -12.727 1 97.5 130 GLY B C 1
ATOM 2893 O O . GLY B 1 130 ? -7.461 -11.93 -12.367 1 97.5 130 GLY B O 1
ATOM 2894 N N . VAL B 1 131 ? -5.391 -12.477 -13.164 1 98.25 131 VAL B N 1
ATOM 2895 C CA . VAL B 1 131 ? -4.906 -11.102 -13.297 1 98.25 131 VAL B CA 1
ATOM 2896 C C . VAL B 1 131 ? -4.238 -10.914 -14.656 1 98.25 131 VAL B C 1
ATOM 2898 O O . VAL B 1 131 ? -3.477 -11.773 -15.102 1 98.25 131 VAL B O 1
AT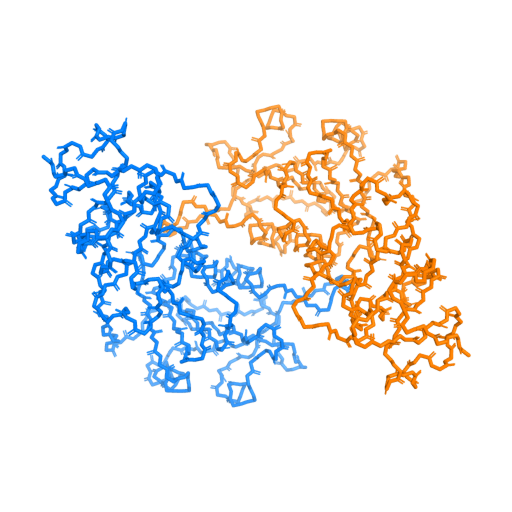OM 2901 N N . PHE B 1 132 ? -4.574 -9.805 -15.266 1 97.62 132 PHE B N 1
ATOM 2902 C CA . PHE B 1 132 ? -3.912 -9.375 -16.5 1 97.62 132 PHE B CA 1
ATOM 2903 C C . PHE B 1 132 ? -2.977 -8.203 -16.234 1 97.62 132 PHE B C 1
ATOM 2905 O O . PHE B 1 132 ? -3.369 -7.223 -15.594 1 97.62 132 PHE B O 1
ATOM 2912 N N . LEU B 1 133 ? -1.782 -8.359 -16.734 1 97.5 133 LEU B N 1
ATOM 2913 C CA . LEU B 1 133 ? -0.795 -7.289 -16.656 1 97.5 133 LEU B CA 1
ATOM 2914 C C . LEU B 1 133 ? -0.436 -6.762 -18.031 1 97.5 133 LEU B C 1
ATOM 2916 O O . LEU B 1 133 ? -0.166 -7.547 -18.953 1 97.5 133 LEU B O 1
ATOM 2920 N N . SER B 1 134 ? -0.458 -5.488 -18.125 1 98.25 134 SER B N 1
ATOM 2921 C CA . SER B 1 134 ? 0.053 -4.922 -19.359 1 98.25 134 SER B CA 1
ATOM 2922 C C . SER B 1 134 ? 1.555 -5.148 -19.5 1 98.25 134 SER B C 1
ATOM 2924 O O . SER B 1 134 ? 2.238 -5.414 -18.516 1 98.25 134 SER B O 1
ATOM 2926 N N . ASP B 1 135 ? 2.094 -4.941 -20.688 1 97.06 135 ASP B N 1
ATOM 2927 C CA . ASP B 1 135 ? 3.514 -5.133 -20.953 1 97.06 135 ASP B CA 1
ATOM 2928 C C . ASP B 1 135 ? 4.363 -4.125 -20.188 1 97.06 135 ASP B C 1
ATOM 2930 O O . ASP B 1 135 ? 5.547 -4.367 -19.938 1 97.06 135 ASP B O 1
ATOM 2934 N N . LYS B 1 136 ? 3.781 -3.064 -19.812 1 97.5 136 LYS B N 1
ATOM 2935 C CA . LYS B 1 136 ? 4.539 -1.983 -19.188 1 97.5 136 LYS B CA 1
ATOM 2936 C C . LYS B 1 136 ? 4.48 -2.08 -17.672 1 97.5 136 LYS B C 1
ATOM 2938 O O . LYS B 1 136 ? 5.152 -1.324 -16.969 1 97.5 136 LYS B O 1
ATOM 2943 N N . SER B 1 137 ? 3.664 -2.986 -17.172 1 98.31 137 SER B N 1
ATOM 2944 C CA . SER B 1 137 ? 3.557 -3.146 -15.727 1 98.31 137 SER B CA 1
ATOM 2945 C C . SER B 1 137 ? 4.809 -3.797 -15.148 1 98.31 137 SER B C 1
ATOM 2947 O O . SER B 1 137 ? 5.605 -4.379 -15.883 1 98.31 137 SER B O 1
ATOM 2949 N N . ALA B 1 138 ? 4.992 -3.654 -13.906 1 98.25 138 ALA B N 1
ATOM 2950 C CA . ALA B 1 138 ? 6.172 -4.168 -13.219 1 98.25 138 ALA B CA 1
ATOM 2951 C C . ALA B 1 138 ? 6.312 -5.676 -13.414 1 98.25 138 ALA B C 1
ATOM 2953 O O . ALA B 1 138 ? 5.312 -6.383 -13.562 1 98.25 138 ALA B O 1
ATOM 2954 N N . ASP B 1 139 ? 7.562 -6.172 -13.398 1 97.06 139 ASP B N 1
ATOM 2955 C CA . ASP B 1 139 ? 7.887 -7.594 -13.5 1 97.06 139 ASP B CA 1
ATOM 2956 C C . ASP B 1 139 ? 7.469 -8.344 -12.242 1 97.06 139 ASP B C 1
ATOM 2958 O O . ASP B 1 139 ? 7.887 -8 -11.133 1 97.06 139 ASP B O 1
ATOM 2962 N N . ILE B 1 140 ? 6.703 -9.414 -12.391 1 97.12 140 ILE B N 1
ATOM 2963 C CA . ILE B 1 140 ? 6.156 -10.094 -11.219 1 97.12 140 ILE B CA 1
ATOM 2964 C C . ILE B 1 140 ? 7.238 -10.953 -10.578 1 97.12 140 ILE B C 1
ATOM 2966 O O . ILE B 1 140 ? 7.066 -11.438 -9.453 1 97.12 140 ILE B O 1
ATOM 2970 N N . TYR B 1 141 ? 8.359 -11.078 -11.195 1 97.38 141 TYR B N 1
ATOM 2971 C CA . TYR B 1 141 ? 9.406 -11.945 -10.672 1 97.38 141 TYR B CA 1
ATOM 2972 C C . TYR B 1 141 ? 10.523 -11.133 -10.031 1 97.38 141 TYR B C 1
ATOM 2974 O O . TYR B 1 141 ? 11.539 -11.688 -9.609 1 97.38 141 TYR B O 1
ATOM 2982 N N . ASN B 1 142 ? 10.297 -9.875 -10.031 1 96.69 142 ASN B N 1
ATOM 2983 C CA . ASN B 1 142 ? 11.164 -9.031 -9.211 1 96.69 142 ASN B CA 1
ATOM 2984 C C . ASN B 1 142 ? 10.992 -9.32 -7.727 1 96.69 142 ASN B C 1
ATOM 2986 O O . ASN B 1 142 ? 9.883 -9.594 -7.266 1 96.69 142 ASN B O 1
ATOM 2990 N N . GLN B 1 143 ? 12.086 -9.141 -6.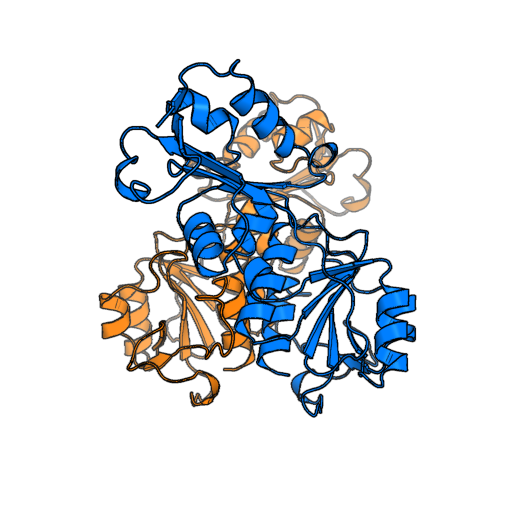988 1 97.25 143 GLN B N 1
ATOM 2991 C CA . GLN B 1 143 ? 12.062 -9.531 -5.582 1 97.25 143 GLN B CA 1
ATOM 2992 C C . GLN B 1 143 ? 11.055 -8.703 -4.797 1 97.25 143 GLN B C 1
ATOM 2994 O O . GLN B 1 143 ? 10.352 -9.227 -3.93 1 97.25 143 GLN B O 1
ATOM 2999 N N . LYS B 1 144 ? 10.992 -7.492 -5.156 1 96.38 144 LYS B N 1
ATOM 3000 C CA . LYS B 1 144 ? 10.047 -6.629 -4.457 1 96.38 144 LYS B CA 1
ATOM 3001 C C . LYS B 1 144 ? 8.609 -7.047 -4.746 1 96.38 144 LYS B C 1
ATOM 3003 O O . LYS B 1 144 ? 7.766 -7.062 -3.844 1 96.38 144 LYS B O 1
ATOM 3008 N N . THR B 1 145 ? 8.289 -7.336 -6 1 98.38 145 THR B N 1
ATOM 3009 C CA . THR B 1 145 ? 6.949 -7.777 -6.371 1 98.38 145 THR B CA 1
ATOM 3010 C C . THR B 1 145 ? 6.613 -9.109 -5.703 1 98.38 145 THR B C 1
ATOM 3012 O O . THR B 1 145 ? 5.531 -9.266 -5.141 1 98.38 145 THR B O 1
ATOM 3015 N N . LEU B 1 146 ? 7.527 -9.992 -5.73 1 98.31 146 LEU B N 1
ATOM 3016 C CA . LEU B 1 146 ? 7.344 -11.312 -5.125 1 98.31 146 LEU B CA 1
ATOM 3017 C C . LEU B 1 146 ? 7.043 -11.18 -3.635 1 98.31 146 LEU B C 1
ATOM 3019 O O . LEU B 1 146 ? 6.125 -11.828 -3.125 1 98.31 146 LEU B O 1
ATOM 3023 N N . ARG B 1 147 ? 7.758 -10.328 -2.98 1 97.19 147 ARG B N 1
ATOM 3024 C CA . ARG B 1 147 ? 7.555 -10.125 -1.548 1 97.19 147 ARG B CA 1
ATOM 3025 C C . ARG B 1 147 ? 6.172 -9.547 -1.268 1 97.19 147 ARG B C 1
ATOM 3027 O O . ARG B 1 147 ? 5.512 -9.953 -0.307 1 97.19 147 ARG B O 1
ATOM 3034 N N . SER B 1 148 ? 5.734 -8.672 -2.145 1 97.75 148 SER B N 1
ATOM 3035 C CA . SER B 1 148 ? 4.445 -8.031 -1.918 1 97.75 148 SER B CA 1
ATOM 3036 C C . SER B 1 148 ? 3.293 -8.953 -2.293 1 97.75 148 SER B C 1
ATOM 3038 O O . SER B 1 148 ? 2.201 -8.852 -1.729 1 97.75 148 SER B O 1
ATOM 3040 N N . MET B 1 149 ? 3.564 -9.914 -3.172 1 98.38 149 MET B N 1
ATOM 3041 C CA . MET B 1 149 ? 2.541 -10.883 -3.562 1 98.38 149 MET B CA 1
ATOM 3042 C C . MET B 1 149 ? 2.336 -11.922 -2.473 1 98.38 149 MET B C 1
ATOM 3044 O O . MET B 1 149 ? 1.259 -12.516 -2.367 1 98.38 149 MET B O 1
ATOM 3048 N N . GLN B 1 150 ? 3.406 -12.211 -1.749 1 97.88 150 GLN B N 1
ATOM 3049 C CA . GLN B 1 150 ? 3.379 -13.148 -0.635 1 97.88 150 GLN B CA 1
ATOM 3050 C C . GLN B 1 150 ? 2.906 -14.531 -1.09 1 97.88 150 GLN B C 1
ATOM 3052 O O . GLN B 1 150 ? 2.105 -15.172 -0.407 1 97.88 150 GLN B O 1
ATOM 3057 N N . GLY B 1 151 ? 3.227 -14.883 -2.297 1 98.31 151 GLY B N 1
ATOM 3058 C CA . GLY B 1 151 ? 2.963 -16.234 -2.779 1 98.31 151 GLY B CA 1
ATOM 3059 C C . GLY B 1 151 ? 1.701 -16.328 -3.615 1 98.31 151 GLY B C 1
ATOM 3060 O O . GLY B 1 151 ? 1.403 -17.391 -4.18 1 98.31 151 GLY B O 1
ATOM 3061 N N . SER B 1 152 ? 1.016 -15.227 -3.791 1 98.56 152 SER B N 1
ATOM 3062 C CA . SER B 1 152 ? -0.278 -15.25 -4.465 1 98.56 152 SER B CA 1
ATOM 3063 C C . SER B 1 152 ? -0.127 -15.625 -5.938 1 98.56 152 SER B C 1
ATOM 3065 O O . SER B 1 152 ? -1.087 -16.062 -6.57 1 98.56 152 SER B O 1
ATOM 3067 N N . HIS B 1 153 ? 1.028 -15.438 -6.508 1 97.62 153 HIS B N 1
ATOM 3068 C CA . HIS B 1 153 ? 1.249 -15.812 -7.898 1 97.62 153 HIS B CA 1
ATOM 3069 C C . HIS B 1 153 ? 1.213 -17.328 -8.078 1 97.62 153 HIS B C 1
ATOM 3071 O O . HIS B 1 153 ? 1.135 -17.828 -9.203 1 97.62 153 HIS B O 1
ATOM 3077 N N . PHE B 1 154 ? 1.178 -18.062 -6.977 1 97.56 154 PHE B N 1
ATOM 3078 C CA . PHE B 1 154 ? 1.022 -19.516 -7.043 1 97.56 154 PHE B CA 1
ATOM 3079 C C . PHE B 1 154 ? -0.451 -19.906 -6.992 1 97.56 154 PHE B C 1
ATOM 3081 O O . PHE B 1 154 ? -0.799 -21.062 -7.219 1 97.56 154 PHE B O 1
ATOM 3088 N N . HIS B 1 155 ? -1.363 -18.969 -6.68 1 97.31 155 HIS B N 1
ATOM 3089 C CA . HIS B 1 155 ? -2.738 -19.312 -6.332 1 97.31 155 HIS B CA 1
ATOM 3090 C C . HIS B 1 155 ? -3.697 -18.953 -7.461 1 97.31 155 HIS B C 1
ATOM 3092 O O . HIS B 1 155 ? -4.824 -19.453 -7.508 1 97.31 155 HIS B O 1
ATOM 3098 N N . LEU B 1 156 ? -3.287 -18.047 -8.344 1 96.31 156 LEU B N 1
ATOM 3099 C CA . LEU B 1 156 ? -4.133 -17.641 -9.461 1 96.31 156 LEU B CA 1
ATOM 3100 C C . LEU B 1 156 ? -3.291 -17.328 -10.688 1 96.31 156 LEU B C 1
ATOM 3102 O O . LEU B 1 156 ? -2.131 -16.922 -10.57 1 96.31 156 LEU B O 1
ATOM 3106 N N . PRO B 1 157 ? -3.85 -17.516 -11.836 1 96.88 157 PRO B N 1
ATOM 3107 C CA . PRO B 1 157 ? -3.082 -17.266 -13.055 1 96.88 157 PRO B CA 1
ATOM 3108 C C . PRO B 1 157 ? -2.852 -15.773 -13.305 1 96.88 157 PRO B C 1
ATOM 3110 O O . PRO B 1 157 ? -3.73 -14.953 -13.023 1 96.88 157 PRO B O 1
ATOM 3113 N N . ILE B 1 158 ? -1.7 -15.453 -13.82 1 97.25 158 ILE B N 1
ATOM 3114 C CA . ILE B 1 158 ? -1.319 -14.102 -14.195 1 97.25 158 ILE B CA 1
ATOM 3115 C C . ILE B 1 158 ? -0.869 -14.078 -15.656 1 97.25 158 ILE B C 1
ATOM 3117 O O . ILE B 1 158 ? 0.025 -14.828 -16.047 1 97.25 158 ILE B O 1
ATOM 3121 N N . TYR B 1 159 ? -1.493 -13.18 -16.359 1 96 159 TYR B N 1
ATOM 3122 C CA . TYR B 1 159 ? -1.219 -13.055 -17.797 1 96 159 TYR B CA 1
ATOM 3123 C C . TYR B 1 159 ? -0.602 -11.695 -18.109 1 96 159 TYR B C 1
ATOM 3125 O O . TYR B 1 159 ? -0.954 -10.688 -17.5 1 96 159 TYR B O 1
ATOM 3133 N N . ARG B 1 160 ? 0.288 -11.742 -19.062 1 95.25 160 ARG B N 1
ATOM 3134 C CA . ARG B 1 160 ? 0.902 -10.492 -19.5 1 95.25 160 ARG B CA 1
ATOM 3135 C C . ARG B 1 160 ? 0.771 -10.312 -21.016 1 95.25 160 ARG B C 1
ATOM 3137 O O . ARG B 1 160 ? 0.955 -11.258 -21.781 1 95.25 160 ARG B O 1
ATOM 3144 N N . GLY B 1 161 ? 0.463 -9.117 -21.438 1 95.25 161 GLY B N 1
ATOM 3145 C CA . GLY B 1 161 ? 0.333 -8.812 -22.859 1 95.25 161 GLY B CA 1
ATOM 3146 C C . GLY B 1 161 ? -0.139 -7.391 -23.125 1 95.25 161 GLY B C 1
ATOM 3147 O O . GLY B 1 161 ? -0.262 -6.594 -22.188 1 95.25 161 GLY B O 1
ATOM 3148 N N . PRO B 1 162 ? -0.354 -7.078 -24.375 1 96.31 162 PRO B N 1
ATOM 3149 C CA . PRO B 1 162 ? -0.912 -5.758 -24.688 1 96.31 162 PRO B CA 1
ATOM 3150 C C . PRO B 1 162 ? -2.307 -5.555 -24.094 1 96.31 162 PRO B C 1
ATOM 3152 O O . PRO B 1 162 ? -3.215 -6.344 -24.359 1 96.31 162 PRO B O 1
ATOM 3155 N N . ILE B 1 163 ? -2.479 -4.516 -23.422 1 94.94 163 ILE B N 1
ATOM 3156 C CA . ILE B 1 163 ? -3.656 -4.32 -22.578 1 94.94 163 ILE B CA 1
ATOM 3157 C C . ILE B 1 163 ? -4.906 -4.242 -23.453 1 94.94 163 ILE B C 1
ATOM 3159 O O . ILE B 1 163 ? -5.957 -4.777 -23.094 1 94.94 163 ILE B O 1
ATOM 3163 N N . LEU B 1 164 ? -4.832 -3.572 -24.578 1 94.12 164 LEU B N 1
ATOM 3164 C CA . LEU B 1 164 ? -6.016 -3.393 -25.406 1 94.12 164 LEU B CA 1
ATOM 3165 C C . LEU B 1 164 ? -6.453 -4.715 -26.031 1 94.12 164 LEU B C 1
ATOM 3167 O O . LEU B 1 164 ? -7.645 -4.945 -26.234 1 94.12 164 LEU B O 1
ATOM 3171 N N . GLU B 1 165 ? -5.512 -5.629 -26.312 1 94.62 165 GLU B N 1
ATOM 3172 C CA . GLU B 1 165 ? -5.855 -6.973 -26.781 1 94.62 165 GLU B CA 1
ATOM 3173 C C . GLU B 1 165 ? -6.59 -7.754 -25.688 1 94.62 165 GLU B C 1
ATOM 3175 O O . GLU B 1 165 ? -7.508 -8.523 -25.984 1 94.62 165 GLU B O 1
ATOM 3180 N N . MET B 1 166 ? -6.211 -7.516 -24.484 1 94.38 166 MET B N 1
ATOM 3181 C CA . MET B 1 166 ? -6.867 -8.172 -23.359 1 94.38 166 MET B CA 1
ATOM 3182 C C . MET B 1 166 ? -8.305 -7.688 -23.219 1 94.38 166 MET B C 1
ATOM 3184 O O . MET B 1 166 ? -9.219 -8.484 -23 1 94.38 166 MET B O 1
ATOM 3188 N N . VAL B 1 167 ? -8.469 -6.426 -23.344 1 96.06 167 VAL B N 1
ATOM 3189 C CA . VAL B 1 167 ? -9.805 -5.84 -23.266 1 96.06 167 VAL B CA 1
ATOM 3190 C C . VAL B 1 167 ? -10.68 -6.398 -24.375 1 96.06 167 VAL B C 1
ATOM 3192 O O . VAL B 1 167 ? -11.836 -6.762 -24.156 1 96.06 167 VAL B O 1
ATOM 3195 N N . GLU B 1 168 ? -10.102 -6.469 -25.578 1 94.75 168 GLU B N 1
ATOM 3196 C CA . GLU B 1 168 ? -10.844 -7.023 -26.703 1 94.75 168 GLU B CA 1
ATOM 3197 C C . GLU B 1 168 ? -11.242 -8.469 -26.438 1 94.75 168 GLU B C 1
ATOM 3199 O O . GLU B 1 168 ? -12.344 -8.891 -26.797 1 94.75 168 GLU B O 1
ATOM 3204 N N . THR B 1 169 ? -10.336 -9.18 -25.922 1 94.62 169 THR B N 1
ATOM 3205 C CA . THR B 1 169 ? -10.617 -10.57 -25.578 1 94.62 169 THR B CA 1
ATOM 3206 C C . THR B 1 169 ? -11.781 -10.656 -24.594 1 94.62 169 THR B C 1
ATOM 3208 O O . THR B 1 169 ? -12.672 -11.484 -24.75 1 94.62 169 THR B O 1
ATOM 3211 N N . CYS B 1 170 ? -11.812 -9.82 -23.562 1 95.81 170 CYS B N 1
ATOM 3212 C CA . CYS B 1 170 ? -12.906 -9.773 -22.594 1 95.81 170 CYS B CA 1
ATOM 3213 C C . CYS B 1 170 ? -14.234 -9.469 -23.281 1 95.81 170 CYS B C 1
ATOM 3215 O O . CYS B 1 170 ? -15.234 -10.148 -23.031 1 95.81 170 CYS B O 1
ATOM 3217 N N . LYS B 1 171 ? -14.156 -8.562 -24.156 1 93.94 171 LYS B N 1
ATOM 3218 C CA . LYS B 1 171 ? -15.359 -8.141 -24.859 1 93.94 171 LYS B CA 1
ATOM 3219 C C . LYS B 1 171 ? -15.898 -9.266 -25.75 1 93.94 171 LYS B C 1
ATOM 3221 O O . LYS B 1 171 ? -17.109 -9.516 -25.766 1 93.94 171 LYS B O 1
ATOM 3226 N N . LYS B 1 172 ? -15.016 -9.891 -26.422 1 93.69 172 LYS B N 1
ATOM 3227 C CA . LYS B 1 172 ? -15.391 -10.992 -27.297 1 93.69 172 LYS B CA 1
ATOM 3228 C C . LYS B 1 172 ? -16.047 -12.125 -26.516 1 93.69 172 LYS B C 1
ATOM 3230 O O . LYS B 1 172 ? -16.891 -12.852 -27.047 1 93.69 172 LYS B O 1
ATOM 3235 N N . GLN B 1 173 ? -15.742 -12.18 -25.328 1 93.81 173 GLN B N 1
ATOM 3236 C CA . GLN B 1 173 ? -16.25 -13.25 -24.484 1 93.81 173 GLN B CA 1
ATOM 3237 C C . GLN B 1 173 ? -17.391 -12.75 -23.594 1 93.81 173 GLN B C 1
ATOM 3239 O O . GLN B 1 173 ? -17.781 -13.422 -22.641 1 93.81 173 GLN B O 1
ATOM 3244 N N . ASP B 1 174 ? -17.844 -11.57 -23.781 1 94.25 174 ASP B N 1
ATOM 3245 C CA . ASP B 1 174 ? -18.969 -10.945 -23.094 1 94.25 174 ASP B CA 1
ATOM 3246 C C . ASP B 1 174 ? -18.672 -10.734 -21.609 1 94.25 174 ASP B C 1
ATOM 3248 O O . ASP B 1 174 ? -19.531 -10.93 -20.75 1 94.25 174 ASP B O 1
ATOM 3252 N N . LEU B 1 175 ? -17.438 -10.523 -21.312 1 96.94 175 LEU B N 1
ATOM 3253 C CA . LEU B 1 175 ? -17 -10.133 -19.969 1 96.94 175 LEU B CA 1
ATOM 3254 C C . LEU B 1 175 ? -16.953 -8.617 -19.828 1 96.94 175 LEU B C 1
ATOM 3256 O O . LEU B 1 175 ? -16.062 -7.969 -20.391 1 96.94 175 LEU B O 1
ATOM 3260 N N . PRO B 1 176 ? -17.859 -8.055 -19.062 1 97.56 176 PRO B N 1
ATOM 3261 C CA . PRO B 1 176 ? -17.859 -6.594 -18.953 1 97.56 176 PRO B CA 1
ATOM 3262 C C . PRO B 1 176 ? -16.547 -6.051 -18.359 1 97.56 176 PRO B C 1
ATOM 3264 O O . PRO B 1 176 ? -16 -6.637 -17.422 1 97.56 176 PRO B O 1
ATOM 3267 N N . VAL B 1 177 ? -16.094 -4.973 -18.969 1 98.19 177 VAL B N 1
ATOM 3268 C CA . VAL B 1 177 ? -14.883 -4.312 -18.5 1 98.19 177 VAL B CA 1
ATOM 3269 C C . VAL B 1 177 ? -15.242 -3.049 -17.719 1 98.19 177 VAL B C 1
ATOM 3271 O O . VAL B 1 177 ? -15.852 -2.125 -18.266 1 98.19 177 VAL B O 1
ATOM 3274 N N . LEU B 1 178 ? -14.93 -3.059 -16.438 1 98.5 178 LEU B N 1
ATOM 3275 C CA . LEU B 1 178 ? -15.102 -1.916 -15.555 1 98.5 178 LEU B CA 1
ATOM 3276 C C . LEU B 1 178 ? -13.781 -1.184 -15.344 1 98.5 178 LEU B C 1
ATOM 3278 O O . LEU B 1 178 ? -12.859 -1.718 -14.719 1 98.5 178 LEU B O 1
ATOM 3282 N N . ALA B 1 179 ? -13.695 0.023 -15.828 1 98.44 179 ALA B N 1
ATOM 3283 C CA . ALA B 1 179 ? -12.445 0.781 -15.727 1 98.44 179 ALA B CA 1
ATOM 3284 C C . ALA B 1 179 ? -12.562 1.885 -14.68 1 98.44 179 ALA B C 1
ATOM 3286 O O . ALA B 1 179 ? -13.586 2.572 -14.602 1 98.44 179 ALA B O 1
ATOM 3287 N N . THR B 1 180 ? -11.508 2.045 -13.906 1 97.81 180 THR B N 1
ATOM 3288 C CA . THR B 1 180 ? -11.578 2.959 -12.773 1 97.81 180 THR B CA 1
ATOM 3289 C C . THR B 1 180 ? -10.977 4.316 -13.133 1 97.81 180 THR B C 1
ATOM 3291 O O . THR B 1 180 ? -9.805 4.406 -13.5 1 97.81 180 THR B O 1
ATOM 3294 N N . THR B 1 181 ? -11.742 5.359 -12.961 1 95.31 181 THR B N 1
ATOM 3295 C CA . THR B 1 181 ? -11.281 6.719 -13.242 1 95.31 181 THR B CA 1
ATOM 3296 C C . THR B 1 181 ? -12.203 7.742 -12.578 1 95.31 181 THR B C 1
ATOM 3298 O O . THR B 1 181 ? -13.391 7.484 -12.375 1 95.31 181 THR B O 1
ATOM 3301 N N . LEU B 1 182 ? -11.469 8.789 -12.172 1 87 182 LEU B N 1
ATOM 3302 C CA . LEU B 1 182 ? -12.273 9.938 -11.766 1 87 182 LEU B CA 1
ATOM 3303 C C . LEU B 1 182 ? -12.719 10.742 -12.984 1 87 182 LEU B C 1
ATOM 3305 O O . LEU B 1 182 ? -11.883 11.25 -13.734 1 87 182 LEU B O 1
ATOM 3309 N N . SER B 1 183 ? -13.898 10.648 -13.359 1 87.12 183 SER B N 1
ATOM 3310 C CA . SER B 1 183 ? -14.461 11.391 -14.484 1 87.12 183 SER B CA 1
ATOM 3311 C C . SER B 1 183 ? -15.914 11.766 -14.227 1 87.12 183 SER B C 1
ATOM 3313 O O . SER B 1 183 ? -16.562 11.188 -13.359 1 87.12 183 SER B O 1
ATOM 3315 N N . GLU B 1 184 ? -16.375 12.688 -14.922 1 87.69 184 GLU B N 1
ATOM 3316 C CA . GLU B 1 184 ? -17.734 13.156 -14.773 1 87.69 184 GLU B CA 1
ATOM 3317 C C . GLU B 1 184 ? -18.75 12.062 -15.133 1 87.69 184 GLU B C 1
ATOM 3319 O O . GLU B 1 184 ? -19.859 12.031 -14.602 1 87.69 184 GLU B O 1
ATOM 3324 N N . VAL B 1 185 ? -18.359 11.125 -15.945 1 90.56 185 VAL B N 1
ATOM 3325 C CA . VAL B 1 185 ? -19.297 10.133 -16.438 1 90.56 185 VAL B CA 1
ATOM 3326 C C . VAL B 1 185 ? -19.109 8.812 -15.688 1 90.56 185 VAL B C 1
ATOM 3328 O O . VAL B 1 185 ? -19.828 7.84 -15.945 1 90.56 185 VAL B O 1
ATOM 3331 N N . SER B 1 186 ? -18.172 8.766 -14.883 1 9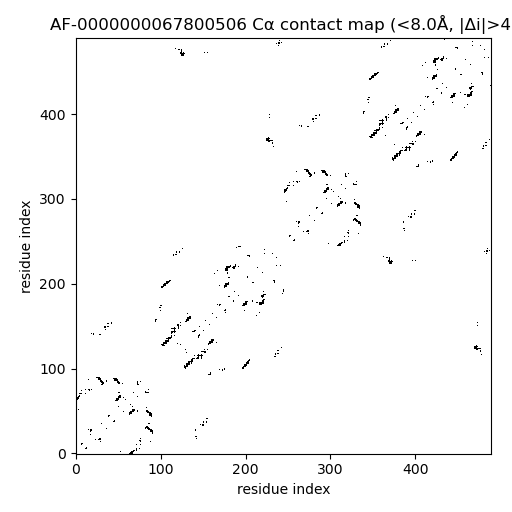5 186 SER B N 1
ATOM 3332 C CA . SER B 1 186 ? -17.969 7.547 -14.102 1 95 186 SER B CA 1
ATOM 3333 C C . SER B 1 186 ? -19.031 7.41 -13.008 1 95 186 SER B C 1
ATOM 3335 O O . SER B 1 186 ? -19.516 8.414 -12.484 1 95 186 SER B O 1
ATOM 3337 N N . VAL B 1 187 ? -19.375 6.148 -12.695 1 97.06 187 VAL B N 1
ATOM 3338 C CA . VAL B 1 187 ? -20.391 5.887 -11.688 1 97.06 187 VAL B CA 1
ATOM 3339 C C . VAL B 1 187 ? -19.734 5.465 -10.383 1 97.06 187 VAL B C 1
ATOM 3341 O O . VAL B 1 187 ? -18.672 4.824 -10.391 1 97.06 187 VAL B O 1
ATOM 3344 N N . ASP B 1 188 ? -20.406 5.797 -9.266 1 97.44 188 ASP B N 1
ATOM 3345 C CA . ASP B 1 188 ? -19.922 5.355 -7.961 1 97.44 188 ASP B CA 1
ATOM 3346 C C . ASP B 1 188 ? -19.922 3.832 -7.859 1 97.44 188 ASP B C 1
ATOM 3348 O O . ASP B 1 188 ? -20.891 3.182 -8.258 1 97.44 188 ASP B O 1
ATOM 3352 N N . TYR B 1 189 ? -18.844 3.283 -7.301 1 97.56 189 TYR B N 1
ATOM 3353 C CA . TYR B 1 189 ? -18.688 1.835 -7.23 1 97.56 189 TYR B CA 1
ATOM 3354 C C . TYR B 1 189 ? -19.844 1.198 -6.469 1 97.56 189 TYR B C 1
ATOM 3356 O O . TYR B 1 189 ? -20.188 0.043 -6.719 1 97.56 189 TYR B O 1
ATOM 3364 N N . LYS B 1 190 ? -20.469 1.897 -5.582 1 96.44 190 LYS B N 1
ATOM 3365 C CA . LYS B 1 190 ? -21.562 1.371 -4.781 1 96.44 190 LYS B CA 1
ATOM 3366 C C . LYS B 1 190 ? -22.828 1.191 -5.625 1 96.44 190 LYS B C 1
ATOM 3368 O O . LYS B 1 190 ? -23.734 0.446 -5.246 1 96.44 190 LYS B O 1
ATOM 3373 N N . ALA B 1 191 ? -22.844 1.813 -6.738 1 96.69 191 ALA B N 1
ATOM 3374 C CA . ALA B 1 191 ? -24.016 1.745 -7.613 1 96.69 191 ALA B CA 1
ATOM 3375 C C . ALA B 1 191 ? -23.812 0.7 -8.711 1 96.69 191 ALA B C 1
ATOM 3377 O O . ALA B 1 191 ? -24.734 0.401 -9.461 1 96.69 191 ALA B O 1
ATOM 3378 N N . VAL B 1 192 ? -22.609 0.151 -8.836 1 96.75 192 VAL B N 1
ATOM 3379 C CA . VAL B 1 192 ? -22.281 -0.798 -9.891 1 96.75 192 VAL B CA 1
ATOM 3380 C C . VAL B 1 192 ? -23 -2.119 -9.641 1 96.75 192 VAL B C 1
ATOM 3382 O O . VAL B 1 192 ? -22.969 -2.652 -8.531 1 96.75 192 VAL B O 1
ATOM 3385 N N . LYS B 1 193 ? -23.688 -2.604 -10.625 1 94.94 193 LYS B N 1
ATOM 3386 C CA . LYS B 1 193 ? -24.344 -3.912 -10.578 1 94.94 193 LYS B CA 1
ATOM 3387 C C . LYS B 1 193 ? -23.562 -4.938 -11.398 1 94.94 193 LYS B C 1
ATOM 3389 O O . LYS B 1 193 ? -23.188 -4.68 -12.547 1 94.94 193 LYS B O 1
ATOM 3394 N N . THR B 1 194 ? -23.234 -6.016 -10.773 1 93.75 194 THR B N 1
ATOM 3395 C CA . THR B 1 194 ? -22.516 -7.082 -11.461 1 93.75 194 THR B CA 1
ATOM 3396 C C . THR B 1 194 ? -23.078 -8.445 -11.062 1 93.75 194 THR B C 1
ATOM 3398 O O . THR B 1 194 ? -23.625 -8.609 -9.969 1 93.75 194 THR B O 1
ATOM 3401 N N . ASP B 1 195 ? -23 -9.406 -11.906 1 93.06 195 ASP B N 1
ATOM 3402 C CA . ASP B 1 195 ? -23.422 -10.781 -11.633 1 93.06 195 ASP B CA 1
ATOM 3403 C C . ASP B 1 195 ? -22.234 -11.648 -11.227 1 93.06 195 ASP B C 1
ATOM 3405 O O . ASP B 1 195 ? -22.344 -12.875 -11.188 1 93.06 195 ASP B O 1
ATOM 3409 N N . GLY B 1 196 ? -21.109 -11.031 -11.062 1 94.44 196 GLY B N 1
ATOM 3410 C CA . GLY B 1 196 ? -19.922 -11.773 -10.664 1 94.44 196 GLY B CA 1
ATOM 3411 C C . GLY B 1 196 ? -19 -12.086 -11.828 1 94.44 196 GLY B C 1
ATOM 3412 O O . GLY B 1 196 ? -18 -12.766 -11.656 1 94.44 196 GLY B O 1
ATOM 3413 N N . ASN B 1 197 ? -19.344 -11.633 -13.023 1 97.25 197 ASN B N 1
ATOM 3414 C CA . ASN B 1 197 ? -18.531 -11.781 -14.227 1 97.25 197 ASN B CA 1
ATOM 3415 C C . ASN B 1 197 ? -18.094 -10.43 -14.766 1 97.25 197 ASN B C 1
ATOM 3417 O O . ASN B 1 197 ? -18.875 -9.727 -15.414 1 97.25 197 ASN B O 1
ATOM 3421 N N . PHE B 1 198 ? -16.797 -10.086 -14.484 1 98.38 198 PHE B N 1
ATOM 3422 C CA . PHE B 1 198 ? -16.312 -8.797 -14.969 1 98.38 198 PHE B CA 1
ATOM 3423 C C . PHE B 1 198 ? -14.789 -8.727 -14.898 1 98.38 198 PHE B C 1
ATOM 3425 O O . PHE B 1 198 ? -14.156 -9.547 -14.234 1 98.38 198 PHE B O 1
ATOM 3432 N N . ALA B 1 199 ? -14.242 -7.82 -15.625 1 98.38 199 ALA B N 1
ATOM 3433 C CA . ALA B 1 199 ? -12.836 -7.418 -15.523 1 98.38 199 ALA B CA 1
ATOM 3434 C C . ALA B 1 199 ? -12.719 -6.004 -14.961 1 98.38 199 ALA B C 1
ATOM 3436 O O . ALA B 1 199 ? -13.328 -5.066 -15.477 1 98.38 199 ALA B O 1
ATOM 3437 N N . LEU B 1 200 ? -12.039 -5.898 -13.922 1 98.75 200 LEU B N 1
ATOM 3438 C CA . LEU B 1 200 ? -11.805 -4.609 -13.281 1 98.75 200 LEU B CA 1
ATOM 3439 C C . LEU B 1 200 ? -10.445 -4.043 -13.688 1 98.75 200 LEU B C 1
ATOM 3441 O O . LEU B 1 200 ? -9.414 -4.684 -13.477 1 98.75 200 LEU B O 1
ATOM 3445 N N . VAL B 1 201 ? -10.414 -2.855 -14.203 1 98.81 201 VAL B N 1
ATOM 3446 C CA . VAL B 1 201 ? -9.18 -2.246 -14.688 1 98.81 201 VAL B CA 1
ATOM 3447 C C . VAL B 1 201 ? -8.695 -1.198 -13.695 1 98.81 201 VAL B C 1
ATOM 3449 O O . VAL B 1 201 ? -9.445 -0.304 -13.305 1 98.81 201 VAL B O 1
ATOM 3452 N N . MET B 1 202 ? -7.52 -1.361 -13.273 1 98.75 202 MET B N 1
ATOM 3453 C CA . MET B 1 202 ? -6.801 -0.335 -12.516 1 98.75 202 MET B CA 1
ATOM 3454 C C . MET B 1 202 ? -5.707 0.301 -13.367 1 98.75 202 MET B C 1
ATOM 3456 O O . MET B 1 202 ? -4.922 -0.403 -14.008 1 98.75 202 MET B O 1
ATOM 3460 N N . GLY B 1 203 ? -5.605 1.585 -13.352 1 98.25 203 GLY B N 1
ATOM 3461 C CA . GLY B 1 203 ? -4.66 2.291 -14.203 1 98.25 203 GLY B CA 1
ATOM 3462 C C . GLY B 1 203 ? -3.367 2.645 -13.5 1 98.25 203 GLY B C 1
ATOM 3463 O O . GLY B 1 203 ? -3.188 2.324 -12.32 1 98.25 203 GLY B O 1
ATOM 3464 N N . ASN B 1 204 ? -2.523 3.316 -14.242 1 97.5 204 ASN B N 1
ATOM 3465 C CA . ASN B 1 204 ? -1.215 3.771 -13.781 1 97.5 204 ASN B CA 1
ATOM 3466 C C . ASN B 1 204 ? -1.331 4.664 -12.555 1 97.5 204 ASN B C 1
ATOM 3468 O O . ASN B 1 204 ? -2.258 5.473 -12.445 1 97.5 204 ASN B O 1
ATOM 3472 N N . GLU B 1 205 ? -0.344 4.633 -11.594 1 94.44 205 GLU B N 1
ATOM 3473 C CA . GLU B 1 205 ? -0.347 5.355 -10.32 1 94.44 205 GLU B CA 1
ATOM 3474 C C . GLU B 1 205 ? -0.389 6.863 -10.547 1 94.44 205 GLU B C 1
ATOM 3476 O O . GLU B 1 205 ? -1.033 7.594 -9.789 1 94.44 205 GLU B O 1
ATOM 3481 N N . GLY B 1 206 ? 0.227 7.359 -11.562 1 91.62 206 GLY B N 1
ATOM 3482 C CA . GLY B 1 206 ? 0.283 8.781 -11.852 1 91.62 206 GLY B CA 1
ATOM 3483 C C . GLY B 1 206 ? -0.738 9.219 -12.891 1 91.62 206 GLY B C 1
ATOM 3484 O O . GLY B 1 206 ? -1.547 10.117 -12.633 1 91.62 206 GLY B O 1
ATOM 3485 N N . GLN B 1 207 ? -0.955 8.445 -13.898 1 94.25 207 GLN B N 1
ATOM 3486 C CA . GLN B 1 207 ? -1.698 8.875 -15.078 1 94.25 207 GLN B CA 1
ATOM 3487 C C . GLN B 1 207 ? -3.104 8.273 -15.086 1 94.25 207 GLN B C 1
ATOM 3489 O O . GLN B 1 207 ? -3.967 8.727 -15.844 1 94.25 207 GLN B O 1
ATOM 3494 N N . GLY B 1 208 ? -3.355 7.289 -14.281 1 96.62 208 GLY B N 1
ATOM 3495 C CA . GLY B 1 208 ? -4.621 6.578 -14.383 1 96.62 208 GLY B CA 1
ATOM 3496 C C . GLY B 1 208 ? -4.742 5.75 -15.648 1 96.62 208 GLY B C 1
ATOM 3497 O O . GLY B 1 208 ? -3.74 5.254 -16.172 1 96.62 208 GLY B O 1
ATOM 3498 N N . ILE B 1 209 ? -5.934 5.5 -16.016 1 97.5 209 ILE B N 1
ATOM 3499 C CA . ILE B 1 209 ? -6.148 4.719 -17.234 1 97.5 209 ILE B CA 1
ATOM 3500 C C . ILE B 1 209 ? -5.957 5.605 -18.469 1 97.5 209 ILE B C 1
ATOM 3502 O O . ILE B 1 209 ? -6.086 6.828 -18.375 1 97.5 209 ILE B O 1
ATOM 3506 N N . SER B 1 210 ? -5.691 5.012 -19.562 1 97.56 210 SER B N 1
ATOM 3507 C CA . SER B 1 210 ? -5.535 5.742 -20.812 1 97.56 210 SER B CA 1
ATOM 3508 C C . SER B 1 210 ? -6.891 6.145 -21.391 1 97.56 210 SER B C 1
ATOM 3510 O O . SER B 1 210 ? -7.926 5.613 -20.984 1 97.56 210 SER B O 1
ATOM 3512 N N . LYS B 1 211 ? -6.832 7.109 -22.281 1 96.75 211 LYS B N 1
ATOM 3513 C CA . LYS B 1 211 ? -8.039 7.5 -23 1 96.75 211 LYS B CA 1
ATOM 3514 C C . LYS B 1 211 ? -8.617 6.32 -23.781 1 96.75 211 LYS B C 1
ATOM 3516 O O . LYS B 1 211 ? -9.836 6.125 -23.797 1 96.75 211 LYS B O 1
ATOM 3521 N N . GLU B 1 212 ? -7.738 5.551 -24.438 1 97.25 212 GLU B N 1
ATOM 3522 C CA . GLU B 1 212 ? -8.148 4.375 -25.188 1 97.25 212 GLU B CA 1
ATOM 3523 C C . GLU B 1 212 ? -8.883 3.371 -24.297 1 97.25 212 GLU B C 1
ATOM 3525 O O . GLU B 1 212 ? -9.898 2.801 -24.703 1 97.25 212 GLU B O 1
ATOM 3530 N N . MET B 1 213 ? -8.398 3.158 -23.094 1 97.75 213 MET B N 1
ATOM 3531 C CA . MET B 1 213 ? -9.047 2.258 -22.156 1 97.75 213 MET B CA 1
ATOM 3532 C C . MET B 1 213 ? -10.422 2.781 -21.766 1 97.75 213 MET B C 1
ATOM 3534 O O . MET B 1 213 ? -11.398 2.025 -21.75 1 97.75 213 MET B O 1
ATOM 3538 N N . ALA B 1 214 ? -10.492 4.062 -21.469 1 97.38 214 ALA B N 1
ATOM 3539 C CA . ALA B 1 214 ? -11.758 4.68 -21.094 1 97.38 214 ALA B CA 1
ATOM 3540 C C . ALA B 1 214 ? -12.805 4.504 -22.203 1 97.38 214 ALA B C 1
ATOM 3542 O O . ALA B 1 214 ? -13.969 4.242 -21.906 1 97.38 214 ALA B O 1
ATOM 3543 N N . GLU B 1 215 ? -12.328 4.59 -23.391 1 96.38 215 GLU B N 1
ATOM 3544 C CA . GLU B 1 215 ? -13.219 4.484 -24.547 1 96.38 215 GLU B CA 1
ATOM 3545 C C . GLU B 1 215 ? -13.633 3.037 -24.797 1 96.38 215 GLU B C 1
ATOM 3547 O O . GLU B 1 215 ? -14.727 2.775 -25.312 1 96.38 215 GLU B O 1
ATOM 3552 N N . SER B 1 216 ? -12.82 2.119 -24.406 1 96.81 216 SER B N 1
ATOM 3553 C CA . SER B 1 216 ? -13.047 0.709 -24.719 1 96.81 216 SER B CA 1
ATOM 3554 C C . SER B 1 216 ? -13.844 0.024 -23.609 1 96.81 216 SER B C 1
ATOM 3556 O O . SER B 1 216 ? -14.477 -1.007 -23.844 1 96.81 216 SER B O 1
ATOM 3558 N N . ALA B 1 217 ? -13.82 0.571 -22.422 1 97.12 217 ALA B N 1
ATOM 3559 C CA . ALA B 1 217 ? -14.461 -0.058 -21.281 1 97.12 217 ALA B CA 1
ATOM 3560 C C . ALA B 1 217 ? -15.984 -0.033 -21.422 1 97.12 217 ALA B C 1
ATOM 3562 O O . ALA B 1 217 ? -16.531 0.843 -22.094 1 97.12 217 ALA B O 1
ATOM 3563 N N . ASN B 1 218 ? -16.672 -0.991 -20.812 1 97.06 218 ASN B N 1
ATOM 3564 C CA . ASN B 1 218 ? -18.125 -1.022 -20.797 1 97.06 218 ASN B CA 1
ATOM 3565 C C . ASN B 1 218 ? -18.703 0.01 -19.828 1 97.06 218 ASN B C 1
ATOM 3567 O O . ASN B 1 218 ? -19.781 0.563 -20.047 1 97.06 218 ASN B O 1
ATOM 3571 N N . GLN B 1 219 ? -17.953 0.241 -18.766 1 97.12 219 GLN B N 1
ATOM 3572 C CA . GLN B 1 219 ? -18.391 1.171 -17.719 1 97.12 219 GLN B CA 1
ATOM 3573 C C . GLN B 1 219 ? -17.203 1.802 -17.016 1 97.12 219 GLN B C 1
ATOM 3575 O O . GLN B 1 219 ? -16.219 1.124 -16.734 1 97.12 219 GLN B O 1
ATOM 3580 N N . LEU B 1 220 ? -17.312 3.094 -16.766 1 98.25 220 LEU B N 1
ATOM 3581 C CA . LEU B 1 220 ? -16.344 3.805 -15.938 1 98.25 220 LEU B CA 1
ATOM 3582 C C . LEU B 1 220 ? -16.812 3.896 -14.492 1 98.25 220 LEU B C 1
ATOM 3584 O O . LEU B 1 220 ? -17.984 4.211 -14.234 1 98.25 220 LEU B O 1
ATOM 3588 N N . VAL B 1 221 ? -15.945 3.562 -13.547 1 98.38 221 VAL B N 1
ATOM 3589 C CA . VAL B 1 221 ? -16.312 3.449 -12.141 1 98.38 221 VAL B CA 1
ATOM 3590 C C . VAL B 1 221 ? -15.367 4.309 -11.297 1 98.38 221 VAL B C 1
ATOM 3592 O O . VAL B 1 221 ? -14.18 4.422 -11.602 1 98.38 221 VAL B O 1
ATOM 3595 N N . HIS B 1 222 ? -15.828 4.922 -10.203 1 98.12 222 HIS B N 1
ATOM 3596 C CA . HIS B 1 222 ? -14.977 5.656 -9.281 1 98.12 222 HIS B CA 1
ATOM 3597 C C . HIS B 1 222 ? -15.352 5.363 -7.832 1 98.12 222 HIS B C 1
ATOM 3599 O O . HIS B 1 222 ? -16.422 4.84 -7.559 1 98.12 222 HIS B O 1
ATOM 3605 N N . ILE B 1 223 ? -14.453 5.57 -6.965 1 97.94 223 ILE B N 1
ATOM 3606 C CA . ILE B 1 223 ? -14.703 5.562 -5.527 1 97.94 223 ILE B CA 1
ATOM 3607 C C . ILE B 1 223 ? -14.992 6.98 -5.043 1 97.94 223 ILE B C 1
ATOM 3609 O O . ILE B 1 223 ? -14.125 7.855 -5.121 1 97.94 223 ILE B O 1
ATOM 3613 N N . ASN B 1 224 ? -16.125 7.164 -4.566 1 97.12 224 ASN B N 1
ATOM 3614 C CA . ASN B 1 224 ? -16.406 8.469 -3.98 1 97.12 224 ASN B CA 1
ATOM 3615 C C . ASN B 1 224 ? -15.562 8.719 -2.734 1 97.12 224 ASN B C 1
ATOM 3617 O O . ASN B 1 224 ? -15.531 7.887 -1.825 1 97.12 224 ASN B O 1
ATOM 3621 N N . MET B 1 225 ? -14.883 9.82 -2.676 1 96.81 225 MET B N 1
ATOM 3622 C CA . MET B 1 225 ? -14.031 10.211 -1.556 1 96.81 225 MET B CA 1
ATOM 3623 C C . MET B 1 225 ? -14.547 11.492 -0.906 1 96.81 225 MET B C 1
ATOM 3625 O O . MET B 1 225 ? -14.234 12.594 -1.354 1 96.81 225 MET B O 1
ATOM 3629 N N . PRO B 1 226 ? -15.211 11.352 0.124 1 96.94 226 PRO B N 1
ATOM 3630 C CA . PRO B 1 226 ? -15.844 12.523 0.734 1 96.94 226 PRO B CA 1
ATOM 3631 C C . PRO B 1 226 ? -14.836 13.445 1.428 1 96.94 226 PRO B C 1
ATOM 3633 O O . PRO B 1 226 ? -15.18 14.57 1.798 1 96.94 226 PRO B O 1
ATOM 3636 N N . GLY B 1 227 ? -13.656 12.969 1.656 1 97.69 227 GLY B N 1
ATOM 3637 C CA . GLY B 1 227 ? -12.656 13.758 2.365 1 97.69 227 GLY B CA 1
ATOM 3638 C C . GLY B 1 227 ? -11.898 14.711 1.462 1 97.69 227 GLY B C 1
ATOM 3639 O O . GLY B 1 227 ? -12.461 15.242 0.501 1 97.69 227 GLY B O 1
ATOM 3640 N N . GLN B 1 228 ? -10.68 15 1.855 1 96.75 228 GLN B N 1
ATOM 3641 C CA . GLN B 1 228 ? -9.953 16.062 1.17 1 96.75 228 GLN B CA 1
ATOM 3642 C C . GLN B 1 228 ? -8.82 15.5 0.326 1 96.75 228 GLN B C 1
ATOM 3644 O O . GLN B 1 228 ? -8.219 16.219 -0.476 1 96.75 228 GLN B O 1
ATOM 3649 N N . ALA B 1 229 ? -8.539 14.211 0.516 1 96.19 229 ALA B N 1
ATOM 3650 C CA . ALA B 1 229 ? -7.5 13.617 -0.324 1 96.19 229 ALA B CA 1
ATOM 3651 C C . ALA B 1 229 ? -7.934 13.586 -1.787 1 96.19 229 ALA B C 1
ATOM 3653 O O . ALA B 1 229 ? -9.094 13.305 -2.092 1 96.19 229 ALA B O 1
ATOM 3654 N N . GLU B 1 230 ? -7.031 13.773 -2.695 1 92.94 230 GLU B N 1
ATOM 3655 C CA . GLU B 1 230 ? -7.344 13.852 -4.121 1 92.94 230 GLU B CA 1
ATOM 3656 C C . GLU B 1 230 ? -7.461 12.469 -4.738 1 92.94 230 GLU B C 1
ATOM 3658 O O . GLU B 1 230 ? -8.156 12.281 -5.738 1 92.94 230 GLU B O 1
ATOM 3663 N N . SER B 1 231 ? -6.688 11.586 -4.191 1 95.88 231 SER B N 1
ATOM 3664 C CA . SER B 1 231 ? -6.66 10.234 -4.742 1 95.88 231 SER B CA 1
ATOM 3665 C C . SER B 1 231 ? -6.23 9.219 -3.688 1 95.88 231 SER B C 1
ATOM 3667 O O . SER B 1 231 ? -5.785 9.594 -2.602 1 95.88 231 SER B O 1
ATOM 3669 N N . LEU B 1 232 ? -6.457 8.023 -4.02 1 97.88 232 LEU B N 1
ATOM 3670 C CA . LEU B 1 232 ? -6.02 6.898 -3.197 1 97.88 232 LEU B CA 1
ATOM 3671 C C . LEU B 1 232 ? -4.812 6.203 -3.824 1 97.88 232 LEU B C 1
ATOM 3673 O O . LEU B 1 232 ? -4.574 6.328 -5.027 1 97.88 232 LEU B O 1
ATOM 3677 N N . ASN B 1 233 ? -4.012 5.578 -2.99 1 98.06 233 ASN B N 1
ATOM 3678 C CA . ASN B 1 233 ? -3.057 4.605 -3.51 1 98.06 233 ASN B CA 1
ATOM 3679 C C . ASN B 1 233 ? -3.748 3.539 -4.352 1 98.06 233 ASN B C 1
ATOM 3681 O O . ASN B 1 233 ? -4.793 3.012 -3.963 1 98.06 233 ASN B O 1
ATOM 3685 N N . VAL B 1 234 ? -3.184 3.217 -5.426 1 98.56 234 VAL B N 1
ATOM 3686 C CA . VAL B 1 234 ? -3.85 2.373 -6.414 1 98.56 234 VAL B CA 1
ATOM 3687 C C . VAL B 1 234 ? -4.16 1.009 -5.801 1 98.56 234 VAL B C 1
ATOM 3689 O O . VAL B 1 234 ? -5.191 0.406 -6.105 1 98.56 234 VAL B O 1
ATOM 3692 N N . ALA B 1 235 ? -3.291 0.47 -4.938 1 98.75 235 ALA B N 1
ATOM 3693 C CA . ALA B 1 235 ? -3.533 -0.833 -4.324 1 98.75 235 ALA B CA 1
ATOM 3694 C C . ALA B 1 235 ? -4.684 -0.763 -3.324 1 98.75 235 ALA B C 1
ATOM 3696 O O . ALA B 1 235 ? -5.477 -1.702 -3.213 1 98.75 235 ALA B O 1
ATOM 3697 N N . VAL B 1 236 ? -4.781 0.348 -2.613 1 98.81 236 VAL B N 1
ATOM 3698 C CA . VAL B 1 236 ? -5.887 0.565 -1.689 1 98.81 236 VAL B CA 1
ATOM 3699 C C . VAL B 1 236 ? -7.199 0.671 -2.469 1 98.81 236 VAL B C 1
ATOM 3701 O O . VAL B 1 236 ? -8.188 0.025 -2.121 1 98.81 236 VAL B O 1
ATOM 3704 N N . ALA B 1 237 ? -7.191 1.474 -3.545 1 98.75 237 ALA B N 1
ATOM 3705 C CA . ALA B 1 237 ? -8.375 1.625 -4.387 1 98.75 237 ALA B CA 1
ATOM 3706 C C . ALA B 1 237 ? -8.828 0.277 -4.941 1 98.75 237 ALA B C 1
ATOM 3708 O O . ALA B 1 237 ? -10.023 -0.038 -4.918 1 98.75 237 ALA B O 1
ATOM 3709 N N . ALA B 1 238 ? -7.875 -0.488 -5.41 1 98.81 238 ALA B N 1
ATOM 3710 C CA . ALA B 1 238 ? -8.18 -1.815 -5.938 1 98.81 238 ALA B CA 1
ATOM 3711 C C . ALA B 1 238 ? -8.836 -2.691 -4.871 1 98.81 238 ALA B C 1
ATOM 3713 O O . ALA B 1 238 ? -9.812 -3.395 -5.152 1 98.81 238 ALA B O 1
ATOM 3714 N N . GLY B 1 239 ? -8.289 -2.652 -3.65 1 98.88 239 GLY B N 1
ATOM 3715 C CA . GLY B 1 239 ? -8.859 -3.436 -2.566 1 98.88 239 GLY B CA 1
ATOM 3716 C C . GLY B 1 239 ? -10.297 -3.068 -2.256 1 98.88 239 GLY B C 1
ATOM 3717 O O . GLY B 1 239 ? -11.148 -3.945 -2.1 1 98.88 239 GLY B O 1
ATOM 3718 N N . ILE B 1 240 ? -10.586 -1.764 -2.176 1 98.81 240 ILE B N 1
ATOM 3719 C CA . ILE B 1 240 ? -11.93 -1.26 -1.915 1 98.81 240 ILE B CA 1
ATOM 3720 C C . ILE B 1 240 ? -12.898 -1.79 -2.973 1 98.81 240 ILE B C 1
ATOM 3722 O O . ILE B 1 240 ? -13.961 -2.324 -2.643 1 98.81 240 ILE B O 1
ATOM 3726 N N . LEU B 1 241 ? -12.469 -1.714 -4.219 1 98.69 241 LEU B N 1
ATOM 3727 C CA . LEU B 1 241 ? -13.336 -2.107 -5.324 1 98.69 241 LEU B CA 1
ATOM 3728 C C . LEU B 1 241 ? -13.523 -3.621 -5.355 1 98.69 241 LEU B C 1
ATOM 3730 O O . LEU B 1 241 ? -14.641 -4.109 -5.516 1 98.69 241 LEU B O 1
ATOM 3734 N N . MET B 1 242 ? -12.469 -4.395 -5.156 1 98.75 242 MET B N 1
ATOM 3735 C CA . MET B 1 242 ? -12.531 -5.848 -5.281 1 98.75 242 MET B CA 1
ATOM 3736 C C . MET B 1 242 ? -13.406 -6.453 -4.191 1 98.75 242 MET B C 1
ATOM 3738 O O . MET B 1 242 ? -14.094 -7.449 -4.422 1 98.75 242 MET B O 1
ATOM 3742 N N . PHE B 1 243 ? -13.43 -5.863 -3.004 1 98.31 243 PHE B N 1
ATOM 3743 C CA . PHE B 1 243 ? -14.195 -6.43 -1.899 1 98.31 243 PHE B CA 1
ATOM 3744 C C . PHE B 1 243 ? -15.594 -5.832 -1.848 1 98.31 243 PHE B C 1
ATOM 3746 O O . PHE B 1 243 ? -16.422 -6.246 -1.036 1 98.31 243 PHE B O 1
ATOM 3753 N N . SER B 1 244 ? -15.859 -4.875 -2.738 1 97.19 244 SER B N 1
ATOM 3754 C CA . SER B 1 244 ? -17.203 -4.312 -2.852 1 97.19 244 SER B CA 1
ATOM 3755 C C . SER B 1 244 ? -17.969 -4.945 -4.004 1 97.19 244 SER B C 1
ATOM 3757 O O . SER B 1 244 ? -19.172 -5.184 -3.898 1 97.19 244 SER B O 1
ATOM 3759 N N . LEU B 1 245 ? -17.25 -5.203 -5.133 1 95.81 245 LEU B N 1
ATOM 3760 C CA . LEU B 1 245 ? -17.891 -5.664 -6.355 1 95.81 245 LEU B CA 1
ATOM 3761 C C . LEU B 1 245 ? -18.016 -7.184 -6.363 1 95.81 245 LEU B C 1
ATOM 3763 O O . LEU B 1 245 ? -18.922 -7.73 -6.988 1 95.81 245 LEU B O 1
#

Nearest PDB structures (foldseek):
  5l0z-assembly1_B  TM=9.057E-01  e=2.485E-22  Sinorhizobium meliloti 1021
  3nk6-assembly1_B  TM=7.838E-01  e=2.288E-17  Streptomyces actuosus
  1gz0-assembly4_D  TM=7.049E-01  e=2.154E-17  Escherichia coli
  1gz0-assembly4_E  TM=9.348E-01  e=5.219E-12  Escherichia coli
  1zjr-assembly1_A  TM=8.695E-01  e=1.842E-09  Aquifex aeolicus

pLDDT: mean 96.01, std 3.55, range [76.56, 98.94]

Sequence (490 aa):
MEVIQSKQNASIKTARKLLQRKHRKTSYLIEGWHLFEEAKASGAHILQIFVLEEMADRVANMSKVKLVSPEVLKELCETQTPQGIVAEVAKQTQALPDSLSGKYLLLEDVQDPGNVGTMIRTADAADYDGVFLSDKSADIYNQKTLRSMQGSHFHLPIYRGPILEMVETCKKQDLPVLATTLSEVSVDYKAVKTDGNFALVMGNEGQGISKEMAESANQLVHINMPGQAESLNVAVAAGILMFSLMEVIQSKQNASIKTARKLLQRKHRKTSYLIEGWHLFEEAKASGAHILQIFVLEEMADRVANMSKVKLVSPEVLKELCETQTPQGIVAEVAKQTQALPDSLSGKYLLLEDVQDPGNVGTMIRTADAADYDGVFLSDKSADIYNQKTLRSMQGSHFHLPIYRGPILEMVETCKKQDLPVLATTLSEVSVDYKAVKTDGNFALVMGNEGQGISKEMAESANQLVHINMPGQAESLNVAVAAGILMFSL

Solvent-accessible surface area (backbone atoms only — not comparable to full-atom values): 26536 Å² total; per-residue (Å²): 124,51,77,45,78,54,67,78,37,67,68,50,47,58,56,37,45,34,78,38,72,91,57,41,79,58,37,39,61,46,67,27,65,67,43,49,51,42,38,57,74,62,62,54,56,68,70,34,34,42,29,28,58,94,52,46,76,83,50,65,91,54,77,58,44,32,28,28,40,71,72,40,49,50,66,68,47,88,61,94,72,74,76,49,37,38,34,35,32,50,62,78,88,73,77,82,68,93,68,69,78,39,33,33,40,32,36,43,44,31,54,53,32,54,44,51,14,37,38,50,18,44,37,29,18,59,50,36,62,28,36,38,32,18,73,67,23,46,60,70,72,37,66,60,9,40,61,40,18,66,42,27,76,69,74,35,56,71,42,75,39,62,53,69,60,52,52,49,52,33,52,76,52,73,27,45,32,39,30,44,41,92,52,92,80,32,39,50,56,89,72,62,82,73,89,55,50,32,31,41,35,43,30,16,83,86,72,39,49,51,70,69,52,65,70,68,34,74,40,46,26,27,79,84,52,81,28,79,40,90,68,68,59,59,38,28,50,48,35,35,47,60,77,69,98,124,50,76,45,77,54,66,79,36,66,70,50,47,57,55,39,45,34,79,38,73,91,59,41,79,58,38,39,62,46,66,29,66,68,41,50,49,42,37,58,74,62,63,54,58,68,71,34,35,42,30,28,60,94,53,44,76,83,51,65,90,54,77,60,45,31,29,26,40,72,72,41,49,50,65,69,46,88,60,94,71,74,76,50,38,39,32,34,33,52,61,78,86,73,77,82,69,95,67,70,78,37,32,33,41,32,34,42,44,32,54,52,32,54,45,50,14,38,38,50,18,43,37,28,18,60,50,36,61,29,36,37,32,17,73,65,22,46,60,70,72,37,66,60,10,40,62,39,18,67,42,27,76,70,75,37,54,71,43,75,40,63,54,68,60,50,52,49,53,32,52,76,52,71,28,46,31,39,31,44,42,92,51,94,80,32,39,50,56,89,73,62,82,73,90,55,50,32,32,41,35,44,31,16,83,86,73,38,50,52,71,68,51,65,69,67,34,75,38,46,26,27,78,83,52,81,28,79,40,90,69,69,58,60,37,28,50,48,36,36,49,60,76,68,100